Protein AF-G6AG49-F1 (afdb_monomer_lite)

Secondary structure (DSSP, 8-state):
-PPP----EEEEEEEES-TTSTTSSEEEEEPPSS-------TTSSHHHHHHHHHHHHHTTEEEEEEEEEEETTEEEEEEEE--TTTTGGGS-TTS--SS--EEEEEEEETTEEEEEEEETTT--EEEEEETTEEPP-B---HHHHTTS-HHHHTTBHHHHHHHHHHHHHSS-HHHHHHIIIIIS---TT---STT--TTTT---HHHHHHHHHHS-HHHHHHHHHHHHHHHHHHHHHHHHHHHHHHHHHHHHHHHHHHH----TT-HHHHHHHHHHHHHHHHHHHHHHHHHHHHHHHHHHHHHHHHHHHHHHHHHHHHHHHHHHHHHHHHH-TTS-TTHHHHHHHHHHH-B-TTT--B-HHHHHHHHH-TTS------

Foldseek 3Di:
DFDAFWAKAFAKKWWAQACLAPPGGIDIDGDDPDDDDDDDDPSSCPVVVLVVQLCQQQWQFLAFWFQPDADPNDTQTFTDGDDQCPRVVVGDPVDDHDDFTKMWTWIDTQNKIKTWIATSGGRKGDWIAIPNRTDAAAIDGRVVLSVDDPVVNVRHPVVVVQVVCCVRRVDGSNVNSLCSNPPPDDDPVPPDLVPDCDPPNPRSSVVLVCCRRPPDPVVNVVVSVVVRVVVSVVNVVVVVVVVVVVVVVVVVVVVVVVVPPDDPPPPVVVVVVVVVVVVVVVVVVVVVVVVVVVVVVVVVVVVVVVVVVVVVVVVVVVVVLVVVQVVCCVVDVPDDSCQVVQLVCCLPVCAGPPPRDRNVVSNVVCVVCVPDRDDSDD

pLDDT: mean 82.21, std 12.56, range [41.91, 98.38]

Radius of gyration: 30.63 Å; chains: 1; bounding box: 72×56×93 Å

InterPro domains:
  IPR027417 P-loop containing nucleoside triphosphate hydrolase [G3DSA:3.40.50.300] (9-369)
  IPR027417 P-loop containing nucleoside triphosphate hydrolase [SSF52540] (10-350)
  IPR038729 Rad50/SbcC-type AAA domain [PF13476] (13-328)

Organism: NCBI:txid857291

Structure (mmCIF, N/CA/C/O backbone):
data_AF-G6AG49-F1
#
_entry.id   AF-G6AG49-F1
#
loop_
_atom_site.group_PDB
_atom_site.id
_atom_site.type_symbol
_atom_site.label_atom_id
_atom_site.label_alt_id
_atom_site.label_comp_id
_atom_site.label_asym_id
_atom_site.label_entity_id
_atom_site.label_seq_id
_atom_site.pdbx_PDB_ins_code
_atom_site.Cartn_x
_atom_site.Cartn_y
_atom_site.Cartn_z
_atom_site.occupancy
_atom_site.B_iso_or_equiv
_atom_site.auth_seq_id
_atom_site.auth_comp_id
_atom_site.auth_asym_id
_atom_site.auth_atom_id
_atom_site.pdbx_PDB_model_num
ATOM 1 N N . MET A 1 1 ? -23.319 -19.915 -4.419 1.00 45.50 1 MET A N 1
ATOM 2 C CA . MET A 1 1 ? -22.562 -19.621 -5.659 1.00 45.50 1 MET A CA 1
ATOM 3 C C . MET A 1 1 ? -21.210 -19.075 -5.234 1.00 45.50 1 MET A C 1
ATOM 5 O O . MET A 1 1 ? -21.193 -18.243 -4.340 1.00 45.50 1 MET A O 1
ATOM 9 N N . SER A 1 2 ? -20.096 -19.571 -5.775 1.00 56.59 2 SER A N 1
ATOM 10 C CA . SER A 1 2 ? -18.758 -19.092 -5.401 1.00 56.59 2 SER A CA 1
ATOM 11 C C . SER A 1 2 ? -18.564 -17.644 -5.862 1.00 56.59 2 SER A C 1
ATOM 13 O O . SER A 1 2 ? -18.714 -17.359 -7.052 1.00 56.59 2 SER A O 1
ATOM 15 N N . ARG A 1 3 ? -18.248 -16.741 -4.928 1.00 73.50 3 ARG A N 1
ATOM 16 C CA . ARG A 1 3 ? -17.888 -15.342 -5.201 1.00 73.50 3 ARG A CA 1
ATOM 17 C C . ARG A 1 3 ? -16.743 -15.295 -6.219 1.00 73.50 3 ARG A C 1
ATOM 19 O O . ARG A 1 3 ? -15.736 -15.972 -6.036 1.00 73.50 3 ARG A O 1
ATOM 26 N N . GLN A 1 4 ? -16.887 -14.492 -7.273 1.00 84.69 4 GLN A N 1
ATOM 27 C CA . GLN A 1 4 ? -15.786 -14.187 -8.191 1.00 84.69 4 GLN A CA 1
ATOM 28 C C . GLN A 1 4 ? -15.084 -12.913 -7.723 1.00 84.69 4 GLN A C 1
ATOM 30 O O . GLN A 1 4 ? -15.704 -11.852 -7.633 1.00 84.69 4 GLN A O 1
ATOM 35 N N . ILE A 1 5 ? -13.803 -13.050 -7.395 1.00 88.88 5 ILE A N 1
ATOM 36 C CA . ILE A 1 5 ? -12.906 -11.961 -7.011 1.00 88.88 5 ILE A CA 1
ATOM 37 C C . ILE A 1 5 ? -11.987 -11.686 -8.198 1.00 88.88 5 ILE A C 1
ATOM 39 O O . ILE A 1 5 ? -11.422 -12.623 -8.762 1.00 88.88 5 ILE A O 1
ATOM 43 N N . PHE A 1 6 ? -11.817 -10.413 -8.552 1.00 92.62 6 PHE A N 1
ATOM 44 C CA . PHE A 1 6 ? -10.909 -10.002 -9.621 1.00 92.62 6 PHE A CA 1
ATOM 45 C C . PHE A 1 6 ? -9.755 -9.197 -9.031 1.00 92.62 6 PHE A C 1
ATOM 47 O O . PHE A 1 6 ? -9.968 -8.168 -8.391 1.00 92.62 6 PHE A O 1
ATOM 54 N N . LEU A 1 7 ? -8.531 -9.679 -9.239 1.00 93.44 7 LEU A N 1
ATOM 55 C CA . LEU A 1 7 ? -7.311 -9.029 -8.765 1.00 93.44 7 LEU A CA 1
ATOM 56 C C . LEU A 1 7 ? -6.686 -8.169 -9.877 1.00 93.44 7 LEU A C 1
ATOM 58 O O . LEU A 1 7 ? -6.947 -8.429 -11.053 1.00 93.44 7 LEU A O 1
ATOM 62 N N . PRO A 1 8 ? -5.874 -7.155 -9.526 1.00 94.69 8 PRO A N 1
ATOM 63 C CA . PRO A 1 8 ? -5.193 -6.323 -10.511 1.00 94.69 8 PRO A CA 1
ATOM 64 C C . PRO A 1 8 ? -4.191 -7.113 -11.356 1.00 94.69 8 PRO A C 1
ATOM 66 O O . PRO A 1 8 ? -3.319 -7.799 -10.825 1.00 94.69 8 PRO A O 1
ATOM 69 N N . GLU A 1 9 ? -4.277 -6.939 -12.667 1.00 94.38 9 GLU A N 1
ATOM 70 C CA . GLU A 1 9 ? -3.309 -7.415 -13.651 1.00 94.38 9 GLU A CA 1
ATOM 71 C C . GLU A 1 9 ? -2.497 -6.220 -14.164 1.00 94.38 9 GLU A C 1
ATOM 73 O O . GLU A 1 9 ? -3.058 -5.280 -14.726 1.00 94.38 9 GLU A O 1
ATOM 78 N N . LEU A 1 10 ? -1.185 -6.210 -13.927 1.00 95.62 10 LEU A N 1
ATOM 79 C CA . LEU A 1 10 ? -0.319 -5.084 -14.288 1.00 95.62 10 LEU A CA 1
ATOM 80 C C . LEU A 1 10 ? -0.082 -5.049 -15.799 1.00 95.62 10 LEU A C 1
ATOM 82 O O . LEU A 1 10 ? 0.292 -6.064 -16.377 1.00 95.62 10 LEU A O 1
ATOM 86 N N . THR A 1 11 ? -0.235 -3.879 -16.423 1.00 96.00 11 THR A N 1
ATOM 87 C CA . THR A 1 11 ? 0.016 -3.707 -17.865 1.00 96.00 11 THR A CA 1
ATOM 88 C C . THR A 1 11 ? 1.254 -2.865 -18.123 1.00 96.00 11 THR A C 1
ATOM 90 O O . THR A 1 11 ? 2.099 -3.241 -18.926 1.00 96.00 11 THR A O 1
ATOM 93 N N . SER A 1 12 ? 1.409 -1.742 -17.421 1.00 96.88 12 SER A N 1
ATOM 94 C CA . SER A 1 12 ? 2.627 -0.938 -17.512 1.00 96.88 12 SER A CA 1
ATOM 95 C C . SER A 1 12 ? 2.825 -0.042 -16.302 1.00 96.88 12 SER A C 1
ATOM 97 O O . SER A 1 12 ? 1.891 0.269 -15.562 1.00 96.88 12 SER A O 1
ATOM 99 N N . ILE A 1 13 ? 4.066 0.369 -16.089 1.00 96.50 13 ILE A N 1
ATOM 100 C CA . ILE A 1 13 ? 4.456 1.323 -15.061 1.00 96.50 13 ILE A CA 1
ATOM 101 C C . ILE A 1 13 ? 5.357 2.385 -15.675 1.00 96.50 13 ILE A C 1
ATOM 103 O O . ILE A 1 13 ? 6.276 2.089 -16.435 1.00 96.50 13 ILE A O 1
ATOM 107 N N . ASN A 1 14 ? 5.099 3.632 -15.314 1.00 95.25 14 ASN A N 1
ATOM 108 C CA . ASN A 1 14 ? 5.888 4.782 -15.704 1.00 95.25 14 ASN A CA 1
ATOM 109 C C . ASN A 1 14 ? 6.264 5.571 -14.442 1.00 95.25 14 ASN A C 1
ATOM 111 O O . ASN A 1 14 ? 5.392 5.990 -13.687 1.00 95.25 14 ASN A O 1
ATOM 115 N N . ILE A 1 15 ? 7.557 5.727 -14.174 1.00 93.69 15 ILE A N 1
ATOM 116 C CA . ILE A 1 15 ? 8.104 6.414 -13.002 1.00 93.69 15 ILE A CA 1
ATOM 117 C C . ILE A 1 15 ? 8.802 7.672 -13.491 1.00 93.69 15 ILE A C 1
ATOM 119 O O . ILE A 1 15 ? 9.798 7.592 -14.208 1.00 93.69 15 ILE A O 1
ATOM 123 N N . LYS A 1 16 ? 8.297 8.828 -13.069 1.00 91.38 16 LYS A N 1
ATOM 124 C CA . LYS A 1 16 ? 8.783 10.138 -13.485 1.00 91.38 16 LYS A CA 1
ATOM 125 C C . LYS A 1 16 ? 9.449 10.898 -12.353 1.00 91.38 16 LYS A C 1
ATOM 127 O O . LYS A 1 16 ? 9.025 10.809 -11.203 1.00 91.38 16 LYS A O 1
ATOM 132 N N . ASN A 1 17 ? 10.470 11.672 -12.705 1.00 88.50 17 ASN A N 1
ATOM 133 C CA . ASN A 1 17 ? 11.197 12.597 -11.835 1.00 88.50 17 ASN A CA 1
ATOM 134 C C . ASN A 1 17 ? 11.714 11.978 -10.522 1.00 88.50 17 ASN A C 1
ATOM 136 O O . ASN A 1 17 ? 11.823 12.659 -9.500 1.00 88.50 17 ASN A O 1
ATOM 140 N N . TYR A 1 18 ? 12.030 10.679 -10.537 1.00 89.50 18 TYR A N 1
ATOM 141 C CA . TYR A 1 18 ? 12.500 9.943 -9.366 1.00 89.50 18 TYR A CA 1
ATOM 142 C C . TYR A 1 18 ? 13.965 9.540 -9.532 1.00 89.50 18 TYR A C 1
ATOM 144 O O . TYR A 1 18 ? 14.293 8.606 -10.263 1.00 89.50 18 TYR A O 1
ATOM 152 N N . THR A 1 19 ? 14.845 10.249 -8.825 1.00 86.06 19 THR A N 1
ATOM 153 C CA . THR A 1 19 ? 16.299 10.242 -9.064 1.00 86.06 19 THR A CA 1
ATOM 154 C C . THR A 1 19 ? 16.997 8.921 -8.723 1.00 86.06 19 THR A C 1
ATOM 156 O O . THR A 1 19 ? 18.154 8.738 -9.089 1.00 86.06 19 THR A O 1
ATOM 159 N N . LEU A 1 20 ? 16.299 7.964 -8.095 1.00 84.00 20 LEU A N 1
ATOM 160 C CA . LEU A 1 20 ? 16.817 6.616 -7.837 1.00 84.00 20 LEU A CA 1
ATOM 161 C C . LEU A 1 20 ? 17.056 5.798 -9.123 1.00 84.00 20 LEU A C 1
ATOM 163 O O . LEU A 1 20 ? 17.931 4.933 -9.128 1.00 84.00 20 LEU A O 1
ATOM 167 N N . TYR A 1 21 ? 16.290 6.026 -10.197 1.00 81.44 21 TYR A N 1
ATOM 168 C CA . TYR A 1 21 ? 16.445 5.276 -11.450 1.00 81.44 21 TYR A CA 1
ATOM 169 C C . TYR A 1 21 ? 17.320 6.053 -12.452 1.00 81.44 21 TYR A C 1
ATOM 171 O O . TYR A 1 21 ? 17.100 7.251 -12.660 1.00 81.44 21 TYR A O 1
ATOM 179 N N . PRO A 1 22 ? 18.333 5.407 -13.072 1.00 58.34 22 PRO A N 1
ATOM 180 C CA . PRO A 1 22 ? 19.308 6.089 -13.920 1.00 58.34 22 PRO A CA 1
ATOM 181 C C . PRO A 1 22 ? 18.636 6.684 -15.166 1.00 58.34 22 PRO A C 1
ATOM 183 O O . PRO A 1 22 ? 17.690 6.112 -15.700 1.00 58.34 22 PRO A O 1
ATOM 186 N N . ASN A 1 23 ? 19.139 7.839 -15.617 1.00 55.06 23 ASN A N 1
ATOM 187 C CA . ASN A 1 23 ? 18.520 8.775 -16.578 1.00 55.06 23 ASN A CA 1
ATOM 188 C C . ASN A 1 23 ? 17.356 9.623 -16.026 1.00 55.06 23 ASN A C 1
ATOM 190 O O . ASN A 1 23 ? 16.737 10.389 -16.760 1.00 55.06 23 ASN A O 1
ATOM 194 N N . GLY A 1 24 ? 17.138 9.574 -14.712 1.00 56.69 24 GLY A N 1
ATOM 195 C CA . GLY A 1 24 ? 16.800 10.736 -13.894 1.00 56.69 24 GLY A CA 1
ATOM 196 C C . GLY A 1 24 ? 15.356 11.218 -13.895 1.00 56.69 24 GLY A C 1
ATOM 197 O O . GLY A 1 24 ? 14.978 11.825 -12.900 1.00 56.69 24 GLY A O 1
ATOM 198 N N . LEU A 1 25 ? 14.540 10.984 -14.929 1.00 62.00 25 LEU A N 1
ATOM 199 C CA . LEU A 1 25 ? 13.220 11.631 -14.982 1.00 62.00 25 LEU A CA 1
ATOM 200 C C . LEU A 1 25 ? 12.089 10.828 -15.629 1.00 62.00 25 LEU A C 1
ATOM 202 O O . LEU A 1 25 ? 10.942 11.221 -15.441 1.00 62.00 25 LEU A O 1
ATOM 206 N N . ASP A 1 26 ? 12.348 9.744 -16.364 1.00 79.75 26 ASP A N 1
ATOM 207 C CA . ASP A 1 26 ? 11.265 8.975 -16.994 1.00 79.75 26 ASP A CA 1
ATOM 208 C C . ASP A 1 26 ? 11.678 7.519 -17.276 1.00 79.75 26 ASP A C 1
ATOM 210 O O . ASP A 1 26 ? 12.415 7.227 -18.217 1.00 79.75 26 ASP A O 1
ATOM 214 N N . TYR A 1 27 ? 11.231 6.595 -16.429 1.00 87.50 27 TYR A N 1
ATOM 215 C CA . TYR A 1 27 ? 11.411 5.155 -16.595 1.00 87.50 27 TYR A CA 1
ATOM 216 C C . TYR A 1 27 ? 10.069 4.521 -16.941 1.00 87.50 27 TYR A C 1
ATOM 218 O O . TYR A 1 27 ? 9.126 4.623 -16.161 1.00 87.50 27 TYR A O 1
ATOM 226 N N . THR A 1 28 ? 9.986 3.826 -18.074 1.00 90.88 28 THR A N 1
ATOM 227 C CA . THR A 1 28 ? 8.778 3.096 -18.480 1.00 90.88 28 THR A CA 1
ATOM 228 C C . THR A 1 28 ? 9.084 1.618 -18.633 1.00 90.88 28 THR A C 1
ATOM 230 O O . THR A 1 28 ? 10.103 1.250 -19.217 1.00 90.88 28 THR A O 1
ATOM 233 N N . TYR A 1 29 ? 8.182 0.783 -18.131 1.00 92.31 29 TYR A N 1
ATOM 234 C CA . TYR A 1 29 ? 8.218 -0.656 -18.318 1.00 92.31 29 TYR A CA 1
ATOM 235 C C . TYR A 1 29 ? 6.817 -1.186 -18.615 1.00 92.31 29 TYR A C 1
ATOM 237 O O . TYR A 1 29 ? 5.886 -0.954 -17.842 1.00 92.31 29 TYR A O 1
ATOM 245 N N . ASP A 1 30 ? 6.691 -1.917 -19.717 1.00 94.00 30 ASP A N 1
ATOM 246 C CA . ASP A 1 30 ? 5.480 -2.642 -20.083 1.00 94.00 30 ASP A CA 1
ATOM 247 C C . ASP A 1 30 ? 5.623 -4.094 -19.616 1.00 94.00 30 ASP A C 1
ATOM 249 O O . ASP A 1 30 ? 6.590 -4.778 -19.962 1.00 94.00 30 ASP A O 1
ATOM 253 N N . PHE A 1 31 ? 4.681 -4.552 -18.793 1.00 94.06 31 PHE A N 1
ATOM 254 C CA . PHE A 1 31 ? 4.692 -5.915 -18.274 1.00 94.06 31 PHE A CA 1
ATOM 255 C C . PHE A 1 31 ? 4.266 -6.886 -19.371 1.00 94.06 31 PHE A C 1
ATOM 257 O O . PHE A 1 31 ? 3.296 -6.648 -20.090 1.00 94.06 31 PHE A O 1
ATOM 264 N N . VAL A 1 32 ? 4.980 -8.005 -19.476 1.00 90.81 32 VAL A N 1
ATOM 265 C CA . VAL A 1 32 ? 4.575 -9.113 -20.346 1.00 90.81 32 VAL A CA 1
ATOM 266 C C . VAL A 1 32 ? 3.719 -10.106 -19.573 1.00 90.81 32 VAL A C 1
ATOM 268 O O . VAL A 1 32 ? 3.889 -10.279 -18.363 1.00 90.81 32 VAL A O 1
ATOM 271 N N . GLU A 1 33 ? 2.820 -10.793 -20.272 1.00 87.00 33 GLU A N 1
ATOM 272 C CA . GLU A 1 33 ? 2.081 -11.909 -19.686 1.00 87.00 33 GLU A CA 1
ATOM 273 C C . GLU A 1 33 ? 3.053 -13.004 -19.215 1.00 87.00 33 GLU A C 1
ATOM 275 O O . GLU A 1 33 ? 3.989 -13.392 -19.920 1.00 87.00 33 GLU A O 1
ATOM 280 N N . GLY A 1 34 ? 2.832 -13.512 -18.002 1.00 88.50 34 GLY A N 1
ATOM 281 C CA . GLY A 1 34 ? 3.677 -14.534 -17.390 1.00 88.50 34 GLY A CA 1
ATOM 282 C C . GLY A 1 34 ? 4.770 -13.958 -16.488 1.00 88.50 34 GLY A C 1
ATOM 283 O O . GLY A 1 34 ? 4.496 -13.189 -15.565 1.00 88.50 34 GLY A O 1
ATOM 284 N N . ILE A 1 35 ? 6.012 -14.408 -16.682 1.00 88.19 35 ILE A N 1
ATOM 285 C CA . ILE A 1 35 ? 7.111 -14.160 -15.740 1.00 88.19 35 ILE A CA 1
ATOM 286 C C . ILE A 1 35 ? 7.915 -12.936 -16.177 1.00 88.19 35 ILE A C 1
ATOM 288 O O . ILE A 1 35 ? 8.559 -12.940 -17.222 1.00 88.19 35 ILE A O 1
ATOM 292 N N . ASN A 1 36 ? 7.940 -11.921 -15.315 1.00 87.75 36 ASN A N 1
ATOM 293 C CA . ASN A 1 36 ? 8.778 -10.734 -15.461 1.00 87.75 36 ASN A CA 1
ATOM 294 C C . ASN A 1 36 ? 9.935 -10.824 -14.451 1.00 87.75 36 ASN A C 1
ATOM 296 O O . ASN A 1 36 ? 9.696 -11.032 -13.260 1.00 87.75 36 ASN A O 1
ATOM 300 N N . LEU A 1 37 ? 11.184 -10.681 -14.906 1.00 88.38 37 LEU A N 1
ATOM 301 C CA . LEU A 1 37 ? 12.378 -10.823 -14.063 1.00 88.38 37 LEU A CA 1
ATOM 302 C C . LEU A 1 37 ? 13.109 -9.483 -13.907 1.00 88.38 37 LEU A C 1
ATOM 304 O O . LEU A 1 37 ? 13.590 -8.916 -14.885 1.00 88.38 37 LEU A O 1
ATOM 308 N N . ILE A 1 38 ? 13.239 -9.007 -12.665 1.00 86.56 38 ILE A N 1
ATOM 309 C CA . ILE A 1 38 ? 13.958 -7.769 -12.328 1.00 86.56 38 ILE A CA 1
ATOM 310 C C . ILE A 1 38 ? 15.336 -8.132 -11.767 1.00 86.56 38 ILE A C 1
ATOM 312 O O . ILE A 1 38 ? 15.445 -8.692 -10.674 1.00 86.56 38 ILE A O 1
ATOM 316 N N . LEU A 1 39 ? 16.396 -7.794 -12.503 1.00 85.56 39 LEU A N 1
ATOM 317 C CA . LEU A 1 39 ? 17.785 -8.088 -12.138 1.00 85.56 39 LEU A CA 1
ATOM 318 C C . LEU A 1 39 ? 18.558 -6.810 -11.807 1.00 85.56 39 LEU A C 1
ATOM 320 O O . LEU A 1 39 ? 18.322 -5.754 -12.384 1.00 85.56 39 LEU A O 1
ATOM 324 N N . GLY A 1 40 ? 19.510 -6.913 -10.881 1.00 83.00 40 GLY A N 1
ATOM 325 C CA . GLY A 1 40 ? 20.385 -5.803 -10.504 1.00 83.00 40 GLY A CA 1
ATOM 326 C C . GLY A 1 40 ? 21.175 -6.086 -9.230 1.00 83.00 40 GLY A C 1
ATOM 327 O O . GLY A 1 40 ? 20.786 -6.929 -8.418 1.00 83.00 40 GLY A O 1
ATOM 328 N N . GLY A 1 41 ? 22.271 -5.359 -9.030 1.00 80.94 41 GLY A N 1
ATOM 329 C CA . GLY A 1 41 ? 23.076 -5.395 -7.810 1.00 80.94 41 GLY A CA 1
ATOM 330 C C . GLY A 1 41 ? 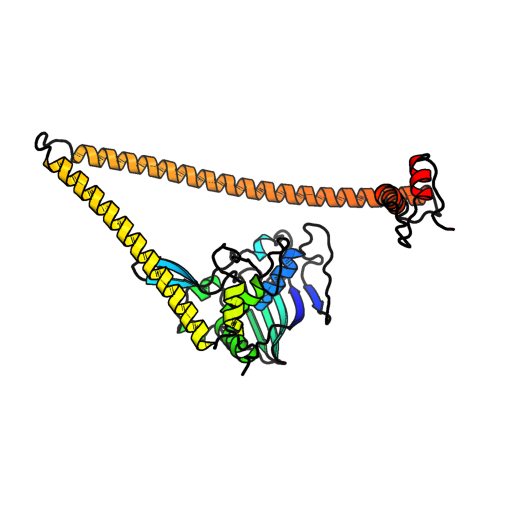22.317 -4.922 -6.565 1.00 80.94 41 GLY A C 1
ATOM 331 O O . GLY A 1 41 ? 21.202 -4.384 -6.632 1.00 80.94 41 GLY A O 1
ATOM 332 N N . ASN A 1 42 ? 22.904 -5.151 -5.392 1.00 80.31 42 ASN A N 1
ATOM 333 C CA . ASN A 1 42 ? 22.365 -4.631 -4.134 1.00 80.31 42 ASN A CA 1
ATOM 334 C C . ASN A 1 42 ? 22.374 -3.098 -4.153 1.00 80.31 42 ASN A C 1
ATOM 336 O O . ASN A 1 42 ? 23.290 -2.487 -4.691 1.00 80.31 42 ASN A O 1
ATOM 340 N N . GLY A 1 43 ? 21.322 -2.479 -3.615 1.00 77.19 43 GLY A N 1
ATOM 341 C CA . GLY A 1 43 ? 21.180 -1.018 -3.608 1.00 77.19 43 GLY A CA 1
ATOM 342 C C . GLY A 1 43 ? 20.691 -0.386 -4.919 1.00 77.19 43 GLY A C 1
ATOM 343 O O . GLY A 1 43 ? 20.373 0.793 -4.914 1.00 77.19 43 GLY A O 1
ATOM 344 N N . MET A 1 44 ? 20.516 -1.142 -6.013 1.00 81.38 44 MET A N 1
ATOM 345 C CA . MET A 1 44 ? 20.035 -0.601 -7.304 1.00 81.38 44 MET A CA 1
ATOM 346 C C . MET A 1 44 ? 18.529 -0.262 -7.358 1.00 81.38 44 MET A C 1
ATOM 348 O O . MET A 1 44 ? 17.984 -0.038 -8.431 1.00 81.38 44 MET A O 1
ATOM 352 N N . GLY A 1 45 ? 17.816 -0.283 -6.228 1.00 85.88 45 GLY A N 1
ATOM 353 C CA . GLY A 1 45 ? 16.396 0.093 -6.186 1.00 85.88 45 GLY A CA 1
ATOM 354 C C . GLY A 1 45 ? 15.385 -1.000 -6.565 1.00 85.88 45 GLY A C 1
ATOM 355 O O . GLY A 1 45 ? 14.204 -0.697 -6.661 1.00 85.88 45 GLY A O 1
ATOM 356 N N . LYS A 1 46 ? 15.784 -2.274 -6.708 1.00 89.00 46 LYS A N 1
ATOM 357 C CA . LYS A 1 46 ? 14.863 -3.395 -7.029 1.00 89.00 46 LYS A CA 1
ATOM 358 C C . LYS A 1 46 ? 13.660 -3.485 -6.080 1.00 89.00 46 LYS A C 1
ATOM 360 O O . LYS A 1 46 ? 12.514 -3.524 -6.512 1.00 89.00 46 LYS A O 1
ATOM 365 N N . THR A 1 47 ? 13.917 -3.485 -4.773 1.00 88.31 47 THR A N 1
ATOM 366 C CA . THR A 1 47 ? 12.860 -3.534 -3.751 1.00 88.31 47 THR A CA 1
ATOM 367 C C . THR A 1 47 ? 12.007 -2.270 -3.785 1.00 88.31 47 THR A C 1
ATOM 369 O O . THR A 1 47 ? 10.789 -2.341 -3.640 1.00 88.31 47 THR A O 1
ATOM 372 N N . THR A 1 48 ? 12.624 -1.112 -4.040 1.00 90.44 48 THR A N 1
ATOM 373 C CA . THR A 1 48 ? 11.899 0.149 -4.225 1.00 90.44 48 THR A CA 1
ATOM 374 C C . THR A 1 48 ? 10.963 0.069 -5.425 1.00 90.44 48 THR A C 1
ATOM 376 O O . THR A 1 48 ? 9.829 0.511 -5.313 1.00 90.44 48 THR A O 1
ATOM 379 N N . PHE A 1 49 ? 11.379 -0.548 -6.531 1.00 91.69 49 PHE A N 1
ATOM 380 C CA . PHE A 1 49 ? 10.553 -0.721 -7.727 1.00 91.69 49 PHE A CA 1
ATOM 381 C C . PHE A 1 49 ? 9.299 -1.538 -7.428 1.00 91.69 49 PHE A C 1
ATOM 383 O O . PHE A 1 49 ? 8.185 -1.093 -7.696 1.00 91.69 49 PHE A O 1
ATOM 390 N N . VAL A 1 50 ? 9.471 -2.682 -6.764 1.00 91.44 50 VAL A N 1
ATOM 391 C CA . VAL A 1 50 ? 8.355 -3.522 -6.311 1.00 91.44 50 VAL A CA 1
ATOM 392 C C . VAL A 1 50 ? 7.423 -2.747 -5.370 1.00 91.44 50 VAL A C 1
ATOM 394 O O . VAL A 1 50 ? 6.202 -2.824 -5.498 1.00 91.44 50 VAL A O 1
ATOM 397 N N . ASN A 1 51 ? 7.975 -1.943 -4.460 1.00 92.38 51 ASN A N 1
ATOM 398 C CA . ASN A 1 51 ? 7.174 -1.118 -3.556 1.00 92.38 51 ASN A CA 1
ATOM 399 C C . ASN A 1 51 ? 6.461 0.039 -4.270 1.00 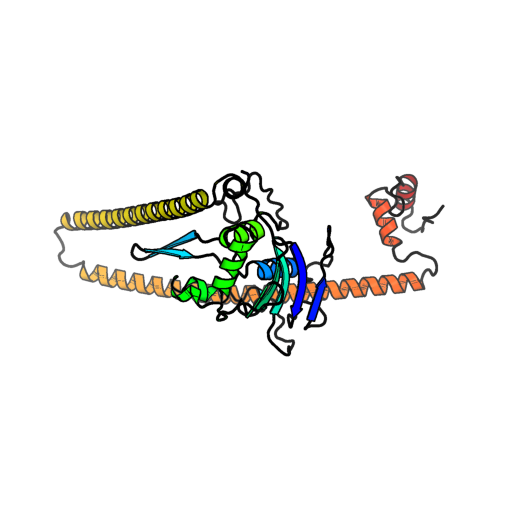92.38 51 ASN A C 1
ATOM 401 O O . ASN A 1 51 ? 5.368 0.405 -3.850 1.00 92.38 51 ASN A O 1
ATOM 405 N N . ILE A 1 52 ? 7.021 0.591 -5.350 1.00 94.44 52 ILE A N 1
ATOM 406 C CA . ILE A 1 52 ? 6.342 1.594 -6.182 1.00 94.44 52 ILE A CA 1
ATOM 407 C C . ILE A 1 52 ? 5.140 0.963 -6.898 1.00 94.44 52 ILE A C 1
ATOM 409 O O . ILE A 1 52 ? 4.096 1.601 -6.984 1.00 94.44 52 ILE A O 1
ATOM 413 N N . ILE A 1 53 ? 5.236 -0.293 -7.349 1.00 95.19 53 ILE A N 1
ATOM 414 C CA . ILE A 1 53 ? 4.085 -1.014 -7.917 1.00 95.19 53 ILE A CA 1
ATOM 415 C C . ILE A 1 53 ? 2.974 -1.156 -6.867 1.00 95.19 53 ILE A C 1
ATOM 417 O O . ILE A 1 53 ? 1.824 -0.806 -7.141 1.00 95.19 53 ILE A O 1
ATOM 421 N N . LYS A 1 54 ? 3.310 -1.601 -5.644 1.00 94.81 54 LYS A N 1
ATOM 422 C CA . LYS A 1 54 ? 2.347 -1.653 -4.527 1.00 94.81 54 LYS A CA 1
ATOM 423 C C . LYS A 1 54 ? 1.718 -0.285 -4.280 1.00 94.81 54 LYS A C 1
ATOM 425 O O . LYS A 1 54 ? 0.499 -0.168 -4.207 1.00 94.81 54 LYS A O 1
ATOM 430 N N . PHE A 1 55 ? 2.553 0.747 -4.209 1.00 95.69 55 PHE A N 1
ATOM 431 C CA . PHE A 1 55 ? 2.123 2.121 -4.002 1.00 95.69 55 PHE A CA 1
ATOM 432 C C . PHE A 1 55 ? 1.194 2.619 -5.117 1.00 95.69 55 PHE A C 1
ATOM 434 O O . PHE A 1 55 ? 0.202 3.277 -4.825 1.00 95.69 55 PHE A O 1
ATOM 441 N N . GLY A 1 56 ? 1.437 2.252 -6.377 1.00 96.00 56 GLY A N 1
ATOM 442 C CA . GLY A 1 56 ? 0.534 2.548 -7.489 1.00 96.00 56 GLY A CA 1
ATOM 443 C C . GLY A 1 56 ? -0.877 1.989 -7.263 1.00 96.00 56 GLY A C 1
ATOM 444 O O . GLY A 1 56 ? -1.859 2.711 -7.434 1.00 96.00 56 GLY A O 1
ATOM 445 N N . LEU A 1 57 ? -0.975 0.737 -6.801 1.00 96.38 57 LEU A N 1
ATOM 446 C CA . LEU A 1 57 ? -2.251 0.056 -6.546 1.00 96.38 57 LEU A CA 1
ATOM 447 C C . LEU A 1 57 ? -2.972 0.589 -5.300 1.00 96.38 57 LEU A C 1
ATOM 449 O O . LEU A 1 57 ? -4.149 0.958 -5.368 1.00 96.38 57 LEU A O 1
ATOM 453 N N . ILE A 1 58 ? -2.275 0.613 -4.161 1.00 95.56 58 ILE A N 1
ATOM 454 C CA . ILE A 1 58 ? -2.879 0.801 -2.834 1.00 95.56 58 ILE A CA 1
ATOM 455 C C . ILE A 1 58 ? -2.318 1.990 -2.055 1.00 95.56 58 ILE A C 1
ATOM 457 O O . ILE A 1 58 ? -2.726 2.193 -0.925 1.00 95.56 58 ILE A O 1
ATOM 461 N N . GLY A 1 59 ? -1.402 2.787 -2.595 1.00 95.00 59 GLY A N 1
ATOM 462 C CA . GLY A 1 59 ? -0.841 3.919 -1.857 1.00 95.00 59 GLY A CA 1
ATOM 463 C C . GLY A 1 59 ? 0.133 3.535 -0.739 1.00 95.00 59 GLY A C 1
ATOM 464 O O . GLY A 1 59 ? 0.721 2.455 -0.749 1.00 95.00 59 GLY A O 1
ATOM 465 N N . LEU A 1 60 ? 0.340 4.432 0.230 1.00 94.12 60 LEU A N 1
ATOM 466 C CA . LEU A 1 60 ? 1.198 4.222 1.406 1.00 94.12 60 LEU A CA 1
ATOM 467 C C . LEU A 1 60 ? 0.549 3.297 2.447 1.00 94.12 60 LEU A C 1
ATOM 469 O O . LEU A 1 60 ? 1.091 3.144 3.545 1.00 94.12 60 LEU A O 1
ATOM 473 N N . TYR A 1 61 ? -0.596 2.680 2.150 1.00 93.69 61 TYR A N 1
ATOM 474 C CA . TYR A 1 61 ? -1.282 1.799 3.085 1.00 93.69 61 TYR A CA 1
ATOM 475 C C . TYR A 1 61 ? -0.502 0.505 3.315 1.00 93.69 61 TYR A C 1
ATOM 477 O O . TYR A 1 61 ? -0.354 -0.358 2.450 1.00 93.69 61 TYR A O 1
ATOM 485 N N . ARG A 1 62 ? -0.038 0.350 4.552 1.00 88.69 62 ARG A N 1
ATOM 486 C CA . ARG A 1 62 ? 0.585 -0.872 5.050 1.00 88.69 62 ARG A CA 1
ATOM 487 C C . ARG A 1 62 ? -0.468 -1.882 5.497 1.00 88.69 62 ARG A C 1
ATOM 489 O O . ARG A 1 62 ? -0.269 -3.077 5.306 1.00 88.69 62 ARG A O 1
ATOM 496 N N . LYS A 1 63 ? -1.573 -1.419 6.096 1.00 85.56 63 LYS A N 1
ATOM 497 C CA . LYS A 1 63 ? -2.645 -2.284 6.618 1.00 85.56 63 LYS A CA 1
ATOM 498 C C . LYS A 1 63 ? -4.032 -1.693 6.425 1.00 85.56 63 LYS A C 1
ATOM 500 O O . LYS A 1 63 ? -4.189 -0.471 6.409 1.00 85.56 63 LYS A O 1
ATOM 505 N N . ALA A 1 64 ? -5.008 -2.595 6.358 1.00 85.69 64 ALA A N 1
ATOM 506 C CA . ALA A 1 64 ? -6.431 -2.295 6.424 1.00 85.69 64 ALA A CA 1
ATOM 507 C C . ALA A 1 64 ? -6.811 -1.532 7.707 1.00 85.69 64 ALA A C 1
ATOM 509 O O . ALA A 1 64 ? -6.034 -1.457 8.666 1.00 85.69 64 ALA A O 1
ATOM 510 N N . LYS A 1 65 ? -8.022 -0.966 7.723 1.00 85.12 65 LYS A N 1
ATOM 511 C CA . LYS A 1 65 ? -8.582 -0.273 8.892 1.00 85.12 65 LYS A CA 1
ATOM 512 C C . LYS A 1 65 ? -8.600 -1.177 10.130 1.00 85.12 65 LYS A C 1
ATOM 514 O O . LYS A 1 65 ? -9.253 -2.216 10.141 1.00 85.12 65 LYS A O 1
ATOM 519 N N . ASP A 1 66 ? -7.955 -0.730 11.206 1.00 81.44 66 ASP A N 1
ATOM 520 C CA . ASP A 1 66 ? -8.005 -1.391 12.516 1.00 81.44 66 ASP A CA 1
ATOM 521 C C . ASP A 1 66 ? -8.120 -0.357 13.647 1.00 81.44 66 ASP A C 1
ATOM 523 O O . ASP A 1 66 ? -7.887 0.847 13.464 1.00 81.44 66 ASP A O 1
ATOM 527 N N . LEU A 1 67 ? -8.498 -0.824 14.838 1.00 78.88 67 LEU A N 1
ATOM 528 C CA . LEU A 1 67 ? -8.492 -0.008 16.045 1.00 78.88 67 LEU A CA 1
ATOM 529 C C . LEU A 1 67 ? -7.053 0.418 16.358 1.00 78.88 67 LEU A C 1
ATOM 531 O O . LEU A 1 67 ? -6.231 -0.392 16.778 1.00 78.88 67 LEU A O 1
ATOM 535 N N . THR A 1 68 ? -6.755 1.707 16.193 1.00 76.12 68 THR A N 1
ATOM 536 C CA . THR A 1 68 ? -5.417 2.232 16.484 1.00 76.12 68 THR A CA 1
ATOM 537 C C . THR A 1 68 ? -5.272 2.634 17.946 1.00 76.12 68 THR A C 1
ATOM 539 O O . THR A 1 68 ? -4.263 2.332 18.578 1.00 76.12 68 THR A O 1
ATOM 542 N N . ARG A 1 69 ? -6.251 3.370 18.485 1.00 76.62 69 ARG A N 1
ATOM 543 C CA . ARG A 1 69 ? -6.241 3.810 19.885 1.00 76.62 69 ARG A CA 1
ATOM 544 C C . ARG A 1 69 ? -7.644 4.117 20.385 1.00 76.62 69 ARG A C 1
ATOM 546 O O . ARG A 1 69 ? -8.510 4.515 19.607 1.00 76.62 69 ARG A O 1
ATOM 553 N N . THR A 1 70 ? -7.811 4.026 21.694 1.00 77.38 70 THR A N 1
ATOM 554 C CA . THR A 1 70 ? -8.982 4.536 22.407 1.00 77.38 70 THR A CA 1
ATOM 555 C C . THR A 1 70 ? -8.615 5.882 23.024 1.00 77.38 70 THR A C 1
ATOM 557 O O . THR A 1 70 ? -7.586 5.995 23.686 1.00 77.38 70 THR A O 1
ATOM 560 N N . TYR A 1 71 ? -9.406 6.925 22.778 1.00 70.75 71 TYR A N 1
ATOM 561 C CA . TYR A 1 71 ? -9.185 8.247 23.369 1.00 70.75 71 TYR A CA 1
ATOM 562 C C . TYR A 1 71 ? -10.509 8.849 23.825 1.00 70.75 71 TYR A C 1
ATOM 564 O O . TYR A 1 71 ? -11.421 8.979 23.013 1.00 70.75 71 TYR A O 1
ATOM 572 N N . MET A 1 72 ? -10.605 9.224 25.105 1.00 71.31 72 MET A N 1
ATOM 573 C CA . MET A 1 72 ? -11.828 9.774 25.714 1.00 71.31 72 MET A CA 1
ATOM 574 C C . MET A 1 72 ? -13.073 8.942 25.360 1.00 71.31 72 MET A C 1
ATOM 576 O O . MET A 1 72 ? -14.040 9.461 24.806 1.00 71.31 72 MET A O 1
ATOM 580 N N . ASP A 1 73 ? -12.989 7.628 25.584 1.00 70.19 73 ASP A N 1
ATOM 581 C CA . ASP A 1 73 ? -14.031 6.642 25.267 1.00 70.19 73 ASP A CA 1
ATOM 582 C C . ASP A 1 73 ? -14.426 6.541 23.782 1.00 70.19 73 ASP A C 1
ATOM 584 O O . ASP A 1 73 ? -15.382 5.851 23.440 1.00 70.19 73 ASP A O 1
ATOM 588 N N . ARG A 1 74 ? -13.672 7.154 22.863 1.00 75.31 74 ARG A N 1
ATOM 589 C CA . ARG A 1 74 ? -13.884 7.026 21.415 1.00 75.31 74 ARG A CA 1
ATOM 590 C C . ARG A 1 74 ? -12.865 6.081 20.795 1.00 75.31 74 ARG A C 1
ATOM 592 O O . ARG A 1 74 ? -11.662 6.198 21.039 1.00 75.31 74 ARG A O 1
ATOM 599 N N . ALA A 1 75 ? -13.354 5.168 19.961 1.00 77.94 75 ALA A N 1
ATOM 600 C CA . ALA A 1 75 ? -12.517 4.332 19.113 1.00 77.94 75 ALA A CA 1
ATOM 601 C C . ALA A 1 75 ? -11.971 5.166 17.947 1.00 77.94 75 ALA A C 1
ATOM 603 O O . ALA A 1 75 ? -12.735 5.771 17.198 1.00 77.94 75 ALA A O 1
ATOM 604 N N . ILE A 1 76 ? -10.649 5.193 17.783 1.00 81.69 76 ILE A N 1
ATOM 605 C CA . ILE A 1 76 ? -10.004 5.767 16.601 1.00 81.69 76 ILE A CA 1
ATOM 606 C C . ILE A 1 76 ? -9.614 4.609 15.689 1.00 81.69 76 ILE A C 1
ATOM 608 O O . ILE A 1 76 ? -8.661 3.875 15.970 1.00 81.69 76 ILE A O 1
ATOM 612 N N . VAL A 1 77 ? -10.377 4.461 14.609 1.00 84.06 77 VAL A N 1
ATOM 613 C CA . VAL A 1 77 ? -10.186 3.449 13.568 1.00 84.06 77 VAL A CA 1
ATOM 614 C C . VAL A 1 77 ? -9.613 4.138 12.339 1.00 84.06 77 VAL A C 1
ATOM 616 O O . VAL A 1 77 ? -10.203 5.086 11.833 1.00 84.06 77 VAL A O 1
ATOM 619 N N . LYS A 1 78 ? -8.452 3.679 11.879 1.00 86.94 78 LYS A N 1
ATOM 620 C CA . LYS A 1 78 ? -7.802 4.187 10.666 1.00 86.94 78 LYS A CA 1
ATOM 621 C C . LYS A 1 78 ? -6.911 3.116 10.060 1.00 86.94 78 LYS A C 1
ATOM 623 O O . LYS A 1 78 ? -6.554 2.149 10.738 1.00 86.94 78 LYS A O 1
ATOM 628 N N . ARG A 1 79 ? -6.534 3.297 8.799 1.00 90.44 79 ARG A N 1
ATOM 629 C CA . ARG A 1 79 ? -5.507 2.468 8.158 1.00 90.44 79 ARG A CA 1
ATOM 630 C C . ARG A 1 79 ? -4.128 2.807 8.713 1.00 90.44 79 ARG A C 1
ATOM 632 O O . ARG A 1 79 ? -3.877 3.920 9.185 1.00 90.44 79 ARG A O 1
ATOM 639 N N . GLN A 1 80 ? -3.215 1.844 8.649 1.00 88.75 80 GLN A N 1
ATOM 640 C CA . GLN A 1 80 ? -1.811 2.083 8.972 1.00 88.75 80 GLN A CA 1
ATOM 641 C C . GLN A 1 80 ? -1.058 2.453 7.698 1.00 88.75 80 GLN A C 1
ATOM 643 O O . GLN A 1 80 ? -1.128 1.724 6.711 1.00 88.75 80 GLN A O 1
ATOM 648 N N . LEU A 1 81 ? -0.318 3.559 7.737 1.00 91.31 81 LEU A N 1
ATOM 649 C CA . LEU A 1 81 ? 0.455 4.066 6.607 1.00 91.31 81 LEU A CA 1
ATOM 650 C C . LEU A 1 81 ? 1.953 3.902 6.863 1.00 91.31 81 LEU A C 1
ATOM 652 O O . LEU A 1 81 ? 2.396 3.893 8.016 1.00 91.31 81 LEU A O 1
ATOM 656 N N . TYR A 1 82 ? 2.724 3.813 5.784 1.00 89.69 82 TYR A N 1
ATOM 657 C CA . TYR A 1 82 ? 4.132 4.192 5.804 1.00 89.69 82 TYR A CA 1
ATOM 658 C C . TYR A 1 82 ? 4.282 5.695 6.087 1.00 89.69 82 TYR A C 1
ATOM 660 O O . TYR A 1 82 ? 3.323 6.466 5.995 1.00 89.69 82 TYR A O 1
ATOM 668 N N . GLU A 1 83 ? 5.490 6.111 6.463 1.00 87.50 83 GLU A N 1
ATOM 669 C CA . GLU A 1 83 ? 5.803 7.531 6.629 1.00 87.50 83 GLU A CA 1
ATOM 670 C C . GLU A 1 83 ? 5.604 8.275 5.301 1.00 87.50 83 GLU A C 1
ATOM 672 O O . GLU A 1 83 ? 5.785 7.710 4.221 1.00 87.50 83 GLU A O 1
ATOM 677 N N . SER A 1 84 ? 5.168 9.535 5.368 1.00 84.81 84 SER A N 1
ATOM 678 C CA . SER A 1 84 ? 4.818 10.310 4.168 1.00 84.81 84 SER A CA 1
ATOM 679 C C . SER A 1 84 ? 6.005 10.532 3.238 1.00 84.81 84 SER A C 1
ATOM 681 O O . SER A 1 84 ? 5.819 10.689 2.039 1.00 84.81 84 SER A O 1
ATOM 683 N N . ASP A 1 85 ? 7.213 10.525 3.792 1.00 86.38 85 ASP A N 1
ATOM 684 C CA . ASP A 1 85 ? 8.476 10.674 3.084 1.00 86.38 85 ASP A CA 1
ATOM 685 C C . ASP A 1 85 ? 9.088 9.335 2.648 1.00 86.38 85 ASP A C 1
ATOM 687 O O . ASP A 1 85 ? 10.231 9.297 2.204 1.00 86.38 85 ASP A O 1
ATOM 691 N N . TYR A 1 86 ? 8.342 8.222 2.721 1.00 89.50 86 TYR A N 1
ATOM 692 C CA . TYR A 1 86 ? 8.865 6.887 2.415 1.00 89.50 86 TYR A CA 1
ATOM 693 C C . TYR A 1 86 ? 9.637 6.842 1.089 1.00 89.50 86 TYR A C 1
ATOM 695 O O . TYR A 1 86 ? 10.733 6.286 1.033 1.00 89.50 86 TYR A O 1
ATOM 703 N N . PHE A 1 87 ? 9.094 7.418 0.014 1.00 89.75 87 PHE A N 1
ATOM 704 C CA . PHE A 1 87 ? 9.773 7.456 -1.283 1.00 89.75 87 PHE A CA 1
ATOM 705 C C . PHE A 1 87 ? 10.704 8.660 -1.439 1.00 89.75 87 PHE A C 1
ATOM 707 O O . PHE A 1 87 ? 11.792 8.478 -1.993 1.00 89.75 87 PHE A O 1
ATOM 714 N N . SER A 1 88 ? 10.331 9.843 -0.944 1.00 85.88 88 SER A N 1
ATOM 715 C CA . SER A 1 88 ? 11.142 11.061 -1.072 1.00 85.88 88 SER A CA 1
ATOM 716 C C . SER A 1 88 ? 12.446 11.000 -0.280 1.00 85.88 88 SER A C 1
ATOM 718 O O . SER A 1 88 ? 13.464 11.449 -0.788 1.00 85.88 88 SER A O 1
ATOM 720 N N . ALA A 1 89 ? 12.488 10.316 0.864 1.00 85.44 89 ALA A N 1
ATOM 721 C CA . ALA A 1 89 ? 13.719 10.074 1.623 1.00 85.44 89 ALA A CA 1
ATOM 722 C C . ALA A 1 89 ? 14.767 9.233 0.862 1.00 85.44 89 ALA A C 1
ATOM 724 O O . ALA A 1 89 ? 15.917 9.135 1.286 1.00 85.44 89 ALA A O 1
ATOM 725 N N . ARG A 1 90 ? 14.381 8.592 -0.251 1.00 84.06 90 ARG A N 1
ATOM 726 C CA . ARG A 1 90 ? 15.280 7.834 -1.140 1.00 84.06 90 ARG A CA 1
ATOM 727 C C . ARG A 1 90 ? 15.631 8.596 -2.421 1.00 84.06 90 ARG A C 1
ATOM 729 O O . ARG A 1 90 ? 16.299 8.030 -3.285 1.00 84.06 90 ARG A O 1
ATOM 736 N N . LYS A 1 91 ? 15.152 9.835 -2.560 1.00 82.75 91 LYS A N 1
ATOM 737 C CA . LYS A 1 91 ? 15.515 10.748 -3.643 1.00 82.75 91 LYS A CA 1
ATOM 738 C C . LYS A 1 91 ? 16.875 11.370 -3.320 1.00 82.75 91 LYS A C 1
ATOM 740 O O . LYS A 1 91 ? 17.156 11.730 -2.182 1.00 82.75 91 LYS A O 1
ATOM 745 N N . ASP A 1 92 ? 17.720 11.484 -4.332 1.00 80.62 92 ASP A N 1
ATOM 746 C CA . ASP A 1 92 ? 18.887 12.358 -4.290 1.00 80.62 92 ASP A CA 1
ATOM 747 C C . ASP A 1 92 ? 18.457 13.792 -4.631 1.00 80.62 92 ASP A C 1
ATOM 749 O O . ASP A 1 92 ? 18.156 14.092 -5.790 1.00 80.62 92 ASP A O 1
ATOM 753 N N . ASP A 1 93 ? 18.406 14.653 -3.613 1.00 76.44 93 ASP A N 1
ATOM 754 C CA . ASP A 1 93 ? 18.031 16.068 -3.731 1.00 76.44 93 ASP A CA 1
ATOM 755 C C . ASP A 1 93 ? 19.122 16.933 -4.383 1.00 76.44 93 ASP A C 1
ATOM 757 O O . ASP A 1 93 ? 18.874 18.089 -4.728 1.00 76.44 93 ASP A O 1
ATOM 761 N N . SER A 1 94 ? 20.338 16.404 -4.578 1.00 76.12 94 SER A N 1
ATOM 762 C CA . SER A 1 94 ? 21.396 17.128 -5.295 1.00 76.12 94 SER A CA 1
ATOM 763 C C . SER A 1 94 ? 21.135 17.224 -6.804 1.00 76.12 94 SER A C 1
ATOM 765 O O . SER A 1 94 ? 21.739 18.053 -7.488 1.00 76.12 94 SER A O 1
ATOM 767 N N . ILE A 1 95 ? 20.211 16.409 -7.322 1.00 76.25 95 ILE A N 1
ATOM 768 C CA . ILE A 1 95 ? 19.829 16.362 -8.731 1.00 76.25 95 ILE A CA 1
ATOM 769 C C . ILE A 1 95 ? 18.528 17.148 -8.914 1.00 76.25 95 ILE A C 1
ATOM 771 O O . ILE A 1 95 ? 17.468 16.759 -8.423 1.00 76.25 95 ILE A O 1
ATOM 775 N N . SER A 1 96 ? 18.603 18.257 -9.651 1.00 72.50 96 SER A N 1
ATOM 776 C CA . SER A 1 96 ? 17.424 19.051 -10.004 1.00 72.50 96 SER A CA 1
ATOM 777 C C . SER A 1 96 ? 16.549 18.302 -11.014 1.00 72.50 96 SER A C 1
ATOM 779 O O . SER A 1 96 ? 17.055 17.757 -11.996 1.00 72.50 96 SER A O 1
ATOM 781 N N . THR A 1 97 ? 15.239 18.270 -10.763 1.00 75.44 97 THR A N 1
ATOM 782 C CA . THR A 1 97 ? 14.245 17.609 -11.615 1.00 75.44 97 THR A CA 1
ATOM 783 C C . THR A 1 97 ? 13.173 18.603 -12.054 1.00 75.44 97 THR A C 1
ATOM 785 O O . THR A 1 97 ? 12.611 19.302 -11.210 1.00 75.44 97 THR A O 1
ATOM 788 N N . ASP A 1 98 ? 12.836 18.627 -13.345 1.00 73.44 98 ASP A N 1
ATOM 789 C CA . ASP A 1 98 ? 11.762 19.470 -13.884 1.00 73.44 98 ASP A CA 1
ATOM 790 C C . ASP A 1 98 ? 10.386 18.837 -13.603 1.00 73.44 98 ASP A C 1
ATOM 792 O O . ASP A 1 98 ? 9.768 18.188 -14.449 1.00 73.44 98 ASP A O 1
ATOM 796 N N . GLY A 1 99 ? 9.909 19.006 -12.368 1.00 80.94 99 GLY A N 1
ATOM 797 C CA . GLY A 1 99 ? 8.576 18.590 -11.931 1.00 80.94 99 GLY A CA 1
ATOM 798 C C . GLY A 1 99 ? 8.566 17.636 -10.737 1.00 80.94 99 GLY A C 1
ATOM 799 O O . GLY A 1 99 ? 9.602 17.299 -10.164 1.00 80.94 99 GLY A O 1
ATOM 800 N N . ILE A 1 100 ? 7.354 17.215 -10.369 1.00 88.00 100 ILE A N 1
ATOM 801 C CA . ILE A 1 100 ? 7.075 16.382 -9.191 1.00 88.00 100 ILE A CA 1
ATOM 802 C C . ILE A 1 100 ? 7.427 14.924 -9.495 1.00 88.00 100 ILE A C 1
ATOM 804 O O . ILE A 1 100 ? 7.116 14.427 -10.585 1.00 88.00 100 ILE A O 1
ATOM 808 N N . ALA A 1 101 ? 8.050 14.235 -8.536 1.00 91.56 101 ALA A N 1
ATOM 809 C CA . ALA A 1 101 ? 8.263 12.791 -8.616 1.00 91.56 101 ALA A CA 1
ATOM 810 C C . ALA A 1 101 ? 6.920 12.048 -8.566 1.00 91.56 101 ALA A C 1
ATOM 812 O O . ALA A 1 101 ? 6.166 12.185 -7.603 1.00 91.56 101 ALA A O 1
ATOM 813 N N . GLN A 1 102 ? 6.607 11.241 -9.579 1.00 94.50 102 GLN A N 1
ATOM 814 C CA . GLN A 1 102 ? 5.314 10.559 -9.673 1.00 94.50 102 GLN A CA 1
ATOM 815 C C . GLN A 1 102 ? 5.423 9.182 -10.322 1.00 94.50 102 GLN A C 1
ATOM 817 O O . GLN A 1 102 ? 6.349 8.903 -11.078 1.00 94.50 102 GLN A O 1
ATOM 822 N N . VAL A 1 103 ? 4.444 8.327 -10.050 1.00 96.12 103 VAL A N 1
ATOM 823 C CA . VAL A 1 103 ? 4.255 7.050 -10.736 1.00 96.12 103 VAL A CA 1
ATOM 824 C C . VAL A 1 103 ? 2.900 7.040 -11.428 1.00 96.12 103 VAL A C 1
ATOM 826 O O . VAL A 1 103 ? 1.892 7.399 -10.824 1.00 96.12 103 VAL A O 1
ATOM 829 N N . VAL A 1 104 ? 2.882 6.601 -12.681 1.00 97.38 104 VAL A N 1
ATOM 830 C CA . VAL A 1 104 ? 1.681 6.224 -13.419 1.00 97.38 104 VAL A CA 1
ATOM 831 C C . VAL A 1 104 ? 1.677 4.706 -13.533 1.00 97.38 104 VAL A C 1
ATOM 833 O O . VAL A 1 104 ? 2.554 4.123 -14.169 1.00 97.38 104 VAL A O 1
ATOM 836 N N . LEU A 1 105 ? 0.708 4.057 -12.897 1.00 98.19 105 LEU A N 1
ATOM 837 C CA . LEU A 1 105 ? 0.515 2.616 -12.981 1.00 98.19 105 LEU A CA 1
ATOM 838 C C . LEU A 1 105 ? -0.716 2.321 -13.830 1.00 98.19 105 LEU A C 1
ATOM 840 O O . LEU A 1 105 ? -1.810 2.798 -13.523 1.00 98.19 105 LEU A O 1
ATOM 844 N N . LYS A 1 106 ? -0.539 1.505 -14.867 1.00 98.25 106 LYS A N 1
ATOM 845 C CA . LYS A 1 106 ? -1.628 0.967 -15.674 1.00 98.25 106 LYS A CA 1
ATOM 846 C C . LYS A 1 106 ? -1.845 -0.496 -15.32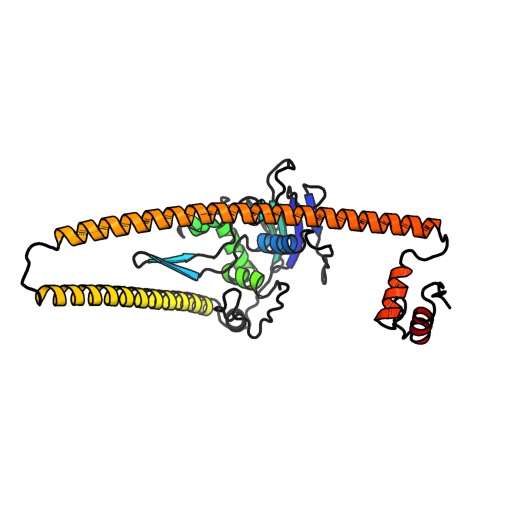7 1.00 98.25 106 LYS A C 1
ATOM 848 O O . LYS A 1 106 ? -0.895 -1.282 -15.268 1.00 98.25 106 LYS A O 1
ATOM 853 N N . PHE A 1 107 ? -3.092 -0.848 -15.065 1.00 97.31 107 PHE A N 1
ATOM 854 C CA . PHE A 1 107 ? -3.489 -2.204 -14.716 1.00 97.31 107 PHE A CA 1
ATOM 855 C C . PHE A 1 107 ? -4.937 -2.458 -15.125 1.00 97.31 107 PHE A C 1
ATOM 857 O O . PHE A 1 107 ? -5.681 -1.543 -15.473 1.00 97.31 107 PHE A O 1
ATOM 864 N N . LYS A 1 108 ? -5.345 -3.719 -15.075 1.00 96.44 108 LYS A N 1
ATOM 865 C CA . LYS A 1 108 ? -6.670 -4.178 -15.471 1.00 96.44 108 LYS A CA 1
ATOM 866 C C . LYS A 1 108 ? -7.334 -4.922 -14.317 1.00 96.44 108 LYS A C 1
ATOM 868 O O . LYS A 1 108 ? -6.688 -5.706 -13.629 1.00 96.44 108 LYS A O 1
ATOM 873 N N . ILE A 1 109 ? -8.625 -4.683 -14.103 1.00 95.75 109 ILE A N 1
ATOM 874 C CA . ILE A 1 109 ? -9.469 -5.458 -13.181 1.00 95.75 109 ILE A CA 1
ATOM 875 C C . ILE A 1 109 ? -10.748 -5.808 -13.930 1.00 95.75 109 ILE A C 1
ATOM 877 O O . ILE A 1 109 ? -11.462 -4.912 -14.365 1.00 95.75 109 ILE A O 1
ATOM 881 N N . ASN A 1 110 ? -11.047 -7.101 -14.077 1.00 93.44 110 ASN A N 1
ATOM 882 C CA . ASN A 1 110 ? -12.278 -7.581 -14.718 1.00 93.44 110 ASN A CA 1
ATOM 883 C C . ASN A 1 110 ? -12.581 -6.916 -16.082 1.00 93.44 110 ASN A C 1
ATOM 885 O O . ASN A 1 110 ? -13.672 -6.408 -16.314 1.00 93.44 110 ASN A O 1
ATOM 889 N N . ASN A 1 111 ? -11.596 -6.883 -16.984 1.00 91.06 111 ASN A N 1
ATOM 890 C CA . ASN A 1 111 ? -11.690 -6.218 -18.296 1.00 91.06 111 ASN A CA 1
ATOM 891 C C . ASN A 1 111 ? -11.794 -4.690 -18.315 1.00 91.06 111 ASN A C 1
ATOM 893 O O . ASN A 1 111 ? -11.758 -4.118 -19.400 1.00 91.06 111 ASN A O 1
ATOM 897 N N . THR A 1 112 ? -11.785 -4.044 -17.156 1.00 96.50 112 THR A N 1
ATOM 898 C CA . THR A 1 112 ? -11.712 -2.589 -17.024 1.00 96.50 112 THR A CA 1
ATOM 899 C C . THR A 1 112 ? -10.263 -2.141 -16.881 1.00 96.50 112 THR A C 1
ATOM 901 O O . THR A 1 112 ? -9.525 -2.684 -16.053 1.00 96.50 112 THR A O 1
ATOM 904 N N . TYR A 1 113 ? -9.858 -1.137 -17.654 1.00 97.44 113 TYR A N 1
ATOM 905 C CA . TYR A 1 113 ? -8.514 -0.570 -17.624 1.00 97.44 113 TYR A CA 1
ATOM 906 C C . TYR A 1 113 ? -8.444 0.620 -16.675 1.00 97.44 113 TYR A C 1
ATOM 908 O O . TYR A 1 113 ? -9.220 1.567 -16.789 1.00 97.44 113 TYR A O 1
ATOM 916 N N . PHE A 1 114 ? -7.473 0.584 -15.773 1.00 98.31 114 PHE A N 1
ATOM 917 C CA . PHE A 1 114 ? -7.160 1.644 -14.830 1.00 98.31 114 PHE A CA 1
ATOM 918 C C . PHE A 1 114 ? -5.802 2.244 -15.168 1.00 98.31 114 PHE A C 1
ATOM 920 O O . PHE A 1 114 ? -4.830 1.527 -15.390 1.00 98.31 114 PHE A O 1
ATOM 927 N N . GLU A 1 115 ? -5.727 3.566 -15.137 1.00 98.38 115 GLU A N 1
ATOM 928 C CA . GLU A 1 115 ? -4.484 4.325 -15.135 1.00 98.38 115 GLU A CA 1
ATOM 929 C C . GLU A 1 115 ? -4.500 5.251 -13.920 1.00 98.38 115 GLU A C 1
ATOM 931 O O . GLU A 1 115 ? -5.344 6.139 -13.803 1.00 98.38 115 GLU A O 1
ATOM 936 N N . VAL A 1 116 ? -3.595 4.995 -12.981 1.00 98.12 116 VAL A N 1
ATOM 937 C CA . VAL A 1 116 ? -3.529 5.665 -11.682 1.00 98.12 116 VAL A CA 1
ATOM 938 C C . VAL A 1 116 ? -2.227 6.442 -11.590 1.00 98.12 116 VAL A C 1
ATOM 940 O O . VAL A 1 116 ? -1.153 5.853 -11.690 1.00 98.12 116 VAL A O 1
ATOM 943 N N . THR A 1 117 ? -2.322 7.750 -11.350 1.00 97.75 117 THR A N 1
ATOM 944 C CA . THR A 1 117 ? -1.158 8.616 -11.139 1.00 97.75 117 THR A CA 1
ATOM 945 C C . THR A 1 117 ? -1.055 9.019 -9.678 1.00 97.75 117 THR A C 1
ATOM 947 O O . THR A 1 117 ? -1.992 9.595 -9.118 1.00 97.75 117 THR A O 1
ATOM 950 N N . ARG A 1 118 ? 0.095 8.760 -9.055 1.00 97.00 118 ARG A N 1
ATOM 951 C CA . ARG A 1 118 ? 0.375 9.106 -7.657 1.00 97.00 118 ARG A CA 1
ATOM 952 C C . ARG A 1 118 ? 1.689 9.856 -7.510 1.00 97.00 118 ARG A C 1
ATOM 954 O O . ARG A 1 118 ? 2.663 9.550 -8.190 1.00 97.00 118 ARG A O 1
ATOM 961 N N . SER A 1 119 ? 1.716 10.792 -6.571 1.00 94.94 119 SER A N 1
ATOM 962 C CA . SER A 1 119 ? 2.913 11.528 -6.166 1.00 94.94 119 SER A CA 1
ATOM 963 C C . SER A 1 119 ? 3.795 10.667 -5.260 1.00 94.94 119 SER A C 1
ATOM 965 O O . SER A 1 119 ? 3.337 10.146 -4.243 1.00 94.94 119 SER A O 1
ATOM 967 N N . LEU A 1 120 ? 5.072 10.543 -5.617 1.00 92.81 120 LEU A N 1
ATOM 968 C CA . LEU A 1 120 ? 6.107 9.894 -4.808 1.00 92.81 120 LEU A CA 1
ATOM 969 C C . LEU A 1 120 ? 6.691 10.842 -3.742 1.00 92.81 120 LEU A C 1
ATOM 971 O O . LEU A 1 120 ? 7.543 10.422 -2.964 1.00 92.81 120 LEU A O 1
ATOM 975 N N . GLU A 1 121 ? 6.261 12.106 -3.691 1.00 88.81 121 GLU A N 1
ATOM 976 C CA . GLU A 1 121 ? 6.757 13.083 -2.713 1.00 88.81 121 GLU A CA 1
ATOM 977 C C . GLU A 1 121 ? 5.935 13.091 -1.422 1.00 88.81 121 GLU A C 1
ATOM 979 O O . GLU A 1 121 ? 6.502 13.121 -0.331 1.00 88.81 121 GLU A O 1
ATOM 984 N N . ASP A 1 122 ? 4.606 13.041 -1.549 1.00 87.69 122 ASP A N 1
ATOM 985 C CA . ASP A 1 122 ? 3.655 13.228 -0.445 1.00 87.69 122 ASP A CA 1
ATOM 986 C C . ASP A 1 122 ? 2.557 12.150 -0.363 1.00 87.69 122 ASP A C 1
ATOM 988 O O . ASP A 1 122 ? 1.680 12.212 0.507 1.00 87.69 122 ASP A O 1
ATOM 992 N N . GLY A 1 123 ? 2.592 11.157 -1.257 1.00 89.25 123 GLY A N 1
ATOM 993 C CA . GLY A 1 123 ? 1.639 10.050 -1.280 1.00 89.25 123 GLY A CA 1
ATOM 994 C C . GLY A 1 123 ? 0.268 10.396 -1.870 1.00 89.25 123 GLY A C 1
ATOM 995 O O . GLY A 1 123 ? -0.655 9.592 -1.753 1.00 89.25 123 GLY A O 1
ATOM 996 N N . CYS A 1 124 ? 0.086 11.574 -2.477 1.00 94.88 124 CYS A N 1
ATOM 997 C CA . CYS A 1 124 ? -1.202 11.978 -3.048 1.00 94.88 124 CYS A CA 1
ATOM 998 C C . CYS A 1 124 ? -1.595 11.146 -4.278 1.00 94.88 124 CYS A C 1
ATOM 1000 O O . CYS A 1 124 ? -0.786 10.913 -5.177 1.00 94.88 124 CYS A O 1
ATOM 1002 N N . LEU A 1 125 ? -2.878 10.786 -4.367 1.00 96.81 125 LEU A N 1
ATOM 1003 C CA . LEU A 1 125 ? -3.504 10.311 -5.601 1.00 96.81 125 LEU A CA 1
ATOM 1004 C C . LEU A 1 125 ? -3.865 11.519 -6.474 1.00 96.81 125 LEU A C 1
ATOM 1006 O O . LEU A 1 125 ? -4.736 12.303 -6.103 1.00 96.81 125 LEU A O 1
ATOM 1010 N N . LEU A 1 126 ? -3.168 11.683 -7.599 1.00 96.75 126 LEU A N 1
ATOM 1011 C CA . LEU A 1 126 ? -3.252 12.874 -8.449 1.00 96.75 126 LEU A CA 1
ATOM 1012 C C . LEU A 1 126 ? -4.337 12.749 -9.519 1.00 96.75 126 LEU A C 1
ATOM 1014 O O . LEU A 1 126 ? -5.098 13.688 -9.736 1.00 96.75 126 LEU A O 1
ATOM 1018 N N . SER A 1 127 ? -4.415 11.598 -10.187 1.00 97.50 127 SER A N 1
ATOM 1019 C CA . SER A 1 127 ? -5.430 11.332 -11.206 1.00 97.50 127 SER A CA 1
ATOM 1020 C C . SER A 1 127 ? -5.733 9.842 -11.311 1.00 97.50 127 SER A C 1
ATOM 1022 O O . SER A 1 127 ? -4.895 8.990 -11.007 1.00 97.50 127 SER A O 1
ATOM 1024 N N . VAL A 1 128 ? -6.955 9.534 -11.742 1.00 98.06 128 VAL A N 1
ATOM 1025 C CA . VAL A 1 128 ? -7.393 8.178 -12.072 1.00 98.06 128 VAL A CA 1
ATOM 1026 C C . VAL A 1 128 ? -8.171 8.242 -13.375 1.00 98.06 128 VAL A C 1
ATOM 1028 O O . VAL A 1 128 ? -9.097 9.041 -13.499 1.00 98.06 128 VAL A O 1
ATOM 1031 N N . ILE A 1 129 ? -7.817 7.394 -14.330 1.00 98.06 129 ILE A N 1
ATOM 1032 C CA . ILE A 1 129 ? -8.518 7.232 -15.600 1.00 98.06 129 ILE A CA 1
ATOM 1033 C C . ILE A 1 129 ? -9.012 5.788 -15.675 1.00 98.06 129 ILE A C 1
ATOM 1035 O O . ILE A 1 129 ? -8.245 4.856 -15.444 1.00 98.06 129 ILE A O 1
ATOM 1039 N N . ILE A 1 130 ? -10.296 5.607 -15.983 1.00 97.31 130 ILE A N 1
ATOM 1040 C CA . ILE A 1 130 ? -10.945 4.298 -16.118 1.00 97.31 130 ILE A CA 1
ATOM 1041 C C . ILE A 1 130 ? -11.524 4.205 -17.528 1.00 97.31 130 ILE A C 1
ATOM 1043 O O . ILE A 1 130 ? -12.358 5.032 -17.899 1.00 97.31 130 ILE A O 1
ATOM 1047 N N . ASP A 1 131 ? -11.057 3.243 -18.327 1.00 95.38 131 ASP A N 1
ATOM 1048 C CA . ASP A 1 131 ? -11.434 3.065 -19.741 1.00 95.38 131 ASP A CA 1
ATOM 1049 C C . ASP A 1 131 ? -11.400 4.383 -20.547 1.00 95.38 131 ASP A C 1
ATOM 1051 O O . ASP A 1 131 ? -12.309 4.718 -21.310 1.00 95.38 131 ASP A O 1
ATOM 1055 N N . GLY A 1 132 ? -10.354 5.186 -20.324 1.00 93.00 132 GLY A N 1
ATOM 1056 C CA . GLY A 1 132 ? -10.154 6.480 -20.985 1.00 93.00 132 GLY A CA 1
ATOM 1057 C C . GLY A 1 132 ? -10.955 7.655 -20.405 1.00 93.00 132 GLY A C 1
ATOM 1058 O O . GLY A 1 132 ? -10.804 8.777 -20.884 1.00 93.00 132 GLY A O 1
ATOM 1059 N N . LYS A 1 133 ? -11.776 7.449 -19.368 1.00 95.75 133 LYS A N 1
ATOM 1060 C CA . LYS A 1 133 ? -12.528 8.518 -18.688 1.00 95.75 133 LYS A CA 1
ATOM 1061 C C . LYS A 1 133 ? -11.857 8.909 -17.375 1.00 95.75 133 LYS A C 1
ATOM 1063 O O . LYS A 1 133 ? -11.662 8.060 -16.510 1.00 95.75 133 LYS A O 1
ATOM 1068 N N . SER A 1 134 ? -11.540 10.194 -17.209 1.00 96.56 134 SER A N 1
ATOM 1069 C CA . SER A 1 134 ? -11.021 10.705 -15.935 1.00 96.56 134 SER A CA 1
ATOM 1070 C C . SER A 1 134 ? -12.088 10.617 -14.851 1.00 96.56 134 SER A C 1
ATOM 1072 O O . SER A 1 134 ? -13.241 10.992 -15.065 1.00 96.56 134 SER A O 1
ATOM 1074 N N . LEU A 1 135 ? -11.684 10.147 -13.680 1.00 95.62 135 LEU A N 1
ATOM 1075 C CA . LEU A 1 135 ? -12.493 10.161 -12.475 1.00 95.62 135 LEU A CA 1
ATOM 1076 C C . LEU A 1 135 ? -12.435 11.554 -11.838 1.00 95.62 135 LEU A C 1
ATOM 1078 O O . LEU A 1 135 ? -11.375 12.179 -11.793 1.00 95.62 135 LEU A O 1
ATOM 1082 N N . GLU A 1 136 ? -13.573 12.039 -11.352 1.00 94.75 136 GLU A N 1
ATOM 1083 C CA . GLU A 1 136 ? -13.660 13.323 -10.656 1.00 94.75 136 GLU A CA 1
ATOM 1084 C C . GLU A 1 136 ? -13.352 13.163 -9.164 1.00 94.75 136 GLU A C 1
ATOM 1086 O O . GLU A 1 136 ? -13.685 12.150 -8.546 1.00 94.75 136 GLU A O 1
ATOM 1091 N N . GLY A 1 137 ? -12.736 14.183 -8.571 1.00 93.50 137 GLY A N 1
ATOM 1092 C CA . GLY A 1 137 ? -12.478 14.250 -7.138 1.00 93.50 137 GLY A CA 1
ATOM 1093 C C . GLY A 1 137 ? -11.286 15.137 -6.808 1.00 93.50 137 GLY A C 1
ATOM 1094 O O . GLY A 1 137 ? -10.423 15.387 -7.648 1.00 93.50 137 GLY A O 1
ATOM 1095 N N . ILE A 1 138 ? -11.236 15.619 -5.570 1.00 94.81 138 ILE A N 1
ATOM 1096 C CA . ILE A 1 138 ? -10.146 16.480 -5.104 1.00 94.81 138 ILE A CA 1
ATOM 1097 C C . ILE A 1 138 ? -8.952 15.602 -4.675 1.00 94.81 138 ILE A C 1
ATOM 1099 O O . ILE A 1 138 ? -9.150 14.670 -3.886 1.00 94.81 138 ILE A O 1
ATOM 1103 N N . PRO A 1 139 ? -7.721 15.863 -5.155 1.00 95.12 139 PRO A N 1
ATOM 1104 C CA . PRO A 1 139 ? -6.516 15.211 -4.645 1.00 95.12 139 PRO A CA 1
ATOM 1105 C C . PRO A 1 139 ? -6.254 15.578 -3.180 1.00 95.12 139 PRO A C 1
ATOM 1107 O O . PRO A 1 139 ? -6.361 16.738 -2.782 1.00 95.12 139 PRO A O 1
ATOM 1110 N N . ILE A 1 140 ? -5.884 14.592 -2.365 1.00 94.69 140 ILE A N 1
ATOM 1111 C CA . ILE A 1 140 ? -5.509 14.779 -0.960 1.00 94.69 140 ILE A CA 1
ATOM 1112 C C . ILE A 1 140 ? -4.463 13.735 -0.572 1.00 94.69 140 ILE A C 1
ATOM 1114 O O . ILE A 1 140 ? -4.477 12.615 -1.086 1.00 94.69 140 ILE A O 1
ATOM 1118 N N . SER A 1 141 ? -3.564 14.089 0.348 1.00 92.50 141 SER A N 1
ATOM 1119 C CA . SER A 1 141 ? -2.602 13.126 0.876 1.00 92.50 141 SER A CA 1
ATOM 1120 C C . SER A 1 141 ? -3.295 12.119 1.782 1.00 92.50 141 SER A C 1
ATOM 1122 O O . SER A 1 141 ? -4.187 12.460 2.562 1.00 92.50 141 SER A O 1
ATOM 1124 N N . GLU A 1 142 ? -2.856 10.869 1.722 1.00 91.44 142 GLU A N 1
ATOM 1125 C CA . GLU A 1 142 ? -3.516 9.757 2.414 1.00 91.44 142 GLU A CA 1
ATOM 1126 C C . GLU A 1 142 ? -3.523 9.948 3.935 1.00 91.44 142 GLU A C 1
ATOM 1128 O O . GLU A 1 142 ? -4.520 9.690 4.603 1.00 91.44 142 GLU A O 1
ATOM 1133 N N . ASN A 1 143 ? -2.453 10.523 4.495 1.00 89.38 143 ASN A N 1
ATOM 1134 C CA . ASN A 1 143 ? -2.390 10.857 5.921 1.00 89.38 143 ASN A CA 1
ATOM 1135 C C . ASN A 1 143 ? -3.466 11.880 6.329 1.00 89.38 143 ASN A C 1
ATOM 1137 O O . ASN A 1 143 ? -4.002 11.805 7.436 1.00 89.38 143 ASN A O 1
ATOM 1141 N N . ARG A 1 144 ? -3.788 12.842 5.454 1.00 91.12 144 ARG A N 1
ATOM 1142 C CA . ARG A 1 144 ? -4.880 13.789 5.705 1.00 91.12 144 ARG A CA 1
ATOM 1143 C C . ARG A 1 144 ? -6.234 13.123 5.498 1.00 91.12 144 ARG A C 1
ATOM 1145 O O . ARG A 1 144 ? -7.099 13.326 6.340 1.00 91.12 144 ARG A O 1
ATOM 1152 N N . TYR A 1 145 ? -6.392 12.314 4.452 1.00 92.38 145 TYR A N 1
ATOM 1153 C CA . TYR A 1 145 ? -7.637 11.605 4.152 1.00 92.38 145 TYR A CA 1
ATOM 1154 C C . TYR A 1 145 ? -8.136 10.758 5.332 1.00 92.38 145 TYR A C 1
ATOM 1156 O O . TYR A 1 145 ? -9.297 10.870 5.708 1.00 92.38 145 TYR A O 1
ATOM 1164 N N . GLU A 1 146 ? -7.250 10.023 6.014 1.00 90.44 146 GLU A N 1
ATOM 1165 C CA . GLU A 1 146 ? -7.613 9.222 7.202 1.00 90.44 146 GLU A CA 1
ATOM 1166 C C . GLU A 1 146 ? -8.080 10.049 8.419 1.00 90.44 146 GLU A C 1
ATOM 1168 O O . GLU A 1 146 ? -8.501 9.486 9.429 1.00 90.44 146 GLU A O 1
ATOM 1173 N N . ARG A 1 147 ? -7.960 11.382 8.378 1.00 89.31 147 ARG A N 1
ATOM 1174 C CA . ARG A 1 147 ? -8.419 12.295 9.443 1.00 89.31 147 ARG A CA 1
ATOM 1175 C C . ARG A 1 147 ? -9.719 13.008 9.087 1.00 89.31 147 ARG A C 1
ATOM 1177 O O . ARG A 1 147 ? -10.255 13.720 9.933 1.00 89.31 147 ARG A O 1
ATOM 1184 N N . VAL A 1 148 ? -10.178 12.868 7.847 1.00 89.75 148 VAL A N 1
ATOM 1185 C CA . VAL A 1 148 ? -11.406 13.484 7.349 1.00 89.75 148 VAL A CA 1
ATOM 1186 C C . VAL A 1 148 ? -12.603 12.630 7.762 1.00 89.75 148 VAL A C 1
ATOM 1188 O O . VAL A 1 148 ? -12.533 11.401 7.755 1.00 89.75 148 VAL A O 1
ATOM 1191 N N . ASN A 1 149 ? -13.714 13.284 8.097 1.00 86.81 149 ASN A N 1
ATOM 1192 C CA . ASN A 1 149 ? -14.966 12.611 8.439 1.00 86.81 149 ASN A CA 1
ATOM 1193 C C . ASN A 1 149 ? -15.576 11.893 7.223 1.00 86.81 149 ASN A C 1
ATOM 1195 O O . ASN A 1 149 ? -15.474 12.375 6.096 1.00 86.81 149 ASN A O 1
ATOM 1199 N N . ASP A 1 150 ? -16.304 10.801 7.449 1.00 83.62 150 ASP A N 1
ATOM 1200 C CA . ASP A 1 150 ? -16.848 9.958 6.372 1.00 83.62 150 ASP A CA 1
ATOM 1201 C C . ASP A 1 150 ? -17.734 10.716 5.362 1.00 83.62 150 ASP A C 1
ATOM 1203 O O . ASP A 1 150 ? -17.695 10.434 4.165 1.00 83.62 150 ASP A O 1
ATOM 1207 N N . SER A 1 151 ? -18.498 11.724 5.803 1.00 87.19 151 SER A N 1
ATOM 1208 C CA . SER A 1 151 ? -19.325 12.547 4.905 1.00 87.19 151 SER A CA 1
ATOM 1209 C C . SER A 1 151 ? -18.483 13.374 3.932 1.00 87.19 151 SER A C 1
ATOM 1211 O O . SER A 1 151 ? -18.804 13.484 2.749 1.00 87.19 151 SER A O 1
ATOM 1213 N N . GLU A 1 152 ? -17.383 13.935 4.430 1.00 90.06 152 GLU A N 1
ATOM 1214 C CA . GLU A 1 152 ? -16.459 14.767 3.663 1.00 90.06 152 GLU A CA 1
ATOM 1215 C C . GLU A 1 152 ? -15.540 13.928 2.773 1.00 90.06 152 GLU A C 1
ATOM 1217 O O . GLU A 1 152 ? -15.052 14.444 1.773 1.00 90.06 152 GLU A O 1
ATOM 1222 N N . GLN A 1 153 ? -15.318 12.643 3.080 1.00 90.44 153 GLN A N 1
ATOM 1223 C CA . GLN A 1 153 ? -14.482 11.762 2.255 1.00 90.44 153 GLN A CA 1
ATOM 1224 C C . GLN A 1 153 ? -15.008 11.643 0.815 1.00 90.44 153 GLN A C 1
ATOM 1226 O O . GLN A 1 153 ? -14.218 11.534 -0.120 1.00 90.44 153 GLN A O 1
ATOM 1231 N N . THR A 1 154 ? -16.327 11.749 0.624 1.00 92.69 154 THR A N 1
ATOM 1232 C CA . THR A 1 154 ? -17.006 11.563 -0.672 1.00 92.69 154 THR A CA 1
ATOM 1233 C C . THR A 1 154 ? -16.550 12.514 -1.786 1.00 92.69 154 THR A C 1
ATOM 1235 O O . THR A 1 154 ? -16.649 12.164 -2.964 1.00 92.69 154 THR A O 1
ATOM 1238 N N . GLN A 1 155 ? -16.022 13.690 -1.431 1.00 93.62 155 GLN A N 1
ATOM 1239 C CA . GLN A 1 155 ? -15.548 14.699 -2.388 1.00 93.62 155 GLN A CA 1
ATOM 1240 C C . GLN A 1 155 ? -14.142 14.409 -2.945 1.00 93.62 155 GLN A C 1
ATOM 1242 O O . GLN A 1 155 ? -13.715 15.026 -3.923 1.00 93.62 155 GLN A O 1
ATOM 1247 N N . TYR A 1 156 ? -13.390 13.510 -2.306 1.00 96.62 156 TYR A N 1
ATOM 1248 C CA . TYR A 1 156 ? -11.995 13.261 -2.649 1.00 96.62 156 TYR A CA 1
ATOM 1249 C C . TYR A 1 156 ? -11.851 12.152 -3.685 1.00 96.62 156 TYR A C 1
ATOM 1251 O O . TYR A 1 156 ? -12.609 11.181 -3.713 1.00 96.62 156 TYR A O 1
ATOM 1259 N N . LEU A 1 157 ? -10.807 12.276 -4.505 1.00 96.75 157 LEU A N 1
ATOM 1260 C CA . LEU A 1 157 ? -10.504 11.319 -5.566 1.00 96.75 157 LEU A CA 1
ATOM 1261 C C . LEU A 1 157 ? -10.259 9.908 -5.013 1.00 96.75 157 LEU A C 1
ATOM 1263 O O . LEU A 1 157 ? -10.663 8.923 -5.629 1.00 96.75 157 LEU A O 1
ATOM 1267 N N . LEU A 1 158 ? -9.651 9.810 -3.826 1.00 95.94 158 LEU A N 1
ATOM 1268 C CA . LEU A 1 158 ? -9.364 8.532 -3.180 1.00 95.94 158 LEU A CA 1
ATOM 1269 C C . LEU A 1 158 ? -10.648 7.750 -2.866 1.00 95.94 158 LEU A C 1
ATOM 1271 O O . LEU A 1 158 ? -10.728 6.575 -3.201 1.00 95.94 158 LEU A O 1
ATOM 1275 N N . TYR A 1 159 ? -11.691 8.406 -2.349 1.00 96.06 159 TYR A N 1
ATOM 1276 C CA . TYR A 1 159 ? -12.983 7.760 -2.093 1.00 96.06 159 TYR A CA 1
ATOM 1277 C C . TYR A 1 159 ? -13.615 7.206 -3.376 1.00 96.06 159 TYR A C 1
ATOM 1279 O O . TYR A 1 159 ? -14.099 6.072 -3.409 1.00 96.06 159 TYR A O 1
ATOM 1287 N N . GLN A 1 160 ? -13.592 7.993 -4.455 1.00 96.44 160 GLN A N 1
ATOM 1288 C CA . GLN A 1 160 ? -14.144 7.568 -5.742 1.00 96.44 160 GLN A CA 1
ATOM 1289 C C . GLN A 1 160 ? -13.351 6.394 -6.326 1.00 96.44 160 GLN A C 1
ATOM 1291 O O . GLN A 1 160 ? -13.942 5.454 -6.863 1.00 96.44 160 GLN A O 1
ATOM 1296 N N . TYR A 1 161 ? -12.025 6.413 -6.175 1.00 96.88 161 TYR A N 1
ATOM 1297 C CA . TYR A 1 161 ? -11.156 5.308 -6.563 1.00 96.88 161 TYR A CA 1
ATOM 1298 C C . TYR A 1 161 ? -11.481 4.032 -5.777 1.00 96.88 161 TYR A C 1
ATOM 1300 O O . TYR A 1 161 ? -11.733 2.997 -6.389 1.00 96.88 161 TYR A O 1
ATOM 1308 N N . GLU A 1 162 ? -11.580 4.104 -4.446 1.00 95.69 162 GLU A N 1
ATOM 1309 C CA . GLU A 1 162 ? -11.948 2.961 -3.596 1.00 95.69 162 GLU A CA 1
ATOM 1310 C C . GLU A 1 162 ? -13.306 2.363 -3.989 1.00 95.69 162 GLU A C 1
ATOM 1312 O O . GLU A 1 162 ? -13.463 1.141 -4.069 1.00 95.69 162 GLU A O 1
ATOM 1317 N N . LYS A 1 163 ? -14.287 3.221 -4.292 1.00 95.75 163 LYS A N 1
ATOM 1318 C CA . LYS A 1 163 ? -15.613 2.801 -4.754 1.00 95.75 163 LYS A CA 1
ATOM 1319 C C . LYS A 1 163 ? -15.542 2.059 -6.090 1.00 95.75 163 LYS A C 1
ATOM 1321 O O . LYS A 1 163 ? -16.189 1.023 -6.238 1.00 95.75 163 LYS A O 1
ATOM 1326 N N . LYS A 1 164 ? -14.751 2.562 -7.042 1.00 95.94 164 LYS A N 1
ATOM 1327 C CA . LYS A 1 164 ? -14.557 1.925 -8.352 1.00 95.94 164 LYS A CA 1
ATOM 1328 C C . LYS A 1 164 ? -13.806 0.604 -8.233 1.00 95.94 164 LYS A C 1
ATOM 1330 O O . LYS A 1 164 ? -14.227 -0.377 -8.837 1.00 95.94 164 LYS A O 1
ATOM 1335 N N . ILE A 1 165 ? -12.775 0.530 -7.392 1.00 95.69 165 ILE A N 1
ATOM 1336 C CA . ILE A 1 165 ? -12.119 -0.740 -7.067 1.00 95.69 165 ILE A CA 1
ATOM 1337 C C . ILE A 1 165 ? -13.150 -1.744 -6.557 1.00 95.69 165 ILE A C 1
ATOM 1339 O O . ILE A 1 165 ? -13.208 -2.853 -7.084 1.00 95.69 165 ILE A O 1
ATOM 1343 N N . LYS A 1 166 ? -14.016 -1.362 -5.611 1.00 93.44 166 LYS A N 1
ATOM 1344 C CA . LYS A 1 166 ? -15.055 -2.260 -5.089 1.00 93.44 166 LYS A CA 1
ATOM 1345 C C . LYS A 1 166 ? -16.029 -2.748 -6.158 1.00 93.44 166 LYS A C 1
ATOM 1347 O O . LYS A 1 166 ? -16.356 -3.931 -6.177 1.00 93.44 166 LYS A O 1
ATOM 1352 N N . GLU A 1 167 ? -16.457 -1.853 -7.040 1.00 93.69 167 GLU A N 1
ATOM 1353 C CA . GLU A 1 167 ? -17.376 -2.148 -8.144 1.00 93.69 167 GLU A CA 1
ATOM 1354 C C . GLU A 1 167 ? -16.806 -3.183 -9.127 1.00 93.69 167 GLU A C 1
ATOM 1356 O O . GLU A 1 167 ? -17.523 -4.093 -9.529 1.00 93.69 167 GLU A O 1
ATOM 1361 N N . PHE A 1 168 ? -15.521 -3.079 -9.487 1.00 94.12 168 PHE A N 1
ATOM 1362 C CA . PHE A 1 168 ? -14.920 -3.941 -10.515 1.00 94.12 168 PHE A CA 1
ATOM 1363 C C . PHE A 1 168 ? -14.213 -5.187 -9.966 1.00 94.12 168 PHE A C 1
ATOM 1365 O O . PHE A 1 168 ? -14.169 -6.209 -10.649 1.00 94.12 168 PHE A O 1
ATOM 1372 N N . SER A 1 169 ? -13.663 -5.129 -8.748 1.00 92.06 169 SER A N 1
ATOM 1373 C CA . SER A 1 169 ? -12.919 -6.245 -8.135 1.00 92.06 169 SER A CA 1
ATOM 1374 C C . SER A 1 169 ? -13.784 -7.185 -7.295 1.00 92.06 169 SER A C 1
ATOM 1376 O O . SER A 1 169 ? -13.350 -8.293 -6.969 1.00 92.06 169 SER A O 1
ATOM 1378 N N . ASN A 1 170 ? -14.988 -6.743 -6.913 1.00 89.75 170 ASN A N 1
ATOM 1379 C CA . ASN A 1 170 ? -15.792 -7.341 -5.847 1.00 89.75 170 ASN A CA 1
ATOM 1380 C C . ASN A 1 170 ? -15.046 -7.448 -4.504 1.00 89.75 170 ASN A C 1
ATOM 1382 O O . ASN A 1 170 ? -15.403 -8.291 -3.684 1.00 89.75 170 ASN A O 1
ATOM 1386 N N . LEU A 1 171 ? -14.022 -6.625 -4.258 1.00 90.06 171 LEU A N 1
ATOM 1387 C CA . LEU A 1 171 ? -13.272 -6.541 -3.002 1.00 90.06 171 LEU A CA 1
ATOM 1388 C C . LEU A 1 171 ? -13.445 -5.166 -2.371 1.00 90.06 171 LEU A C 1
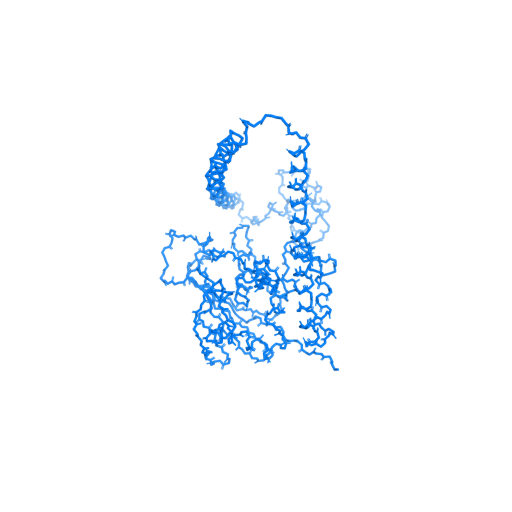ATOM 1390 O O . LEU A 1 171 ? -13.492 -4.157 -3.068 1.00 90.06 171 LEU A O 1
ATOM 1394 N N . THR A 1 172 ? -13.498 -5.087 -1.043 1.00 91.19 172 THR A N 1
ATOM 1395 C CA . THR A 1 172 ? -13.327 -3.775 -0.411 1.00 91.19 172 THR A CA 1
ATOM 1396 C C . THR A 1 172 ? -11.891 -3.297 -0.612 1.00 91.19 172 THR A C 1
ATOM 1398 O O . THR A 1 172 ? -10.980 -4.093 -0.842 1.00 91.19 172 THR A O 1
ATOM 1401 N N . PHE A 1 173 ? -11.658 -1.990 -0.527 1.00 93.50 173 PHE A N 1
ATOM 1402 C CA . PHE A 1 173 ? -10.298 -1.479 -0.673 1.00 93.50 173 PHE A CA 1
ATOM 1403 C C . PHE A 1 173 ? -9.366 -1.976 0.447 1.00 93.50 173 PHE A C 1
ATOM 1405 O O . PHE A 1 173 ? -8.196 -2.254 0.203 1.00 93.50 173 PHE A O 1
ATOM 1412 N N . ASP A 1 174 ? -9.901 -2.183 1.652 1.00 91.56 174 ASP A N 1
ATOM 1413 C CA . ASP A 1 174 ? -9.184 -2.814 2.762 1.00 91.56 174 ASP A CA 1
ATOM 1414 C C . ASP A 1 174 ? -8.811 -4.279 2.460 1.00 91.56 174 ASP A C 1
ATOM 1416 O O . ASP A 1 174 ? -7.696 -4.709 2.769 1.00 91.56 174 ASP A O 1
ATOM 1420 N N . ASP A 1 175 ? -9.683 -5.029 1.777 1.00 90.88 175 ASP A N 1
ATOM 1421 C CA . ASP A 1 175 ? -9.339 -6.364 1.274 1.00 90.88 175 ASP A CA 1
ATOM 1422 C C . ASP A 1 175 ? -8.230 -6.291 0.223 1.00 90.88 175 ASP A C 1
ATOM 1424 O O . ASP A 1 175 ? -7.301 -7.094 0.266 1.00 90.88 175 ASP A O 1
ATOM 1428 N N . LEU A 1 176 ? -8.289 -5.323 -0.698 1.00 93.06 176 LEU A N 1
ATOM 1429 C CA . LEU A 1 176 ? -7.243 -5.136 -1.703 1.00 93.06 176 LEU A CA 1
ATOM 1430 C C . LEU A 1 176 ? -5.883 -4.842 -1.051 1.00 93.06 176 LEU A C 1
ATOM 1432 O O . LEU A 1 176 ? -4.884 -5.428 -1.464 1.00 93.06 176 LEU A O 1
ATOM 1436 N N . ILE A 1 177 ? -5.840 -3.997 -0.012 1.00 93.31 177 ILE A N 1
ATOM 1437 C CA . ILE A 1 177 ? -4.620 -3.734 0.770 1.00 93.31 177 ILE A CA 1
ATOM 1438 C C . ILE A 1 177 ? -4.061 -5.040 1.343 1.00 93.31 177 ILE A C 1
ATOM 1440 O O . ILE A 1 177 ? -2.865 -5.303 1.216 1.00 93.31 177 ILE A O 1
ATOM 1444 N N . PHE A 1 178 ? -4.919 -5.878 1.934 1.00 89.81 178 PHE A N 1
ATOM 1445 C CA . PHE A 1 178 ? -4.523 -7.192 2.442 1.00 89.81 178 PHE A CA 1
ATOM 1446 C C . PHE A 1 178 ? -3.962 -8.091 1.329 1.00 89.81 178 PHE A C 1
ATOM 1448 O O . PHE A 1 178 ? -2.862 -8.621 1.470 1.00 89.81 178 PHE A O 1
ATOM 1455 N N . PHE A 1 179 ? -4.664 -8.216 0.199 1.00 91.00 179 PHE A N 1
ATOM 1456 C CA . PHE A 1 179 ? -4.211 -9.038 -0.925 1.00 91.00 179 PHE A CA 1
ATOM 1457 C C . PHE A 1 179 ? -2.859 -8.576 -1.468 1.00 91.00 179 PHE A C 1
ATOM 1459 O O . PHE A 1 179 ? -1.966 -9.396 -1.666 1.00 91.00 179 PHE A O 1
ATOM 1466 N N . VAL A 1 180 ? -2.679 -7.273 -1.680 1.00 91.75 180 VAL A N 1
ATOM 1467 C CA . VAL A 1 180 ? -1.428 -6.719 -2.210 1.00 91.75 180 VAL A CA 1
ATOM 1468 C C . VAL A 1 180 ? -0.273 -6.894 -1.222 1.00 91.75 180 VAL A C 1
ATOM 1470 O O . VAL A 1 180 ? 0.835 -7.227 -1.638 1.00 91.75 180 VAL A O 1
ATOM 1473 N N . ASN A 1 181 ? -0.493 -6.704 0.079 1.00 88.12 181 ASN A N 1
ATOM 1474 C CA . ASN A 1 181 ? 0.604 -6.747 1.045 1.00 88.12 181 ASN A CA 1
ATOM 1475 C C . ASN A 1 181 ? 0.963 -8.153 1.536 1.00 88.12 181 ASN A C 1
ATOM 1477 O O . ASN A 1 181 ? 2.144 -8.382 1.790 1.00 88.12 181 ASN A O 1
ATOM 1481 N N . GLU A 1 182 ? -0.006 -9.065 1.645 1.00 84.75 182 GLU A N 1
ATOM 1482 C CA . GLU A 1 182 ? 0.185 -10.375 2.290 1.00 84.75 182 GLU A CA 1
ATOM 1483 C C . GLU A 1 182 ? 0.114 -11.566 1.312 1.00 84.75 182 GLU A C 1
ATOM 1485 O O . GLU A 1 182 ? 0.638 -12.633 1.627 1.00 84.75 182 GLU A O 1
ATOM 1490 N N . ILE A 1 183 ? -0.525 -11.418 0.138 1.00 85.50 183 ILE A N 1
ATOM 1491 C CA . ILE A 1 183 ? -0.793 -12.542 -0.787 1.00 85.50 183 ILE A CA 1
ATOM 1492 C C . ILE A 1 183 ? -0.079 -12.401 -2.134 1.00 85.50 183 ILE A C 1
ATOM 1494 O O . ILE A 1 183 ? 0.501 -13.361 -2.627 1.00 85.50 183 ILE A O 1
ATOM 1498 N N . LEU A 1 184 ? -0.153 -11.231 -2.770 1.00 86.38 184 LEU A N 1
ATOM 1499 C CA . LEU A 1 184 ? 0.359 -11.025 -4.129 1.00 86.38 184 LEU A CA 1
ATOM 1500 C C . LEU A 1 184 ? 1.860 -10.734 -4.161 1.00 86.38 184 LEU A C 1
ATOM 1502 O O . LEU A 1 184 ? 2.516 -10.975 -5.171 1.00 86.38 184 LEU A O 1
ATOM 1506 N N . PHE A 1 185 ? 2.408 -10.207 -3.069 1.00 81.00 185 PHE A N 1
ATOM 1507 C CA . PHE A 1 185 ? 3.800 -9.792 -3.007 1.00 81.00 185 PHE A CA 1
ATOM 1508 C C . PHE A 1 185 ? 4.502 -10.409 -1.808 1.00 81.00 185 PHE A C 1
ATOM 1510 O O . PHE A 1 185 ? 4.211 -10.070 -0.663 1.00 81.00 185 PHE A O 1
ATOM 1517 N N . PHE A 1 186 ? 5.514 -11.222 -2.088 1.00 71.56 186 PHE A N 1
ATOM 1518 C CA . PHE A 1 186 ? 6.363 -11.832 -1.075 1.00 71.56 186 PHE A CA 1
ATOM 1519 C C . PHE A 1 186 ? 7.703 -11.101 -0.997 1.00 71.56 186 PHE A C 1
ATOM 1521 O O . PHE A 1 186 ? 8.317 -10.784 -2.016 1.00 71.56 186 PHE A O 1
ATOM 1528 N N . GLY A 1 187 ? 8.138 -10.806 0.226 1.00 68.25 187 GLY A N 1
ATOM 1529 C CA . GLY A 1 187 ? 9.495 -10.333 0.492 1.00 68.25 187 GLY A CA 1
ATOM 1530 C C . GLY A 1 187 ? 10.480 -11.490 0.660 1.00 68.25 187 GLY A C 1
ATOM 1531 O O . GLY A 1 187 ? 10.105 -12.660 0.606 1.00 68.25 187 GLY A O 1
ATOM 1532 N N . GLU A 1 188 ? 11.735 -11.150 0.950 1.00 64.31 188 GLU A N 1
ATOM 1533 C CA . GLU A 1 188 ? 12.831 -12.111 1.177 1.00 64.31 188 GLU A CA 1
ATOM 1534 C C . GLU A 1 188 ? 12.557 -13.099 2.320 1.00 64.31 188 GLU A C 1
ATOM 1536 O O . GLU A 1 188 ? 13.093 -14.201 2.334 1.00 64.31 188 GLU A O 1
ATOM 1541 N N . ASN A 1 189 ? 11.687 -12.733 3.263 1.00 61.44 189 ASN A N 1
ATOM 1542 C CA . ASN A 1 189 ? 11.385 -13.568 4.424 1.00 61.44 189 ASN A CA 1
ATOM 1543 C C . ASN A 1 189 ? 10.530 -14.802 4.084 1.00 61.44 189 ASN A C 1
ATOM 1545 O O . ASN A 1 189 ? 10.356 -15.646 4.952 1.00 61.44 189 ASN A O 1
ATOM 1549 N N . HIS A 1 190 ? 10.006 -14.918 2.853 1.00 59.38 190 HIS A N 1
ATOM 1550 C CA . HIS A 1 190 ? 9.261 -16.087 2.362 1.00 59.38 190 HIS A CA 1
ATOM 1551 C C . HIS A 1 190 ? 8.224 -16.653 3.351 1.00 59.38 190 HIS A C 1
ATOM 1553 O O . HIS A 1 190 ? 8.038 -17.868 3.428 1.00 59.38 190 HIS A O 1
ATOM 1559 N N . ASN A 1 191 ? 7.528 -15.790 4.100 1.00 65.38 191 ASN A N 1
ATOM 1560 C CA . ASN A 1 191 ? 6.455 -16.235 4.983 1.00 65.38 191 ASN A CA 1
ATOM 1561 C C . ASN A 1 191 ? 5.362 -16.877 4.120 1.00 65.38 191 ASN A C 1
ATOM 1563 O O . ASN A 1 191 ? 4.661 -16.193 3.371 1.00 65.38 191 ASN A O 1
ATOM 1567 N N . THR A 1 192 ? 5.240 -18.200 4.193 1.00 68.44 192 THR A N 1
ATOM 1568 C CA . THR A 1 192 ? 4.164 -18.930 3.526 1.00 68.44 192 THR A CA 1
ATOM 1569 C C . THR A 1 192 ? 2.835 -18.506 4.125 1.00 68.44 192 THR A C 1
ATOM 1571 O O . THR A 1 192 ? 2.750 -18.343 5.331 1.00 68.44 192 THR A O 1
ATOM 1574 N N . VAL A 1 193 ? 1.778 -18.384 3.317 1.00 73.06 193 VAL A N 1
ATOM 1575 C CA . VAL A 1 193 ? 0.422 -18.054 3.810 1.00 73.06 193 VAL A CA 1
ATOM 1576 C C . VAL A 1 193 ? -0.010 -18.977 4.961 1.00 73.06 193 VAL A C 1
ATOM 1578 O O . VAL A 1 193 ? -0.675 -18.539 5.895 1.00 73.06 193 VAL A O 1
ATOM 1581 N N . LEU A 1 194 ? 0.410 -20.246 4.910 1.00 69.00 194 LEU A N 1
ATOM 1582 C CA . LEU A 1 194 ? 0.255 -21.210 5.996 1.00 69.00 194 LEU A CA 1
ATOM 1583 C C . LEU A 1 194 ? 1.132 -20.796 7.185 1.00 69.00 194 LEU A C 1
ATOM 1585 O O . LEU A 1 194 ? 2.352 -20.721 7.037 1.00 69.00 194 LEU A O 1
ATOM 1589 N N . TRP A 1 195 ? 0.508 -20.589 8.348 1.00 69.25 195 TRP A N 1
ATOM 1590 C CA . TRP A 1 195 ? 1.170 -20.191 9.603 1.00 69.25 195 TRP A CA 1
ATOM 1591 C C . TRP A 1 195 ? 1.769 -18.777 9.600 1.00 69.25 195 TRP A C 1
ATOM 1593 O O . TRP A 1 195 ? 2.676 -18.485 10.378 1.00 69.25 195 TRP A O 1
ATOM 1603 N N . ASN A 1 196 ? 1.279 -17.891 8.729 1.00 72.88 196 ASN A N 1
ATOM 1604 C CA . ASN A 1 196 ? 1.667 -16.487 8.754 1.00 72.88 196 ASN A CA 1
ATOM 1605 C C . ASN A 1 196 ? 0.747 -15.706 9.699 1.00 72.88 196 ASN A C 1
ATOM 1607 O O . ASN A 1 196 ? -0.410 -15.441 9.375 1.00 72.88 196 ASN A O 1
ATOM 1611 N N . ASP A 1 197 ? 1.303 -15.278 10.831 1.00 71.06 197 ASP A N 1
ATOM 1612 C CA . ASP A 1 197 ? 0.646 -14.378 11.789 1.00 71.06 197 ASP A CA 1
ATOM 1613 C C . ASP A 1 197 ? 0.585 -12.909 11.291 1.00 71.06 197 ASP A C 1
ATOM 1615 O O . ASP A 1 197 ? 0.248 -11.974 12.036 1.00 71.06 197 ASP A O 1
ATOM 1619 N N . GLY A 1 198 ? 0.921 -12.692 10.017 1.00 66.75 198 GLY A N 1
ATOM 1620 C CA . GLY A 1 198 ? 0.952 -11.408 9.337 1.00 66.75 198 GLY A CA 1
ATOM 1621 C C . GLY A 1 198 ? 2.112 -10.540 9.810 1.00 66.75 198 GLY A C 1
ATOM 1622 O O . GLY A 1 198 ? 2.877 -10.891 10.709 1.00 66.75 198 GLY A O 1
ATOM 1623 N N . ILE A 1 199 ? 2.221 -9.340 9.240 1.00 60.41 199 ILE A N 1
ATOM 1624 C CA . ILE A 1 199 ? 3.340 -8.419 9.512 1.00 60.41 199 ILE A CA 1
ATOM 1625 C C . ILE A 1 199 ? 3.518 -8.053 11.010 1.00 60.41 199 ILE A C 1
ATOM 1627 O O . ILE A 1 199 ? 4.615 -7.661 11.402 1.00 60.41 199 ILE A O 1
ATOM 1631 N N . ASP A 1 200 ? 2.483 -8.183 11.855 1.00 60.62 200 ASP A N 1
ATOM 1632 C CA . ASP A 1 200 ? 2.547 -7.809 13.288 1.00 60.62 200 ASP A CA 1
ATOM 1633 C C . ASP A 1 200 ? 2.374 -8.987 14.264 1.00 60.62 200 ASP A C 1
ATOM 1635 O O . ASP A 1 200 ? 2.265 -8.761 15.471 1.00 60.62 200 ASP A O 1
ATOM 1639 N N . GLY A 1 201 ? 2.293 -10.230 13.781 1.00 63.31 201 GLY A N 1
ATOM 1640 C CA . GLY A 1 201 ? 2.085 -11.387 14.660 1.00 63.31 201 GLY A CA 1
ATOM 1641 C C . GLY A 1 201 ? 0.674 -11.477 15.266 1.00 63.31 201 GLY A C 1
ATOM 1642 O O . GLY A 1 201 ? 0.497 -12.005 16.361 1.00 63.31 201 GLY A O 1
ATOM 1643 N N . ARG A 1 202 ? -0.326 -10.860 14.623 1.00 62.16 202 ARG A N 1
ATOM 1644 C CA . ARG A 1 202 ? -1.706 -10.722 15.138 1.00 62.16 202 ARG A CA 1
ATOM 1645 C C . ARG A 1 202 ? -2.791 -10.992 14.103 1.00 62.16 202 ARG A C 1
ATOM 1647 O O . ARG A 1 202 ? -3.969 -10.971 14.448 1.00 62.16 202 ARG A O 1
ATOM 1654 N N . THR A 1 203 ? -2.423 -11.131 12.836 1.00 68.19 203 THR A N 1
ATOM 1655 C CA . THR A 1 203 ? -3.363 -11.324 11.734 1.00 68.19 203 THR A CA 1
ATOM 1656 C C . THR A 1 203 ? -3.061 -12.672 11.134 1.00 68.19 203 THR A C 1
ATOM 1658 O O . THR A 1 203 ? -2.119 -12.798 10.368 1.00 68.19 203 THR A O 1
ATOM 1661 N N . ASP A 1 204 ? -3.850 -13.672 11.495 1.00 81.69 204 ASP A N 1
ATOM 1662 C CA . ASP A 1 204 ? -3.756 -14.971 10.850 1.00 81.69 204 ASP A CA 1
ATOM 1663 C C . ASP A 1 204 ? -4.163 -14.811 9.377 1.00 81.69 204 ASP A C 1
ATOM 1665 O O . ASP A 1 204 ? -5.346 -14.677 9.042 1.00 81.69 204 ASP A O 1
ATOM 1669 N N . VAL A 1 205 ? -3.151 -14.744 8.505 1.00 84.75 205 VAL A N 1
ATOM 1670 C CA . VAL A 1 205 ? -3.313 -14.465 7.074 1.00 84.75 205 VAL A CA 1
ATOM 1671 C C . VAL A 1 205 ? -4.122 -15.574 6.415 1.00 84.75 205 VAL A C 1
ATOM 1673 O O . VAL A 1 205 ? -4.930 -15.293 5.532 1.00 84.75 205 VAL A O 1
ATOM 1676 N N . GLN A 1 206 ? -3.962 -16.820 6.863 1.00 86.25 206 GLN A N 1
ATOM 1677 C CA . GLN A 1 206 ? -4.737 -17.945 6.356 1.00 86.25 206 GLN A CA 1
ATOM 1678 C C . GLN A 1 206 ? -6.220 -17.778 6.691 1.00 86.25 206 GLN A C 1
ATOM 1680 O O . GLN A 1 206 ? -7.068 -17.895 5.804 1.00 86.25 206 GLN A O 1
ATOM 1685 N N . ASN A 1 207 ? -6.536 -17.471 7.949 1.00 85.38 207 ASN A N 1
ATOM 1686 C CA . ASN A 1 207 ? -7.918 -17.265 8.369 1.00 85.38 207 ASN A CA 1
ATOM 1687 C C . ASN A 1 207 ? -8.556 -16.060 7.667 1.00 85.38 207 ASN A C 1
ATOM 1689 O O . ASN A 1 207 ? -9.687 -16.160 7.193 1.00 85.38 207 ASN A O 1
ATOM 1693 N N . GLU A 1 208 ? -7.848 -14.936 7.538 1.00 86.69 208 GLU A N 1
ATOM 1694 C CA . GLU A 1 208 ? -8.350 -13.779 6.783 1.00 86.69 208 GLU A CA 1
ATOM 1695 C C . GLU A 1 208 ? -8.580 -14.108 5.304 1.00 86.69 208 GLU A C 1
ATOM 1697 O O . GLU A 1 208 ? -9.620 -13.754 4.747 1.00 86.69 208 GLU A O 1
ATOM 1702 N N . LEU A 1 209 ? -7.667 -14.849 4.675 1.00 87.81 209 LEU A N 1
ATOM 1703 C CA . LEU A 1 209 ? -7.825 -15.294 3.294 1.00 87.81 209 LEU A CA 1
ATOM 1704 C C . LEU A 1 209 ? -9.074 -16.169 3.127 1.00 87.81 209 LEU A C 1
ATOM 1706 O O . LEU A 1 209 ? -9.882 -15.928 2.230 1.00 87.81 209 LEU A O 1
ATOM 1710 N N . PHE A 1 210 ? -9.256 -17.163 3.998 1.00 86.69 210 PHE A N 1
ATOM 1711 C CA . PHE A 1 210 ? -10.416 -18.051 3.955 1.00 86.69 210 PHE A CA 1
ATOM 1712 C C . PHE A 1 210 ? -11.718 -17.295 4.140 1.00 86.69 210 PHE A C 1
ATOM 1714 O O . PHE A 1 210 ? -12.661 -17.504 3.381 1.00 86.69 210 PHE A O 1
ATOM 1721 N N . ASN A 1 211 ? -11.756 -16.367 5.085 1.00 86.25 211 ASN A N 1
ATOM 1722 C CA . ASN A 1 211 ? -12.941 -15.567 5.298 1.00 86.25 211 ASN A CA 1
ATOM 1723 C C . ASN A 1 211 ? -13.294 -14.707 4.073 1.00 86.25 211 ASN A C 1
ATOM 1725 O O . ASN A 1 211 ? -14.459 -14.656 3.685 1.00 86.25 211 ASN A O 1
ATOM 1729 N N . LYS A 1 212 ? -12.303 -14.102 3.407 1.00 86.00 212 LYS A N 1
ATOM 1730 C CA . LYS A 1 212 ? -12.534 -13.280 2.207 1.00 86.00 212 LYS A CA 1
ATOM 1731 C C . LYS A 1 212 ? -13.028 -14.098 1.007 1.00 86.00 212 LYS A C 1
ATOM 1733 O O . LYS A 1 212 ? -13.823 -13.587 0.216 1.00 86.00 212 LYS A O 1
ATOM 1738 N N . TYR A 1 213 ? -12.585 -15.349 0.862 1.00 83.50 213 TYR A N 1
ATOM 1739 C CA . TYR A 1 213 ? -12.986 -16.224 -0.250 1.00 83.50 213 TYR A CA 1
ATOM 1740 C C . TYR A 1 213 ? -14.284 -16.997 -0.006 1.00 83.50 213 TYR A C 1
ATOM 1742 O O . TYR A 1 213 ? -15.075 -17.156 -0.937 1.00 83.50 213 TYR A O 1
ATOM 1750 N N . PHE A 1 214 ? -14.485 -17.512 1.208 1.00 84.19 214 PHE A N 1
ATOM 1751 C CA . PHE A 1 214 ? -15.556 -18.468 1.495 1.00 84.19 214 PHE A CA 1
ATOM 1752 C C . PHE A 1 214 ? -16.792 -17.843 2.141 1.00 84.19 214 PHE A C 1
ATOM 1754 O O . PHE A 1 214 ? -17.878 -18.397 1.973 1.00 84.19 214 PHE A O 1
ATOM 1761 N N . ASN A 1 215 ? -16.665 -16.703 2.828 1.00 84.69 215 ASN A N 1
ATOM 1762 C CA . ASN A 1 215 ? -17.817 -16.046 3.443 1.00 84.69 215 ASN A CA 1
ATOM 1763 C C . ASN A 1 215 ? -18.465 -15.023 2.509 1.00 84.69 215 ASN A C 1
ATOM 1765 O O . ASN A 1 215 ? -17.854 -14.490 1.576 1.00 84.69 215 ASN A O 1
ATOM 1769 N N . GLU A 1 216 ? -19.722 -14.708 2.810 1.00 84.94 216 GLU A N 1
ATOM 1770 C CA . GLU A 1 216 ? -20.422 -13.598 2.178 1.00 84.94 216 GLU A CA 1
ATOM 1771 C C . GLU A 1 216 ? -19.776 -12.257 2.580 1.00 84.94 216 GLU A C 1
ATOM 1773 O O . GLU A 1 216 ? -19.407 -12.084 3.746 1.00 84.94 216 GLU A O 1
ATOM 1778 N N . PRO A 1 217 ? -19.642 -11.285 1.654 1.00 82.12 217 PRO A N 1
ATOM 1779 C CA . PRO A 1 217 ? -18.960 -10.018 1.933 1.00 82.12 217 PRO A CA 1
ATOM 1780 C C . PRO A 1 217 ? -19.556 -9.228 3.104 1.00 82.12 217 PRO A C 1
ATOM 1782 O O . PRO A 1 217 ? -18.827 -8.559 3.830 1.00 82.12 217 PRO A O 1
ATOM 1785 N N . GLU A 1 218 ? -20.875 -9.294 3.286 1.00 85.44 218 GLU A N 1
ATOM 1786 C CA . GLU A 1 218 ? -21.578 -8.594 4.368 1.00 85.44 218 GLU A CA 1
ATOM 1787 C C . GLU A 1 218 ? -21.236 -9.195 5.737 1.00 85.44 218 GLU A C 1
ATOM 1789 O O . GLU A 1 218 ? -20.914 -8.458 6.667 1.00 85.44 218 GLU A O 1
ATOM 1794 N N . LEU A 1 219 ? -21.194 -10.529 5.830 1.00 87.31 219 LEU A N 1
ATOM 1795 C CA . LEU A 1 219 ? -20.798 -11.246 7.045 1.00 87.31 219 LEU A CA 1
ATOM 1796 C C . LEU A 1 219 ? -19.316 -11.038 7.379 1.00 87.31 219 LEU A C 1
ATOM 1798 O O . LEU A 1 219 ? -18.950 -10.933 8.549 1.00 87.31 219 LEU A O 1
ATOM 1802 N N . ASP A 1 220 ? -18.447 -10.970 6.366 1.00 85.50 220 ASP A N 1
ATOM 1803 C CA . ASP A 1 220 ? -17.026 -10.664 6.565 1.00 85.50 220 ASP A CA 1
ATOM 1804 C C . ASP A 1 220 ? -16.831 -9.247 7.128 1.00 85.50 220 ASP A C 1
ATOM 1806 O O . ASP A 1 220 ? -16.094 -9.064 8.098 1.00 85.50 220 ASP A O 1
ATOM 1810 N N . LEU A 1 221 ? -17.554 -8.260 6.587 1.00 84.69 221 LEU A N 1
ATOM 1811 C CA . LEU A 1 221 ? -17.554 -6.885 7.091 1.00 84.69 221 LEU A CA 1
ATOM 1812 C C . LEU A 1 221 ? -18.060 -6.798 8.533 1.00 84.69 221 LEU A C 1
ATOM 1814 O O . LEU A 1 221 ? -17.426 -6.146 9.367 1.00 84.69 221 LEU A O 1
ATOM 1818 N N . GLU A 1 222 ? -19.163 -7.480 8.843 1.00 88.88 222 GLU A N 1
ATOM 1819 C CA . GLU A 1 222 ? -19.697 -7.545 10.202 1.00 88.88 222 GLU A CA 1
ATOM 1820 C C . GLU A 1 222 ? -18.693 -8.202 11.157 1.00 88.88 222 GLU A C 1
ATOM 1822 O O . GLU A 1 222 ? -18.436 -7.667 12.237 1.00 88.88 222 GLU A O 1
ATOM 1827 N N . ARG A 1 223 ? -18.024 -9.294 10.748 1.00 88.81 223 ARG A N 1
ATOM 1828 C CA . ARG A 1 223 ? -16.951 -9.903 11.553 1.00 88.81 223 ARG A CA 1
ATOM 1829 C C . ARG A 1 223 ? -15.852 -8.889 11.854 1.00 88.81 223 ARG A C 1
ATOM 1831 O O . ARG A 1 223 ? -15.452 -8.765 13.011 1.00 88.81 223 ARG A O 1
ATOM 1838 N N . GLN A 1 224 ? -15.348 -8.185 10.841 1.00 86.06 224 GLN A N 1
ATOM 1839 C CA . GLN A 1 224 ? -14.270 -7.207 11.013 1.00 86.06 224 GLN A CA 1
ATOM 1840 C C . GLN A 1 224 ? 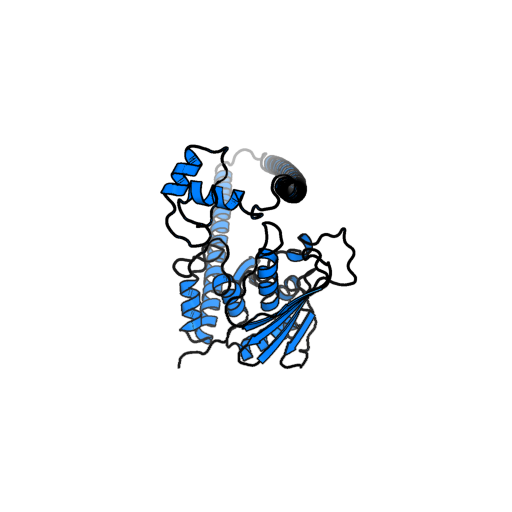-14.692 -6.064 11.958 1.00 86.06 224 GLN A C 1
ATOM 1842 O O . GLN A 1 224 ? -13.900 -5.620 12.792 1.00 86.06 224 GLN A O 1
ATOM 1847 N N . GLU A 1 225 ? -15.941 -5.596 11.871 1.00 87.19 225 GLU A N 1
ATOM 1848 C CA . GLU A 1 225 ? -16.526 -4.607 12.791 1.00 87.19 225 GLU A CA 1
ATOM 1849 C C . GLU A 1 225 ? -16.589 -5.145 14.230 1.00 87.19 225 GLU A C 1
ATOM 1851 O O . GLU A 1 225 ? -16.103 -4.500 15.161 1.00 87.19 225 GLU A O 1
ATOM 1856 N N . MET A 1 226 ? -17.098 -6.365 14.416 1.00 87.50 226 MET A N 1
ATOM 1857 C CA . MET A 1 226 ? -17.215 -7.008 15.728 1.00 87.50 226 MET A CA 1
ATOM 1858 C C . MET A 1 226 ? -15.847 -7.292 16.357 1.00 87.50 226 MET A C 1
ATOM 1860 O O . MET A 1 226 ? -15.661 -7.091 17.557 1.00 87.50 226 MET A O 1
ATOM 1864 N N . GLN A 1 227 ? -14.849 -7.682 15.560 1.00 86.94 227 GLN A N 1
ATOM 1865 C CA . GLN A 1 227 ? -13.464 -7.824 16.016 1.00 86.94 227 GLN A CA 1
ATOM 1866 C C . GLN A 1 227 ? -12.884 -6.483 16.490 1.00 86.94 227 GLN A C 1
ATOM 1868 O O . GLN A 1 227 ? -12.233 -6.432 17.538 1.00 86.94 227 GLN A O 1
ATOM 1873 N N . ARG A 1 228 ? -13.145 -5.383 15.768 1.00 87.19 228 ARG A N 1
ATOM 1874 C CA . ARG A 1 228 ? -12.739 -4.031 16.189 1.00 87.19 228 ARG A CA 1
ATOM 1875 C C . ARG A 1 228 ? -13.412 -3.624 17.502 1.00 87.19 228 ARG A C 1
ATOM 1877 O O . ARG A 1 228 ? -12.734 -3.119 18.398 1.00 87.19 228 ARG A O 1
ATOM 1884 N N . GLN A 1 229 ? -14.710 -3.887 17.651 1.00 87.62 229 GLN A N 1
ATOM 1885 C CA . GLN A 1 229 ? -15.446 -3.607 18.888 1.00 87.62 229 GLN A CA 1
ATOM 1886 C C . GLN A 1 229 ? -14.928 -4.436 20.070 1.00 87.62 229 GLN A C 1
ATOM 1888 O O . GLN A 1 229 ? -14.718 -3.891 21.154 1.00 87.62 229 GLN A O 1
ATOM 1893 N N . ALA A 1 230 ? -14.649 -5.726 19.866 1.00 87.88 230 ALA A N 1
ATOM 1894 C CA . ALA A 1 230 ? -14.073 -6.588 20.895 1.00 87.88 230 ALA A CA 1
ATOM 1895 C C . ALA A 1 230 ? -12.718 -6.051 21.389 1.00 87.88 230 ALA A C 1
ATOM 1897 O O . ALA A 1 230 ? -12.509 -5.921 22.596 1.00 87.88 230 ALA A O 1
ATOM 1898 N N . LYS A 1 231 ? -11.828 -5.648 20.467 1.00 86.44 231 LYS A N 1
ATOM 1899 C CA . LYS A 1 231 ? -10.552 -4.994 20.813 1.00 86.44 231 LYS A CA 1
ATOM 1900 C C . LYS A 1 231 ? -10.764 -3.694 21.595 1.00 86.44 231 LYS A C 1
ATOM 1902 O O . LYS A 1 231 ? -10.024 -3.417 22.538 1.00 86.44 231 LYS A O 1
ATOM 1907 N N . TYR A 1 232 ? -11.767 -2.899 21.220 1.00 87.94 232 TYR A N 1
ATOM 1908 C CA . TYR A 1 232 ? -12.091 -1.647 21.905 1.00 87.94 232 TYR A CA 1
ATOM 1909 C C . TYR A 1 232 ? -12.528 -1.896 23.352 1.00 87.94 232 TYR A C 1
ATOM 1911 O O . TYR A 1 232 ? -11.984 -1.276 24.267 1.00 87.94 232 TYR A O 1
ATOM 1919 N N . PHE A 1 233 ? -13.445 -2.838 23.583 1.00 86.38 233 PHE A N 1
ATOM 1920 C CA . PHE A 1 233 ? -13.900 -3.161 24.936 1.00 86.38 233 PHE A CA 1
ATOM 1921 C C . PHE A 1 233 ? -12.807 -3.810 25.793 1.00 86.38 233 PHE A C 1
ATOM 1923 O O . PHE A 1 233 ? -12.732 -3.518 26.988 1.00 86.38 233 PHE A O 1
ATOM 1930 N N . ASP A 1 234 ? -11.920 -4.619 25.204 1.00 86.50 234 ASP A N 1
ATOM 1931 C CA . ASP A 1 234 ? -10.742 -5.145 25.906 1.00 86.50 234 ASP A CA 1
ATOM 1932 C C . ASP A 1 234 ? -9.793 -4.010 26.332 1.00 86.50 234 ASP A C 1
ATOM 1934 O O . ASP A 1 234 ? -9.391 -3.926 27.493 1.00 86.50 234 ASP A O 1
ATOM 1938 N N . SER A 1 235 ? -9.508 -3.059 25.435 1.00 85.25 235 SER A N 1
ATOM 1939 C CA . SER A 1 235 ? -8.719 -1.861 25.759 1.00 85.25 235 SER A CA 1
ATOM 1940 C C . SER A 1 235 ? -9.367 -1.024 26.870 1.00 85.25 235 SER A C 1
ATOM 1942 O O . SER A 1 235 ? -8.685 -0.641 27.822 1.00 85.25 235 SER A O 1
ATOM 1944 N N . LEU A 1 236 ? -10.680 -0.787 26.803 1.00 86.69 236 LEU A N 1
ATOM 1945 C CA . LEU A 1 236 ? -11.430 -0.055 27.829 1.00 86.69 236 LEU A CA 1
ATOM 1946 C C . LEU A 1 236 ? -11.369 -0.763 29.195 1.00 86.69 236 LEU A C 1
ATOM 1948 O O . LEU A 1 236 ? -11.185 -0.120 30.228 1.00 86.69 236 LEU A O 1
ATOM 1952 N N . SER A 1 237 ? -11.508 -2.091 29.205 1.00 86.12 237 SER A N 1
ATOM 1953 C CA . SER A 1 237 ? -11.412 -2.927 30.407 1.00 86.12 237 SER A CA 1
ATOM 1954 C C . SER A 1 237 ? -10.033 -2.823 31.070 1.00 86.12 237 SER A C 1
ATOM 1956 O O . SER A 1 237 ? -9.935 -2.664 32.294 1.00 86.12 237 SER A O 1
ATOM 1958 N N . ARG A 1 238 ? -8.959 -2.832 30.267 1.00 84.50 238 ARG A N 1
ATOM 1959 C CA . ARG A 1 238 ? -7.580 -2.648 30.748 1.00 84.50 238 ARG A CA 1
ATOM 1960 C C . ARG A 1 238 ? -7.384 -1.275 31.384 1.00 84.50 238 ARG A C 1
ATOM 1962 O O . ARG A 1 238 ? -6.911 -1.219 32.515 1.00 84.50 238 ARG A O 1
ATOM 1969 N N . HIS A 1 239 ? -7.832 -0.202 30.731 1.00 84.69 239 HIS A N 1
ATOM 1970 C CA . HIS A 1 239 ? -7.750 1.152 31.293 1.00 84.69 239 HIS A CA 1
ATOM 1971 C C . HIS A 1 239 ? -8.527 1.289 32.607 1.00 84.69 239 HIS A C 1
ATOM 1973 O O . HIS A 1 239 ? -7.977 1.762 33.597 1.00 84.69 239 HIS A O 1
ATOM 1979 N N . LYS A 1 240 ? -9.758 0.767 32.685 1.00 86.00 240 LYS A N 1
ATOM 1980 C CA . LYS A 1 240 ? -10.531 0.766 33.942 1.00 86.00 240 LYS A CA 1
ATOM 1981 C C . LYS A 1 240 ? -9.839 -0.018 35.058 1.00 86.00 240 LYS A C 1
ATOM 1983 O O . LYS A 1 240 ? -9.894 0.373 36.222 1.00 86.00 240 LYS A O 1
ATOM 1988 N N . SER A 1 241 ? -9.187 -1.126 34.715 1.00 85.38 241 SER A N 1
ATOM 1989 C CA . SER A 1 241 ? -8.411 -1.922 35.670 1.00 85.38 241 SER A CA 1
ATOM 1990 C C . SER A 1 241 ? -7.171 -1.170 36.165 1.00 85.38 241 SER A C 1
ATOM 1992 O O . SER A 1 241 ? -6.841 -1.249 37.350 1.00 85.38 241 SER A O 1
ATOM 1994 N N . GLU A 1 242 ? -6.492 -0.426 35.289 1.00 85.50 242 GLU A N 1
ATOM 1995 C CA . GLU A 1 242 ? -5.380 0.462 35.647 1.00 85.50 242 GLU A CA 1
ATOM 1996 C C . GLU A 1 242 ? -5.849 1.592 36.571 1.00 85.50 242 GLU A C 1
ATOM 1998 O O . GLU A 1 242 ? -5.274 1.768 37.648 1.00 85.50 242 GLU A O 1
ATOM 2003 N N . ASP A 1 243 ? -6.945 2.270 36.227 1.00 86.81 243 ASP A N 1
ATOM 2004 C CA . ASP A 1 243 ? -7.552 3.321 37.050 1.00 86.81 243 ASP A CA 1
ATOM 2005 C C . ASP A 1 243 ? -7.947 2.794 38.430 1.00 86.81 243 ASP A C 1
ATOM 2007 O O . ASP A 1 243 ? -7.631 3.400 39.455 1.00 86.81 243 ASP A O 1
ATOM 2011 N N . MET A 1 244 ? -8.571 1.614 38.487 1.00 85.50 244 MET A N 1
ATOM 2012 C CA . MET A 1 244 ? -8.951 0.989 39.751 1.00 85.50 244 MET A CA 1
ATOM 2013 C C . MET A 1 244 ? -7.724 0.655 40.609 1.00 85.50 244 MET A C 1
ATOM 2015 O O . MET A 1 244 ? -7.755 0.864 41.823 1.00 85.50 244 MET A O 1
ATOM 2019 N N . ARG A 1 245 ? -6.610 0.211 40.006 1.00 88.19 245 ARG A N 1
ATOM 2020 C CA . ARG A 1 245 ? -5.334 0.002 40.719 1.00 88.19 245 ARG A CA 1
ATOM 2021 C C . ARG A 1 245 ? -4.763 1.313 41.258 1.00 88.19 245 ARG A C 1
AT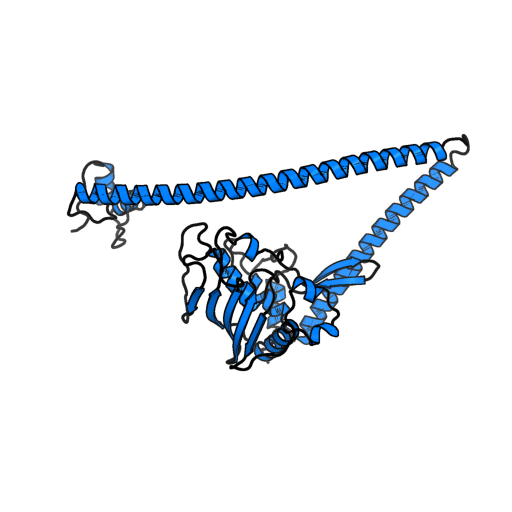OM 2023 O O . ARG A 1 245 ? -4.279 1.332 42.389 1.00 88.19 245 ARG A O 1
ATOM 2030 N N . VAL A 1 246 ? -4.815 2.397 40.484 1.00 89.12 246 VAL A N 1
ATOM 2031 C CA . VAL A 1 246 ? -4.363 3.728 40.923 1.00 89.12 246 VAL A CA 1
ATOM 2032 C C . VAL A 1 246 ? -5.220 4.232 42.084 1.00 89.12 246 VAL A C 1
ATOM 2034 O O . VAL A 1 246 ? -4.674 4.614 43.118 1.00 89.12 246 VAL A O 1
ATOM 2037 N N . ILE A 1 247 ? -6.548 4.163 41.963 1.00 86.62 247 ILE A N 1
ATOM 2038 C CA . ILE A 1 247 ? -7.488 4.561 43.019 1.00 86.62 247 ILE A CA 1
ATOM 2039 C C . ILE A 1 247 ? -7.265 3.727 44.282 1.00 86.62 247 ILE A C 1
ATOM 2041 O O . ILE A 1 247 ? -7.189 4.286 45.372 1.00 86.62 247 ILE A O 1
ATOM 2045 N N . THR A 1 248 ? -7.099 2.409 44.152 1.00 89.31 248 THR A N 1
ATOM 2046 C CA . THR A 1 248 ? -6.837 1.521 45.296 1.00 89.31 248 THR A CA 1
ATOM 2047 C C . THR A 1 248 ? -5.547 1.920 46.012 1.00 89.31 248 THR A C 1
ATOM 2049 O O . THR A 1 248 ? -5.569 2.118 47.224 1.00 89.31 248 THR A O 1
ATOM 2052 N N . LYS A 1 249 ? -4.457 2.171 45.272 1.00 89.44 249 LYS A N 1
ATOM 2053 C CA . LYS A 1 249 ? -3.197 2.676 45.847 1.00 89.44 249 LYS A CA 1
ATOM 2054 C C . LYS A 1 249 ? -3.362 4.034 46.537 1.00 89.44 249 LYS A C 1
ATOM 2056 O O . LYS A 1 249 ? -2.751 4.272 47.577 1.00 89.44 249 LYS A O 1
ATOM 2061 N N . LEU A 1 250 ? -4.164 4.942 45.977 1.00 87.75 250 LEU A N 1
ATOM 2062 C CA . LEU A 1 250 ? -4.460 6.236 46.604 1.00 87.75 250 LEU A CA 1
ATOM 2063 C C . LEU A 1 250 ? -5.265 6.061 47.897 1.00 87.75 250 LEU A C 1
ATOM 2065 O O . LEU A 1 250 ? -4.941 6.683 48.906 1.00 87.75 250 LEU A O 1
ATOM 2069 N N . LEU A 1 251 ? -6.276 5.190 47.895 1.00 85.88 251 LEU A N 1
ATOM 2070 C CA . LEU A 1 251 ? -7.080 4.881 49.077 1.00 85.88 251 LEU A CA 1
ATOM 2071 C C . LEU A 1 251 ? -6.251 4.209 50.177 1.00 85.88 251 LEU A C 1
ATOM 2073 O O . LEU A 1 251 ? -6.429 4.540 51.347 1.00 85.88 251 LEU A O 1
ATOM 2077 N N . GLU A 1 252 ? -5.333 3.310 49.823 1.00 84.94 252 GLU A N 1
ATOM 2078 C CA . GLU A 1 252 ? -4.373 2.712 50.758 1.00 84.94 252 GLU A CA 1
ATOM 2079 C C . GLU A 1 252 ? -3.477 3.778 51.394 1.00 84.94 252 GLU A C 1
ATOM 2081 O O . GLU A 1 252 ? -3.382 3.837 52.619 1.00 84.94 252 GLU A O 1
ATOM 2086 N N . LYS A 1 253 ? -2.908 4.694 50.595 1.00 82.31 253 LYS A N 1
ATOM 2087 C CA . LYS A 1 253 ? -2.128 5.830 51.116 1.00 82.31 253 LYS A CA 1
ATOM 2088 C C . LYS A 1 253 ? -2.942 6.726 52.053 1.00 82.31 253 LYS A C 1
ATOM 2090 O O . LYS A 1 253 ? -2.428 7.142 53.085 1.00 82.31 253 LYS A O 1
ATOM 2095 N N . ILE A 1 254 ? -4.210 6.996 51.727 1.00 80.50 254 ILE A N 1
ATOM 2096 C CA . ILE A 1 254 ? -5.113 7.797 52.574 1.00 80.50 254 ILE A CA 1
ATOM 2097 C C . ILE A 1 254 ? -5.474 7.062 53.875 1.00 80.50 254 ILE A C 1
ATOM 2099 O O . ILE A 1 254 ? -5.677 7.693 54.910 1.00 80.50 254 ILE A O 1
ATOM 2103 N N . LYS A 1 255 ? -5.593 5.729 53.851 1.00 75.94 255 LYS A N 1
ATOM 2104 C CA . LYS A 1 255 ? -5.826 4.937 55.068 1.00 75.94 255 LYS A CA 1
ATOM 2105 C C . LYS A 1 255 ? -4.605 4.955 55.983 1.00 75.94 255 LYS A C 1
ATOM 2107 O O . LYS A 1 255 ? -4.779 5.191 57.173 1.00 75.94 255 LYS A O 1
ATOM 2112 N N . ILE A 1 256 ? -3.406 4.786 55.423 1.00 66.69 256 ILE A N 1
ATOM 2113 C CA . ILE A 1 256 ? -2.137 4.873 56.163 1.00 66.69 256 ILE A CA 1
ATOM 2114 C C . ILE A 1 256 ? -1.975 6.271 56.786 1.00 66.69 256 ILE A C 1
ATOM 2116 O O . ILE A 1 256 ? -1.653 6.389 57.963 1.00 66.69 256 ILE A O 1
ATOM 2120 N N . SER A 1 257 ? -2.317 7.341 56.061 1.00 59.06 257 SER A N 1
ATOM 2121 C CA . SER A 1 257 ? -2.251 8.705 56.607 1.00 59.06 257 SER A CA 1
ATOM 2122 C C . SER A 1 257 ? -3.349 9.047 57.624 1.00 59.06 257 SER A C 1
ATOM 2124 O O . SER A 1 257 ? -3.231 10.038 58.338 1.00 59.06 257 SER A O 1
ATOM 2126 N N . LYS A 1 258 ? -4.424 8.251 57.723 1.00 56.94 258 LYS A N 1
ATOM 2127 C CA . LYS A 1 258 ? -5.450 8.392 58.774 1.00 56.94 258 LYS A CA 1
ATOM 2128 C C . LYS A 1 258 ? -5.130 7.602 60.046 1.00 56.94 258 LYS A C 1
ATOM 2130 O O . LYS A 1 258 ? -5.673 7.964 61.089 1.00 56.94 258 LYS A O 1
ATOM 2135 N N . SER A 1 259 ? -4.303 6.553 59.974 1.00 51.44 259 SER A N 1
ATOM 2136 C CA . SER A 1 259 ? -3.784 5.859 61.164 1.00 51.44 259 SER A CA 1
ATOM 2137 C C . SER A 1 259 ? -2.692 6.655 61.881 1.00 51.44 259 SER A C 1
ATOM 2139 O O . SER A 1 259 ? -2.605 6.567 63.100 1.00 51.44 259 SER A O 1
ATOM 2141 N N . ASP A 1 260 ? -1.958 7.506 61.163 1.00 46.94 260 ASP A N 1
ATOM 2142 C CA . ASP A 1 260 ? -0.981 8.435 61.736 1.00 46.94 260 ASP A CA 1
ATOM 2143 C C . ASP A 1 260 ? -1.612 9.819 61.953 1.00 46.94 260 ASP A C 1
ATOM 2145 O O . ASP A 1 260 ? -1.341 10.788 61.246 1.00 46.94 260 ASP A O 1
ATOM 2149 N N . LYS A 1 261 ? -2.495 9.927 62.952 1.00 46.69 261 LYS A N 1
ATOM 2150 C CA . LYS A 1 261 ? -2.806 11.227 63.564 1.00 46.69 261 LYS A CA 1
ATOM 2151 C C . LYS A 1 261 ? -1.822 11.494 64.698 1.00 46.69 261 LYS A C 1
ATOM 2153 O O . LYS A 1 261 ? -2.191 11.449 65.862 1.00 46.69 261 LYS A O 1
ATOM 2158 N N . ASP A 1 262 ? -0.590 11.800 64.323 1.00 45.88 262 ASP A N 1
ATOM 2159 C CA . ASP A 1 262 ? 0.213 12.803 65.009 1.00 45.88 262 ASP A CA 1
ATOM 2160 C C . ASP A 1 262 ? 1.236 13.371 64.021 1.00 45.88 262 ASP A C 1
ATOM 2162 O O . ASP A 1 262 ? 1.748 12.661 63.162 1.00 45.88 262 ASP A O 1
ATOM 2166 N N . ILE A 1 263 ? 1.521 14.668 64.164 1.00 48.81 263 ILE A N 1
ATOM 2167 C CA . ILE A 1 263 ? 2.361 15.529 63.307 1.00 48.81 263 ILE A CA 1
ATOM 2168 C C . ILE A 1 263 ? 1.581 16.231 62.183 1.00 48.81 263 ILE A C 1
ATOM 2170 O O . ILE A 1 263 ? 1.732 16.004 60.982 1.00 48.81 263 ILE A O 1
ATOM 2174 N N . GLY A 1 264 ? 0.782 17.212 62.602 1.00 50.56 264 GLY A N 1
ATOM 2175 C CA . GLY A 1 264 ? 0.323 18.294 61.738 1.00 50.56 264 GLY A CA 1
ATOM 2176 C C . GLY A 1 264 ? 1.454 19.259 61.377 1.00 50.56 264 GLY A C 1
ATOM 2177 O O . GLY A 1 264 ? 1.412 20.396 61.824 1.00 50.56 264 GLY A O 1
ATOM 2178 N N . THR A 1 265 ? 2.434 18.827 60.568 1.00 52.09 265 THR A N 1
ATOM 2179 C CA . THR A 1 265 ? 3.406 19.739 59.922 1.00 52.09 265 THR A CA 1
ATOM 2180 C C . THR A 1 265 ? 4.179 19.158 58.715 1.00 52.09 265 THR A C 1
ATOM 2182 O O . THR A 1 265 ? 5.297 19.597 58.475 1.00 52.09 265 THR A O 1
ATOM 2185 N N . SER A 1 266 ? 3.663 18.201 57.924 1.00 54.62 266 SER A N 1
ATOM 2186 C CA . SER A 1 266 ? 4.470 17.602 56.822 1.00 54.62 266 SER A CA 1
ATOM 2187 C C . SER A 1 266 ? 3.871 17.621 55.408 1.00 54.62 266 SER A C 1
ATOM 2189 O O . SER A 1 266 ? 4.628 17.669 54.443 1.00 54.62 266 SER A O 1
ATOM 2191 N N . VAL A 1 267 ? 2.545 17.667 55.230 1.00 56.00 267 VAL A N 1
ATOM 2192 C CA . VAL A 1 267 ? 1.931 17.463 53.894 1.00 56.00 267 VAL A CA 1
ATOM 2193 C C . VAL A 1 267 ? 2.322 18.548 52.875 1.00 56.00 267 VAL A C 1
ATOM 2195 O O . VAL A 1 267 ? 2.508 18.265 51.693 1.00 56.00 267 VAL A O 1
ATOM 2198 N N . SER A 1 268 ? 2.499 19.795 53.318 1.00 54.25 268 SER A N 1
ATOM 2199 C CA . SER A 1 268 ? 2.934 20.904 52.454 1.00 54.25 268 SER A CA 1
ATOM 2200 C C . SER A 1 268 ? 4.400 20.776 52.024 1.00 54.25 268 SER A C 1
ATOM 2202 O O . SER A 1 268 ? 4.755 21.212 50.931 1.00 54.25 268 SER A O 1
ATOM 2204 N N . ILE A 1 269 ? 5.241 20.180 52.876 1.00 56.28 269 ILE A N 1
ATOM 2205 C CA . ILE A 1 269 ? 6.675 19.977 52.631 1.00 56.28 269 ILE A CA 1
ATOM 2206 C C . ILE A 1 269 ? 6.860 18.824 51.630 1.00 56.28 269 ILE A C 1
ATOM 2208 O O . ILE A 1 269 ? 7.597 18.985 50.658 1.00 56.28 269 ILE A O 1
ATOM 2212 N N . ASP A 1 270 ? 6.078 17.745 51.766 1.00 64.94 270 ASP A N 1
ATOM 2213 C CA . ASP A 1 270 ? 6.082 16.599 50.843 1.00 64.94 270 ASP A CA 1
ATOM 2214 C C . ASP A 1 270 ? 5.644 16.966 49.417 1.00 64.94 270 ASP A C 1
ATOM 2216 O O . ASP A 1 270 ? 6.221 16.486 48.441 1.00 64.94 270 ASP A O 1
ATOM 2220 N N . ILE A 1 271 ? 4.639 17.836 49.253 1.00 67.81 271 ILE A N 1
ATOM 2221 C CA . ILE A 1 271 ? 4.172 18.261 47.919 1.00 67.81 271 ILE A CA 1
ATOM 2222 C C . ILE A 1 271 ? 5.234 19.104 47.201 1.00 67.81 271 ILE A C 1
ATOM 2224 O O . ILE A 1 271 ? 5.409 18.973 45.988 1.00 67.81 271 ILE A O 1
ATOM 2228 N N . ILE A 1 272 ? 5.940 19.972 47.929 1.00 74.12 272 ILE A N 1
ATOM 2229 C CA . ILE A 1 272 ? 7.007 20.810 47.364 1.00 74.12 272 ILE A CA 1
ATOM 2230 C C . ILE A 1 272 ? 8.208 19.940 46.972 1.00 74.12 272 ILE A C 1
ATOM 2232 O O . ILE A 1 272 ? 8.779 20.135 45.898 1.00 74.12 272 ILE A O 1
ATOM 2236 N N . GLU A 1 273 ? 8.559 18.950 47.794 1.00 76.50 273 GLU A N 1
ATOM 2237 C CA . GLU A 1 273 ? 9.632 18.003 47.488 1.00 76.50 273 GLU A CA 1
ATOM 2238 C C . GLU A 1 273 ? 9.281 17.104 46.293 1.00 76.50 273 GLU A C 1
ATOM 2240 O O . GLU A 1 273 ? 10.091 16.944 45.378 1.00 76.50 273 GLU A O 1
ATOM 2245 N N . LEU A 1 274 ? 8.047 16.595 46.231 1.00 79.00 274 LEU A N 1
ATOM 2246 C CA . LEU A 1 274 ? 7.547 15.822 45.091 1.00 79.00 274 LEU A CA 1
ATOM 2247 C C . LEU A 1 274 ? 7.517 16.646 43.801 1.00 79.00 274 LEU A C 1
ATOM 2249 O O . LEU A 1 274 ? 7.903 16.128 42.756 1.00 79.00 274 LEU A O 1
ATOM 2253 N N . LYS A 1 275 ? 7.116 17.924 43.853 1.00 80.94 275 LYS A N 1
ATOM 2254 C CA . LYS A 1 275 ? 7.167 18.818 42.684 1.00 80.94 275 LYS A CA 1
ATOM 2255 C C . LYS A 1 275 ? 8.591 19.032 42.185 1.00 80.94 275 LYS A C 1
ATOM 2257 O O . LYS A 1 275 ? 8.814 18.884 40.990 1.00 80.94 275 LYS A O 1
ATOM 2262 N N . LYS A 1 276 ? 9.550 19.280 43.083 1.00 83.19 276 LYS A N 1
ATOM 2263 C CA . LYS A 1 276 ? 10.974 19.370 42.714 1.00 83.19 276 LYS A CA 1
ATOM 2264 C C . LYS A 1 276 ? 11.483 18.084 42.068 1.00 83.19 276 LYS A C 1
ATOM 2266 O O . LYS A 1 276 ? 12.245 18.133 41.111 1.00 83.19 276 LYS A O 1
ATOM 2271 N N . ARG A 1 277 ? 11.055 16.927 42.577 1.00 86.75 277 ARG A N 1
ATOM 2272 C CA . ARG A 1 277 ? 11.441 15.620 42.029 1.00 86.75 277 ARG A CA 1
ATOM 2273 C C . ARG A 1 277 ? 10.839 15.376 40.648 1.00 86.75 277 ARG A C 1
ATOM 2275 O O . ARG A 1 277 ? 11.512 14.820 39.791 1.00 86.75 277 ARG A O 1
ATOM 2282 N N . ILE A 1 278 ? 9.599 15.813 40.427 1.00 84.31 278 ILE A N 1
ATOM 2283 C CA . ILE A 1 278 ? 8.958 15.774 39.109 1.00 84.31 278 ILE A CA 1
ATOM 2284 C C . ILE A 1 278 ? 9.686 16.705 38.139 1.00 84.31 278 ILE A C 1
ATOM 2286 O O . ILE A 1 278 ? 9.997 16.261 37.043 1.00 84.31 278 ILE A O 1
ATOM 2290 N N . GLU A 1 279 ? 10.010 17.938 38.541 1.00 87.50 279 GLU A N 1
ATOM 2291 C CA . GLU A 1 279 ? 10.774 18.879 37.708 1.00 87.50 279 GLU A CA 1
ATOM 2292 C C . GLU A 1 279 ? 12.132 18.297 37.295 1.00 87.50 279 GLU A C 1
ATOM 2294 O O . GLU A 1 279 ? 12.429 18.243 36.102 1.00 87.50 279 GLU A O 1
ATOM 2299 N N . LEU A 1 280 ? 12.890 17.743 38.247 1.00 90.12 280 LEU A N 1
ATOM 2300 C CA . LEU A 1 280 ? 14.164 17.066 37.974 1.00 90.12 280 LEU A CA 1
ATOM 2301 C C . LEU A 1 280 ? 14.010 15.918 36.969 1.00 90.12 280 LEU A C 1
ATOM 2303 O O . LEU A 1 280 ? 14.747 15.848 35.991 1.00 90.12 280 LEU A O 1
ATOM 2307 N N . VAL A 1 281 ? 13.018 15.044 37.160 1.00 88.75 281 VAL A N 1
ATOM 2308 C CA . VAL A 1 281 ? 12.770 13.919 36.242 1.00 88.75 281 VAL A CA 1
ATOM 2309 C C . VAL A 1 281 ? 12.309 14.408 34.865 1.00 88.75 281 VAL A C 1
ATOM 2311 O O . VAL A 1 281 ? 12.648 13.802 33.849 1.00 88.75 281 VAL A O 1
ATOM 2314 N N . THR A 1 282 ? 11.550 15.505 34.790 1.00 88.31 282 THR A N 1
ATOM 2315 C CA . THR A 1 282 ? 11.149 16.088 33.503 1.00 88.31 282 THR A CA 1
ATOM 2316 C C . THR A 1 282 ? 12.317 16.732 32.762 1.00 88.31 282 THR A C 1
ATOM 2318 O O . THR A 1 282 ? 12.386 16.606 31.539 1.00 88.31 282 THR A O 1
ATOM 2321 N N . GLU A 1 283 ? 13.257 17.358 33.472 1.00 89.69 283 GLU A N 1
ATOM 2322 C CA . GLU A 1 283 ? 14.496 17.881 32.887 1.00 89.69 283 GLU A CA 1
ATOM 2323 C C . GLU A 1 283 ? 15.405 16.747 32.403 1.00 89.69 283 GLU A C 1
ATOM 2325 O O . GLU A 1 283 ? 15.908 16.798 31.277 1.00 89.69 283 GLU A O 1
ATOM 2330 N N . GLU A 1 284 ? 15.546 15.677 33.191 1.00 92.50 284 GLU A N 1
ATOM 2331 C CA . GLU A 1 284 ? 16.265 14.471 32.778 1.00 92.50 284 GLU A CA 1
ATOM 2332 C C . GLU A 1 284 ? 15.638 13.861 31.518 1.00 92.50 284 GLU A C 1
ATOM 2334 O O . GLU A 1 284 ? 16.345 13.621 30.538 1.00 92.50 284 GLU A O 1
ATOM 2339 N N . LEU A 1 285 ? 14.312 13.693 31.476 1.00 88.75 285 LEU A N 1
ATOM 2340 C CA . LEU A 1 285 ? 13.604 13.200 30.290 1.00 88.75 285 LEU A CA 1
ATOM 2341 C C . LEU A 1 285 ? 13.811 14.098 29.067 1.00 88.75 285 LEU A C 1
ATOM 2343 O O . LEU A 1 285 ? 14.026 13.583 27.969 1.00 88.75 285 LEU A O 1
ATOM 2347 N N . ALA A 1 286 ? 13.776 15.420 29.237 1.00 89.19 286 ALA A N 1
ATOM 2348 C CA . ALA A 1 286 ? 14.039 16.354 28.149 1.00 89.19 286 ALA A CA 1
ATOM 2349 C C . ALA A 1 286 ? 15.477 16.210 27.622 1.00 89.19 286 ALA A C 1
ATOM 2351 O O . ALA A 1 286 ? 15.680 16.178 26.407 1.00 89.19 286 ALA A O 1
ATOM 2352 N N . SER A 1 287 ? 16.463 16.043 28.511 1.00 90.69 287 SER A N 1
ATOM 2353 C CA . SER A 1 287 ? 17.866 15.815 28.131 1.00 90.69 287 SER A CA 1
ATOM 2354 C C . SER A 1 287 ? 18.087 14.465 27.427 1.00 90.69 287 SER A C 1
ATOM 2356 O O . SER A 1 287 ? 18.852 14.359 26.464 1.00 90.69 287 SER A O 1
ATOM 2358 N N . ILE A 1 288 ? 17.361 13.425 27.842 1.00 89.38 288 ILE A N 1
ATOM 2359 C CA . ILE A 1 288 ? 17.400 12.104 27.205 1.00 89.38 288 ILE A CA 1
ATOM 2360 C C . ILE A 1 288 ? 16.756 12.170 25.814 1.00 89.38 288 ILE A C 1
ATOM 2362 O O . ILE A 1 288 ? 17.262 11.594 24.855 1.00 89.38 288 ILE A O 1
ATOM 2366 N N . GLN A 1 289 ? 15.666 12.918 25.654 1.00 86.12 289 GLN A N 1
ATOM 2367 C CA . GLN A 1 289 ? 15.025 13.093 24.351 1.00 86.12 289 GLN A CA 1
ATOM 2368 C C . GLN A 1 289 ? 15.883 13.904 23.373 1.00 86.12 289 GLN A C 1
ATOM 2370 O O . GLN A 1 289 ? 15.894 13.606 22.175 1.00 86.12 289 GLN A O 1
ATOM 2375 N N . THR A 1 290 ? 16.608 14.924 23.839 1.00 90.25 290 THR A N 1
ATOM 2376 C CA . THR A 1 290 ? 17.518 15.690 22.974 1.00 90.25 290 THR A CA 1
ATOM 2377 C C . THR A 1 290 ? 18.722 14.856 22.547 1.00 90.25 290 THR A C 1
ATOM 2379 O O . THR A 1 290 ? 19.059 14.862 21.363 1.00 90.25 290 THR A O 1
ATOM 2382 N N . THR A 1 291 ? 19.304 14.071 23.459 1.00 91.88 291 THR A N 1
ATOM 2383 C CA . THR A 1 291 ? 20.392 13.130 23.135 1.00 91.88 291 THR A CA 1
ATOM 2384 C C . THR A 1 291 ? 19.933 12.002 22.211 1.00 91.88 291 THR A C 1
ATOM 2386 O O . THR A 1 291 ? 20.633 11.661 21.260 1.00 91.88 291 THR A O 1
ATOM 2389 N N . GLN A 1 292 ? 18.723 11.468 22.394 1.00 89.44 292 GLN A N 1
ATOM 2390 C CA . GLN A 1 292 ? 18.153 10.485 21.470 1.00 89.44 292 GLN A CA 1
ATOM 2391 C C . GLN A 1 292 ? 17.997 11.065 20.056 1.00 89.44 292 GLN A C 1
ATOM 2393 O O . GLN A 1 292 ? 18.323 10.396 19.073 1.00 89.44 292 GLN A O 1
ATOM 2398 N N . LYS A 1 293 ? 17.536 12.317 19.931 1.00 86.88 293 LYS A N 1
ATOM 2399 C CA . LYS A 1 293 ? 17.423 13.002 18.633 1.00 86.88 293 LYS A CA 1
ATOM 2400 C C . LYS A 1 293 ? 18.786 13.232 17.980 1.00 86.88 293 LYS A C 1
ATOM 2402 O O . LYS A 1 293 ? 18.904 13.023 16.773 1.00 86.88 293 LYS A O 1
ATOM 2407 N N . SER A 1 294 ? 19.807 13.633 18.743 1.00 89.62 294 SER A N 1
ATOM 2408 C CA . SER A 1 294 ? 21.156 13.824 18.194 1.00 89.62 294 SER A CA 1
ATOM 2409 C C . SER A 1 294 ? 21.771 12.504 17.731 1.00 89.62 294 SER A C 1
ATOM 2411 O O . SER A 1 294 ? 22.254 12.437 16.605 1.00 89.62 294 SER A O 1
ATOM 2413 N N . LEU A 1 295 ? 21.657 11.442 18.536 1.00 88.81 295 LEU A N 1
ATOM 2414 C CA . LEU A 1 295 ? 22.119 10.096 18.178 1.00 88.81 295 LEU A CA 1
ATOM 2415 C C . LEU A 1 295 ? 21.392 9.550 16.946 1.00 88.81 295 LEU A C 1
ATOM 2417 O O . LEU A 1 295 ? 22.017 8.973 16.064 1.00 88.81 295 LEU A O 1
ATOM 2421 N N . SER A 1 296 ? 20.081 9.773 16.834 1.00 84.31 296 SER A N 1
ATOM 2422 C CA . SER A 1 296 ? 19.309 9.350 15.655 1.00 84.31 296 SER A CA 1
ATOM 2423 C C . SER A 1 296 ? 19.784 10.057 14.381 1.00 84.31 296 SER A C 1
ATOM 2425 O O . SER A 1 296 ? 19.905 9.432 13.328 1.00 84.31 296 SER A O 1
ATOM 2427 N N . LYS A 1 297 ? 20.108 11.354 14.478 1.00 88.19 297 LYS A N 1
ATOM 2428 C CA . LYS A 1 297 ? 20.683 12.123 13.368 1.00 88.19 297 LYS A CA 1
ATOM 2429 C C . LYS A 1 297 ? 22.069 11.598 12.981 1.00 88.19 297 LYS A C 1
ATOM 2431 O O . LYS A 1 297 ? 22.355 11.468 11.797 1.00 88.19 297 LYS A O 1
ATOM 2436 N N . GLU A 1 298 ? 22.901 11.269 13.963 1.00 90.94 298 GLU A N 1
ATOM 2437 C CA . GLU A 1 298 ? 24.239 10.711 13.746 1.00 90.94 298 GLU A CA 1
ATOM 2438 C C . GLU A 1 298 ? 24.182 9.323 13.090 1.00 90.94 298 GLU A C 1
ATOM 2440 O O . GLU A 1 298 ? 24.877 9.080 12.107 1.00 90.94 298 GLU A O 1
ATOM 2445 N N . ILE A 1 299 ? 23.268 8.452 13.532 1.00 86.00 299 ILE A N 1
ATOM 2446 C CA . ILE A 1 299 ? 23.003 7.153 12.891 1.00 86.00 299 ILE A CA 1
ATOM 2447 C C . ILE A 1 299 ? 22.594 7.339 11.425 1.00 86.00 299 ILE A C 1
ATOM 2449 O O . ILE A 1 299 ? 23.085 6.619 10.558 1.00 86.00 299 ILE A O 1
ATOM 2453 N N . CYS A 1 300 ? 21.724 8.309 11.132 1.00 79.31 300 CYS A N 1
ATOM 2454 C CA . CYS A 1 300 ? 21.299 8.596 9.763 1.00 79.31 300 CYS A CA 1
ATOM 2455 C C . CYS A 1 300 ? 22.472 9.055 8.879 1.00 79.31 300 CYS A C 1
ATOM 2457 O O . CYS A 1 300 ? 22.589 8.616 7.734 1.00 79.31 300 CYS A O 1
ATOM 2459 N N . LEU A 1 301 ? 23.362 9.902 9.408 1.00 86.44 301 LEU A N 1
ATOM 2460 C CA . LEU A 1 301 ? 24.567 10.345 8.697 1.00 86.44 301 LEU A CA 1
ATOM 2461 C C . LEU A 1 301 ? 25.517 9.172 8.423 1.00 86.44 301 LEU A C 1
ATOM 2463 O O . LEU A 1 301 ? 25.919 8.977 7.278 1.00 86.44 301 LEU A O 1
ATOM 2467 N N . LEU A 1 302 ? 25.790 8.343 9.435 1.00 86.44 302 LEU A N 1
ATOM 2468 C CA . LEU A 1 302 ? 26.641 7.155 9.305 1.00 86.44 302 LEU A CA 1
ATOM 2469 C C . LEU A 1 302 ? 26.073 6.133 8.309 1.00 86.44 302 LEU A C 1
ATOM 2471 O O . LEU A 1 302 ? 26.821 5.494 7.573 1.00 86.44 302 LEU A O 1
ATOM 2475 N N . GLN A 1 303 ? 24.748 5.976 8.247 1.00 80.88 303 GLN A N 1
ATOM 2476 C CA . GLN A 1 303 ? 24.103 5.146 7.226 1.00 80.88 303 GLN A CA 1
ATOM 2477 C C . GLN A 1 303 ? 24.302 5.716 5.816 1.00 80.88 303 GLN A C 1
ATOM 2479 O O . GLN A 1 303 ? 24.570 4.957 4.884 1.00 80.88 303 GLN A O 1
ATOM 2484 N N . GLY A 1 304 ? 24.216 7.040 5.662 1.00 81.12 304 GLY A N 1
ATOM 2485 C CA . GLY A 1 304 ? 24.520 7.725 4.406 1.00 81.12 304 GLY A CA 1
ATOM 2486 C C . GLY A 1 304 ? 25.973 7.526 3.964 1.00 81.12 304 GLY A C 1
ATOM 2487 O O . GLY A 1 304 ? 26.222 7.185 2.808 1.00 81.12 304 GLY A O 1
ATOM 2488 N N . GLU A 1 305 ? 26.926 7.671 4.886 1.00 89.62 305 GLU A N 1
ATOM 2489 C CA . GLU A 1 305 ? 28.354 7.424 4.637 1.00 89.62 305 GLU A CA 1
ATOM 2490 C C . GLU A 1 305 ? 28.614 5.970 4.243 1.00 89.62 305 GLU A C 1
ATOM 2492 O O . GLU A 1 305 ? 29.207 5.717 3.198 1.00 89.62 305 GLU A O 1
ATOM 2497 N N . LYS A 1 306 ? 28.054 5.008 4.985 1.00 88.25 306 LYS A N 1
ATOM 2498 C CA . LYS A 1 306 ? 28.148 3.581 4.651 1.00 88.25 306 LYS A CA 1
ATOM 2499 C C . LYS A 1 306 ? 27.623 3.274 3.245 1.00 88.25 306 LYS A C 1
ATOM 2501 O O . LYS A 1 306 ? 28.214 2.467 2.528 1.00 88.25 306 LYS A O 1
ATOM 2506 N N . ASN A 1 307 ? 26.516 3.896 2.840 1.00 77.75 307 ASN A N 1
ATOM 2507 C CA . ASN A 1 307 ? 25.971 3.719 1.494 1.00 77.75 307 ASN A CA 1
ATOM 2508 C C . ASN A 1 307 ? 26.900 4.315 0.429 1.00 77.75 307 ASN A C 1
ATOM 2510 O O . ASN A 1 307 ? 27.119 3.686 -0.607 1.00 77.75 307 ASN A O 1
ATOM 2514 N N . ARG A 1 308 ? 27.485 5.491 0.688 1.00 86.31 308 ARG A N 1
ATOM 2515 C CA . ARG A 1 308 ? 28.464 6.121 -0.207 1.00 86.31 308 ARG A CA 1
ATOM 2516 C C . ARG A 1 308 ? 29.705 5.245 -0.380 1.00 86.31 308 ARG A C 1
ATOM 2518 O O . ARG A 1 308 ? 30.100 4.987 -1.516 1.00 86.31 308 ARG A O 1
ATOM 2525 N N . ASP A 1 309 ? 30.256 4.736 0.716 1.00 86.56 309 ASP A N 1
ATOM 2526 C CA . ASP A 1 309 ? 31.412 3.837 0.700 1.00 86.56 309 ASP A CA 1
ATOM 2527 C C . ASP A 1 309 ? 31.088 2.537 -0.040 1.00 86.56 309 ASP A C 1
ATOM 2529 O O . ASP A 1 309 ? 31.885 2.058 -0.846 1.00 86.56 309 ASP A O 1
ATOM 2533 N N . SER A 1 310 ? 29.883 1.990 0.153 1.00 83.94 310 SER A N 1
ATOM 2534 C CA . SER A 1 310 ? 29.425 0.810 -0.584 1.00 83.94 310 SER A CA 1
ATOM 2535 C C . SER A 1 310 ? 29.339 1.067 -2.091 1.00 83.94 310 SER A C 1
ATOM 2537 O O . SER A 1 310 ? 29.717 0.198 -2.875 1.00 83.94 310 SER A O 1
ATOM 2539 N N . LEU A 1 311 ? 28.860 2.241 -2.519 1.00 82.69 311 LEU A N 1
ATOM 2540 C CA . LEU A 1 311 ? 28.831 2.617 -3.936 1.00 82.69 311 LEU A CA 1
ATOM 2541 C C . LEU A 1 311 ? 30.245 2.786 -4.502 1.00 82.69 311 LEU A C 1
ATOM 2543 O O . LEU A 1 311 ? 30.508 2.372 -5.630 1.00 82.69 311 LEU A O 1
ATOM 2547 N N . GLN A 1 312 ? 31.163 3.367 -3.729 1.00 88.81 312 GLN A N 1
ATOM 2548 C CA . GLN A 1 312 ? 32.557 3.518 -4.139 1.00 88.81 312 GLN A CA 1
ATOM 2549 C C . GLN A 1 312 ? 33.269 2.165 -4.249 1.00 88.81 312 GLN A C 1
ATOM 2551 O O . GLN A 1 312 ? 34.000 1.940 -5.210 1.00 88.81 312 GLN A O 1
ATOM 2556 N N . ALA A 1 313 ? 33.010 1.239 -3.324 1.00 86.25 313 ALA A N 1
ATOM 2557 C CA . ALA A 1 313 ? 33.538 -0.120 -3.385 1.00 86.25 313 ALA A CA 1
ATOM 2558 C C . ALA A 1 313 ? 33.064 -0.869 -4.641 1.00 86.25 313 ALA A C 1
ATOM 2560 O O . ALA A 1 313 ? 33.861 -1.554 -5.274 1.00 86.25 313 ALA A O 1
ATOM 2561 N N . ILE A 1 314 ? 31.795 -0.698 -5.036 1.00 81.94 314 ILE A N 1
ATOM 2562 C CA . ILE A 1 314 ? 31.261 -1.278 -6.279 1.00 81.94 314 ILE A CA 1
ATOM 2563 C C . ILE A 1 314 ? 31.980 -0.695 -7.500 1.00 81.94 314 ILE A C 1
ATOM 2565 O O . ILE A 1 314 ? 32.437 -1.456 -8.347 1.00 81.94 314 ILE A O 1
ATOM 2569 N N . LYS A 1 315 ? 32.150 0.634 -7.564 1.00 89.31 315 LYS A N 1
ATOM 2570 C CA . LYS A 1 315 ? 32.890 1.283 -8.662 1.00 89.31 315 LYS A CA 1
ATOM 2571 C C . LYS A 1 315 ? 34.318 0.749 -8.786 1.00 89.31 315 LYS A C 1
ATOM 2573 O O . LYS A 1 315 ? 34.745 0.416 -9.885 1.00 89.31 315 LYS A O 1
ATOM 2578 N N . LEU A 1 316 ? 35.030 0.619 -7.665 1.00 89.69 316 LEU A N 1
ATOM 2579 C CA . LEU A 1 316 ? 36.389 0.069 -7.644 1.00 89.69 316 LEU A CA 1
ATOM 2580 C C . LEU A 1 316 ? 36.433 -1.405 -8.078 1.00 89.69 316 LEU A C 1
ATOM 2582 O O . LEU A 1 316 ? 37.388 -1.818 -8.733 1.00 89.69 316 LEU A O 1
ATOM 2586 N N . ASP A 1 317 ? 35.423 -2.208 -7.735 1.00 84.50 317 ASP A N 1
ATOM 2587 C CA . ASP A 1 317 ? 35.341 -3.607 -8.175 1.00 84.50 317 ASP A CA 1
ATOM 2588 C C . ASP A 1 317 ? 35.067 -3.720 -9.685 1.00 84.50 317 ASP A C 1
ATOM 2590 O O . ASP A 1 317 ? 35.641 -4.578 -10.359 1.00 84.50 317 ASP A O 1
ATOM 2594 N N . ASP A 1 318 ? 34.252 -2.822 -10.240 1.00 83.31 318 ASP A N 1
ATOM 2595 C CA . ASP A 1 318 ? 34.010 -2.742 -11.683 1.00 83.31 318 ASP A CA 1
ATOM 2596 C C . ASP A 1 318 ? 35.260 -2.271 -12.445 1.00 83.31 318 ASP A C 1
ATOM 2598 O O . ASP A 1 318 ? 35.632 -2.882 -13.450 1.00 83.31 318 ASP A O 1
ATOM 2602 N N . GLU A 1 319 ? 35.970 -1.258 -11.936 1.00 89.62 319 GLU A N 1
ATOM 2603 C CA . GLU A 1 319 ? 37.267 -0.822 -12.476 1.00 89.62 319 GLU A CA 1
ATOM 2604 C C . GLU A 1 319 ? 38.294 -1.958 -12.441 1.00 89.62 319 GLU A C 1
ATOM 2606 O O . GLU A 1 319 ? 38.969 -2.229 -13.435 1.00 89.62 319 GLU A O 1
ATOM 2611 N N . LYS A 1 320 ? 38.369 -2.691 -11.325 1.00 86.62 320 LYS A N 1
ATOM 2612 C CA . LYS A 1 320 ? 39.236 -3.864 -11.197 1.00 86.62 320 LYS A CA 1
ATOM 2613 C C . LYS A 1 320 ? 38.897 -4.930 -12.239 1.00 86.62 320 LYS A C 1
ATOM 2615 O O . LYS A 1 320 ? 39.804 -5.435 -12.895 1.00 86.62 320 LYS A O 1
ATOM 2620 N N . LYS A 1 321 ? 37.617 -5.272 -12.417 1.00 78.56 321 LYS A N 1
ATOM 2621 C CA . LYS A 1 321 ? 37.179 -6.246 -13.433 1.00 78.56 321 LYS A CA 1
ATOM 2622 C C . LYS A 1 321 ? 37.534 -5.795 -14.846 1.00 78.56 321 LYS A C 1
ATOM 2624 O O . LYS A 1 321 ? 37.923 -6.625 -15.667 1.00 78.56 321 LYS A O 1
ATOM 2629 N N . GLN A 1 322 ? 37.414 -4.501 -15.131 1.00 84.00 322 GLN A N 1
ATOM 2630 C CA . GLN A 1 322 ? 37.764 -3.939 -16.430 1.00 84.00 322 GLN A CA 1
ATOM 2631 C C . GLN A 1 322 ? 39.275 -4.030 -16.689 1.00 84.00 322 GLN A C 1
ATOM 2633 O O . GLN A 1 322 ? 39.677 -4.528 -17.740 1.00 84.00 322 GLN A O 1
ATOM 2638 N N . ILE A 1 323 ? 40.108 -3.673 -15.706 1.00 83.69 323 ILE A N 1
ATOM 2639 C CA . ILE A 1 323 ? 41.570 -3.816 -15.788 1.00 83.69 323 ILE A CA 1
ATOM 2640 C C . ILE A 1 323 ? 41.968 -5.292 -15.927 1.00 83.69 323 ILE A C 1
ATOM 2642 O O . ILE A 1 323 ? 42.814 -5.628 -16.753 1.00 83.69 323 ILE A O 1
ATOM 2646 N N . GLU A 1 324 ? 41.348 -6.201 -15.168 1.00 77.06 324 GLU A N 1
ATOM 2647 C CA . GLU A 1 324 ? 41.584 -7.644 -15.304 1.00 77.06 324 GLU A CA 1
ATOM 2648 C C . GLU A 1 324 ? 41.226 -8.137 -16.714 1.00 77.06 324 GLU A C 1
ATOM 2650 O O . GLU A 1 324 ? 41.957 -8.943 -17.291 1.00 77.06 324 GLU A O 1
ATOM 2655 N N . LYS A 1 325 ? 40.127 -7.647 -17.298 1.00 73.75 325 LYS A N 1
ATOM 2656 C CA . LYS A 1 325 ? 39.713 -7.984 -18.665 1.00 73.75 325 LYS A CA 1
ATOM 2657 C C . LYS A 1 325 ? 40.711 -7.473 -19.705 1.00 73.75 325 LYS A C 1
ATOM 2659 O O . LYS A 1 325 ? 41.075 -8.234 -20.598 1.00 73.75 325 LYS A O 1
ATOM 2664 N N . GLU A 1 326 ? 41.176 -6.234 -19.578 1.00 79.81 326 GLU A N 1
ATOM 2665 C CA . GLU A 1 326 ? 42.185 -5.637 -20.465 1.00 79.81 326 GLU A CA 1
ATOM 2666 C C . GLU A 1 326 ? 43.539 -6.348 -20.348 1.00 79.81 326 GLU A C 1
ATOM 2668 O O . GLU A 1 326 ? 44.148 -6.693 -21.359 1.00 79.81 326 GLU A O 1
ATOM 2673 N N . MET A 1 327 ? 43.979 -6.667 -19.128 1.00 70.62 327 MET A N 1
ATOM 2674 C CA . MET A 1 327 ? 45.212 -7.418 -18.886 1.00 70.62 327 MET A CA 1
ATOM 2675 C C . MET A 1 327 ? 45.141 -8.831 -19.476 1.00 70.62 327 MET A C 1
ATOM 2677 O O . MET A 1 327 ? 46.095 -9.287 -20.106 1.00 70.62 327 MET A O 1
ATOM 2681 N N . ASN A 1 328 ? 44.008 -9.518 -19.307 1.00 64.25 328 ASN A N 1
ATOM 2682 C CA . ASN A 1 328 ? 43.796 -10.847 -19.881 1.00 64.25 328 ASN A CA 1
ATOM 2683 C C . ASN A 1 328 ? 43.746 -10.807 -21.415 1.00 64.25 328 ASN A C 1
ATOM 2685 O O . ASN A 1 328 ? 44.309 -11.696 -22.048 1.00 64.25 328 ASN A O 1
ATOM 2689 N N . ALA A 1 329 ? 43.133 -9.774 -22.003 1.00 65.88 329 ALA A N 1
ATOM 2690 C CA . ALA A 1 329 ? 43.108 -9.576 -23.451 1.00 65.88 329 ALA A CA 1
ATOM 2691 C C . ALA A 1 329 ? 44.511 -9.304 -24.025 1.00 65.88 329 ALA A C 1
ATOM 2693 O O . ALA A 1 329 ? 44.851 -9.846 -25.071 1.00 65.88 329 ALA A O 1
ATOM 2694 N N . CYS A 1 330 ? 45.342 -8.522 -23.323 1.00 63.22 330 CYS A N 1
ATOM 2695 C CA . CYS A 1 330 ? 46.729 -8.248 -23.718 1.00 63.22 330 CYS A CA 1
ATOM 2696 C C . CYS A 1 330 ? 47.658 -9.459 -23.566 1.00 63.22 330 CYS A C 1
ATOM 2698 O O . CYS A 1 330 ? 48.603 -9.607 -24.336 1.00 63.22 330 CYS A O 1
ATOM 2700 N N . LEU A 1 331 ? 47.434 -10.309 -22.560 1.00 56.09 331 LEU A N 1
ATOM 2701 C CA . LEU A 1 331 ? 48.264 -11.492 -22.336 1.00 56.09 331 LEU A CA 1
ATOM 2702 C C . LEU A 1 331 ? 47.899 -12.642 -23.283 1.00 56.09 331 LEU A C 1
ATOM 2704 O O . LEU A 1 331 ? 48.792 -13.397 -23.661 1.00 56.09 331 LEU A O 1
ATOM 2708 N N . TRP A 1 332 ? 46.625 -12.785 -23.673 1.00 58.34 332 TRP A N 1
ATOM 2709 C CA . TRP A 1 332 ? 46.144 -13.954 -24.414 1.00 58.34 332 TRP A CA 1
ATOM 2710 C C . TRP A 1 332 ? 44.975 -13.623 -25.365 1.00 58.34 332 TRP A C 1
ATOM 2712 O O . TRP A 1 332 ? 43.816 -13.599 -24.956 1.00 58.34 332 TRP A O 1
ATOM 2722 N N . GLU A 1 333 ? 45.257 -13.467 -26.663 1.00 55.97 333 GLU A N 1
ATOM 2723 C CA . GLU A 1 333 ? 44.268 -13.094 -27.701 1.00 55.97 333 GLU A CA 1
ATOM 2724 C C . GLU A 1 333 ? 43.132 -14.120 -27.926 1.00 55.97 333 GLU A C 1
ATOM 2726 O O . GLU A 1 333 ? 42.120 -13.800 -28.545 1.00 55.97 333 GLU A O 1
ATOM 2731 N N . THR A 1 334 ? 43.273 -15.361 -27.441 1.00 59.22 334 THR A N 1
ATOM 2732 C CA . THR A 1 334 ? 42.376 -16.494 -27.768 1.00 59.22 334 THR A CA 1
ATOM 2733 C C . THR A 1 334 ? 41.556 -17.037 -26.595 1.00 59.22 334 THR A C 1
ATOM 2735 O O . THR A 1 334 ? 40.779 -17.977 -26.774 1.00 59.22 334 THR A O 1
ATOM 2738 N N . LEU A 1 335 ? 41.689 -16.477 -25.389 1.00 60.19 335 LEU A N 1
ATOM 2739 C CA . LEU A 1 335 ? 40.955 -16.969 -24.220 1.00 60.19 335 LEU A CA 1
ATOM 2740 C C . LEU A 1 335 ? 39.590 -16.304 -24.069 1.00 60.19 335 LEU A C 1
ATOM 2742 O O . LEU A 1 335 ? 39.430 -15.095 -24.219 1.00 60.19 335 LEU A O 1
ATOM 2746 N N . HIS A 1 336 ? 38.594 -17.112 -23.700 1.00 62.59 336 HIS A N 1
ATOM 2747 C CA . HIS A 1 336 ? 37.258 -16.608 -23.409 1.00 62.59 336 HIS A CA 1
ATOM 2748 C C . HIS A 1 336 ? 37.304 -15.630 -22.214 1.00 62.59 336 HIS A C 1
ATOM 2750 O O . HIS A 1 336 ? 37.895 -15.973 -21.185 1.00 62.59 336 HIS A O 1
ATOM 2756 N N . PRO A 1 337 ? 36.621 -14.468 -22.264 1.00 63.44 337 PRO A N 1
ATOM 2757 C CA . PRO A 1 337 ? 36.661 -13.455 -21.199 1.00 63.44 337 PRO A CA 1
ATOM 2758 C C . PRO A 1 337 ? 36.283 -13.969 -19.799 1.00 63.44 337 PRO A C 1
ATOM 2760 O O . PRO A 1 337 ? 36.714 -13.423 -18.790 1.00 63.44 337 PRO A O 1
ATOM 2763 N N . MET A 1 338 ? 35.484 -15.038 -19.730 1.00 64.94 338 MET A N 1
ATOM 2764 C CA . MET A 1 338 ? 35.054 -15.685 -18.480 1.00 64.94 338 MET A CA 1
ATOM 2765 C C . MET A 1 338 ? 35.882 -16.916 -18.071 1.00 64.94 338 MET A C 1
ATOM 2767 O O . MET A 1 338 ? 35.464 -17.670 -17.193 1.00 64.94 338 MET A O 1
ATOM 2771 N N . TYR A 1 339 ? 37.047 -17.148 -18.680 1.00 70.56 339 TYR A N 1
ATOM 2772 C CA . TYR A 1 339 ? 37.863 -18.345 -18.444 1.00 70.56 339 TYR A CA 1
ATOM 2773 C C . TYR A 1 339 ? 38.156 -18.602 -16.951 1.00 70.56 339 TYR A C 1
ATOM 2775 O O . TYR A 1 339 ? 37.961 -19.713 -16.460 1.00 70.56 339 TYR A O 1
ATOM 2783 N N . ASN A 1 340 ? 38.527 -17.564 -16.194 1.00 69.38 340 ASN A N 1
ATOM 2784 C CA . ASN A 1 340 ? 38.801 -17.687 -14.756 1.00 69.38 340 ASN A CA 1
ATOM 2785 C C . ASN A 1 340 ? 37.557 -18.079 -13.944 1.00 69.38 340 ASN A C 1
ATOM 2787 O O . ASN A 1 340 ? 37.655 -18.848 -12.987 1.00 69.38 340 ASN A O 1
ATOM 2791 N N . THR A 1 341 ? 36.383 -17.582 -14.337 1.00 70.81 341 THR A N 1
ATOM 2792 C CA . THR A 1 341 ? 35.102 -17.951 -13.723 1.00 70.81 341 THR A CA 1
ATOM 2793 C C . THR A 1 341 ? 34.779 -19.416 -13.993 1.00 70.81 341 THR A C 1
ATOM 2795 O O . THR A 1 341 ? 34.343 -20.124 -13.087 1.00 70.81 341 THR A O 1
ATOM 2798 N N . PHE A 1 342 ? 35.050 -19.898 -15.209 1.00 73.56 342 PHE A N 1
ATOM 2799 C CA . PHE A 1 342 ? 34.838 -21.297 -15.566 1.00 73.56 342 PHE A CA 1
ATOM 2800 C C . PHE A 1 342 ? 35.763 -22.239 -14.797 1.00 73.56 342 PHE A C 1
ATOM 2802 O O . PHE A 1 342 ? 35.291 -23.227 -14.244 1.00 73.56 342 PHE A O 1
ATOM 2809 N N . ILE A 1 343 ? 37.047 -21.898 -14.671 1.00 73.19 343 ILE A N 1
ATOM 2810 C CA . ILE A 1 343 ? 38.009 -22.678 -13.881 1.00 73.19 343 ILE A CA 1
ATOM 2811 C C . ILE A 1 343 ? 37.613 -22.727 -12.400 1.00 73.19 343 ILE A C 1
ATOM 2813 O O . ILE A 1 343 ? 37.621 -23.807 -11.812 1.00 73.19 343 ILE A O 1
ATOM 2817 N N . LYS A 1 344 ? 37.208 -21.598 -11.800 1.00 74.44 344 LYS A N 1
ATOM 2818 C CA . LYS A 1 344 ? 36.724 -21.572 -10.407 1.00 74.44 344 LYS A CA 1
ATOM 2819 C C . LYS A 1 344 ? 35.468 -22.424 -10.211 1.00 74.44 344 LYS A C 1
ATOM 2821 O O . LYS A 1 344 ? 35.363 -23.121 -9.207 1.00 74.44 344 LYS A O 1
ATOM 2826 N N . ASN A 1 345 ? 34.532 -22.390 -11.160 1.00 72.75 345 ASN A N 1
ATOM 2827 C CA . ASN A 1 345 ? 33.317 -23.203 -11.099 1.00 72.75 345 ASN A CA 1
ATOM 2828 C C . ASN A 1 345 ? 33.651 -24.704 -11.181 1.00 72.75 345 ASN A C 1
ATOM 2830 O O . ASN A 1 345 ? 33.202 -25.473 -10.339 1.00 72.75 345 ASN A O 1
ATOM 2834 N N . ILE A 1 346 ? 34.542 -25.105 -12.095 1.00 75.81 346 ILE A N 1
ATOM 2835 C CA . ILE A 1 346 ? 35.010 -26.497 -12.211 1.00 75.81 346 ILE A CA 1
ATOM 2836 C C . ILE A 1 346 ? 35.744 -26.950 -10.935 1.00 75.81 346 ILE A C 1
ATOM 2838 O O . ILE A 1 346 ? 35.558 -28.080 -10.495 1.00 75.81 346 ILE A O 1
ATOM 2842 N N . GLN A 1 347 ? 36.539 -26.078 -10.300 1.00 74.44 347 GLN A N 1
ATOM 2843 C CA . GLN A 1 347 ? 37.232 -26.385 -9.038 1.00 74.44 347 GLN A CA 1
ATOM 2844 C C . GLN A 1 347 ? 36.287 -26.612 -7.852 1.00 74.44 347 GLN A C 1
ATOM 2846 O O . GLN A 1 347 ? 36.590 -27.445 -6.999 1.00 74.44 347 GLN A O 1
ATOM 2851 N N . LEU A 1 348 ? 35.206 -25.831 -7.765 1.00 77.75 348 LEU A N 1
ATOM 2852 C CA . LEU A 1 348 ? 34.286 -25.845 -6.625 1.00 77.75 348 LEU A CA 1
ATOM 2853 C C . LEU A 1 348 ? 33.166 -26.869 -6.799 1.00 77.75 348 LEU A C 1
ATOM 2855 O O . LEU A 1 348 ? 32.854 -27.596 -5.863 1.00 77.75 348 LEU A O 1
ATOM 2859 N N . ASN A 1 349 ? 32.581 -26.926 -7.993 1.00 77.50 349 ASN A N 1
ATOM 2860 C CA . ASN A 1 349 ? 31.354 -27.671 -8.253 1.00 77.50 349 ASN A CA 1
ATOM 2861 C C . ASN A 1 349 ? 31.587 -28.947 -9.064 1.00 77.50 349 ASN A C 1
ATOM 2863 O O . ASN A 1 349 ? 30.633 -29.681 -9.276 1.00 77.50 349 ASN A O 1
ATOM 2867 N N . HIS A 1 350 ? 32.813 -29.207 -9.542 1.00 77.62 350 HIS A N 1
ATOM 2868 C CA . HIS A 1 350 ? 33.154 -30.393 -10.343 1.00 77.62 350 HIS A CA 1
ATOM 2869 C C . HIS A 1 350 ? 32.307 -30.575 -11.622 1.00 77.62 350 HIS A C 1
ATOM 2871 O O . HIS A 1 350 ? 32.298 -31.645 -12.226 1.00 77.62 350 HIS A O 1
ATOM 2877 N N . LEU A 1 351 ? 31.634 -29.515 -12.077 1.00 75.50 351 LEU A N 1
ATOM 2878 C CA . LEU A 1 351 ? 30.725 -29.516 -13.223 1.00 75.50 351 LEU A CA 1
ATOM 2879 C C . LEU A 1 351 ? 31.226 -28.563 -14.308 1.00 75.50 351 LEU A C 1
ATOM 2881 O O . LEU A 1 351 ? 31.750 -27.483 -14.023 1.00 75.50 351 LEU A O 1
ATOM 2885 N N . CYS A 1 352 ? 31.024 -28.943 -15.570 1.00 70.75 352 CYS A N 1
ATOM 2886 C CA . CYS A 1 352 ? 31.287 -28.066 -16.700 1.00 70.75 352 CYS A CA 1
ATOM 2887 C C . CYS A 1 352 ? 30.258 -26.916 -16.734 1.00 70.75 352 CYS A C 1
ATOM 2889 O O . CYS A 1 352 ? 29.062 -27.174 -16.867 1.00 70.75 352 CYS A O 1
ATOM 2891 N N . PRO A 1 353 ? 30.678 -25.640 -16.699 1.00 65.69 353 PRO A N 1
ATOM 2892 C CA . PRO A 1 353 ? 29.766 -24.494 -16.694 1.00 65.69 353 PRO A CA 1
ATOM 2893 C C . PRO A 1 353 ? 29.063 -24.241 -18.040 1.00 65.69 353 PRO A C 1
ATOM 2895 O O . PRO A 1 353 ? 28.219 -23.354 -18.112 1.00 65.69 353 PRO A O 1
ATOM 2898 N N . ILE A 1 354 ? 29.411 -24.986 -19.097 1.00 69.50 354 ILE A N 1
ATOM 2899 C CA . ILE A 1 354 ? 28.817 -24.860 -20.440 1.00 69.50 354 ILE A CA 1
ATOM 2900 C C . ILE A 1 354 ? 27.797 -25.976 -20.705 1.00 69.50 354 ILE A C 1
ATOM 2902 O O . ILE A 1 354 ? 26.704 -25.697 -21.183 1.00 69.50 354 ILE A O 1
ATOM 2906 N N . CYS A 1 355 ? 28.143 -27.234 -20.408 1.00 74.62 355 CYS A N 1
ATOM 2907 C CA . CYS A 1 355 ? 27.306 -28.401 -20.725 1.00 74.62 355 CYS A CA 1
ATOM 2908 C C . CYS A 1 355 ? 26.805 -29.180 -19.499 1.00 74.62 355 CYS A C 1
ATOM 2910 O O . CYS A 1 355 ? 26.181 -30.229 -19.662 1.00 74.62 355 CYS A O 1
ATOM 2912 N N . SER A 1 356 ? 27.112 -28.710 -18.285 1.00 71.94 356 SER A N 1
ATOM 2913 C CA . SER A 1 356 ? 26.673 -29.283 -17.002 1.00 71.94 356 SER A CA 1
ATOM 2914 C C . SER A 1 356 ? 27.026 -30.757 -16.772 1.00 71.94 356 SER A C 1
ATOM 2916 O O . SER A 1 356 ? 26.492 -31.369 -15.855 1.00 71.94 356 SER A O 1
ATOM 2918 N N . HIS A 1 357 ? 27.933 -31.329 -17.567 1.00 76.94 357 HIS A N 1
ATOM 2919 C CA . HIS A 1 357 ? 28.470 -32.667 -17.329 1.00 76.94 357 HIS A CA 1
ATOM 2920 C C . HIS A 1 357 ? 29.523 -32.645 -16.220 1.00 76.94 357 HIS A C 1
ATOM 2922 O O . HIS A 1 357 ? 30.242 -31.653 -16.052 1.00 76.94 357 HIS A O 1
ATOM 2928 N N . GLU A 1 358 ? 29.629 -33.754 -15.492 1.00 74.12 358 GLU A N 1
ATOM 2929 C CA . GLU A 1 358 ? 30.672 -33.975 -14.491 1.00 74.12 358 GLU A CA 1
ATOM 2930 C C . GLU A 1 358 ? 32.056 -33.924 -15.148 1.00 74.12 358 GLU A C 1
ATOM 2932 O O . GLU A 1 358 ? 32.335 -34.593 -16.142 1.00 74.12 358 GLU A O 1
ATOM 2937 N N . ALA A 1 359 ? 32.917 -33.070 -14.602 1.00 68.75 359 ALA A N 1
ATOM 2938 C CA . ALA A 1 359 ? 34.245 -32.770 -15.116 1.00 68.75 359 ALA A CA 1
ATOM 2939 C C . ALA A 1 359 ? 35.322 -33.143 -14.083 1.00 68.75 359 ALA A C 1
ATOM 2941 O O . ALA A 1 359 ? 36.250 -32.367 -13.845 1.00 68.75 359 ALA A O 1
ATOM 2942 N N . GLU A 1 360 ? 35.202 -34.320 -13.455 1.00 71.94 360 GLU A N 1
ATOM 2943 C CA . GLU A 1 360 ? 36.104 -34.778 -12.385 1.00 71.94 360 GLU A CA 1
ATOM 2944 C C . GLU A 1 360 ? 37.575 -34.806 -12.820 1.00 71.94 360 GLU A C 1
ATOM 2946 O O . GLU A 1 360 ? 38.421 -34.217 -12.145 1.00 71.94 360 GLU A O 1
ATOM 2951 N N . GLU A 1 361 ? 37.882 -35.367 -13.995 1.00 70.50 361 GLU A N 1
ATOM 2952 C CA . GLU A 1 361 ? 39.255 -35.379 -14.523 1.00 70.50 361 GLU A CA 1
ATOM 2953 C C . GLU A 1 361 ? 39.836 -33.969 -14.700 1.00 70.50 361 GLU A C 1
ATOM 2955 O O . GLU A 1 361 ? 41.041 -33.745 -14.553 1.00 70.50 361 GLU A O 1
ATOM 2960 N N . LEU A 1 362 ? 38.991 -33.011 -15.082 1.00 69.00 362 LEU A N 1
ATOM 2961 C CA . LEU A 1 362 ? 39.397 -31.636 -15.347 1.00 69.00 362 LEU A CA 1
ATOM 2962 C C . LEU A 1 362 ? 39.575 -30.871 -14.031 1.00 69.00 362 LEU A C 1
ATOM 2964 O O . LEU A 1 362 ? 40.536 -30.115 -13.894 1.00 69.00 362 LEU A O 1
ATOM 2968 N N . ALA A 1 363 ? 38.727 -31.139 -13.036 1.00 70.94 363 ALA A N 1
ATOM 2969 C CA . ALA A 1 363 ? 38.868 -30.629 -11.678 1.00 70.94 363 ALA A CA 1
ATOM 2970 C C . ALA A 1 363 ? 40.160 -31.127 -11.003 1.00 70.94 363 ALA A C 1
ATOM 2972 O O . ALA A 1 363 ? 40.857 -30.339 -10.359 1.00 70.94 363 ALA A O 1
ATOM 2973 N N . GLU A 1 364 ? 40.539 -32.396 -11.193 1.00 71.19 364 GLU A N 1
ATOM 2974 C CA . GLU A 1 364 ? 41.814 -32.933 -10.698 1.00 71.19 364 GLU A CA 1
ATOM 2975 C C . GLU A 1 364 ? 43.024 -32.315 -11.407 1.00 71.19 364 GLU A C 1
ATOM 2977 O O . GLU A 1 364 ? 43.958 -31.843 -10.752 1.00 71.19 364 GLU A O 1
ATOM 2982 N N . LYS A 1 365 ? 42.995 -32.232 -12.744 1.00 69.12 365 LYS A N 1
ATOM 2983 C CA . LYS A 1 365 ? 44.069 -31.608 -13.540 1.00 69.12 365 LYS A CA 1
ATOM 2984 C C . LYS A 1 365 ? 44.306 -30.151 -13.129 1.00 69.12 365 LYS A C 1
ATOM 2986 O O . LYS A 1 365 ? 45.455 -29.734 -12.963 1.00 69.12 365 LYS A O 1
ATOM 2991 N N . VAL A 1 366 ? 43.230 -29.403 -12.890 1.00 68.69 366 VAL A N 1
ATOM 2992 C CA . VAL A 1 366 ? 43.274 -28.011 -12.426 1.00 68.69 366 VAL A CA 1
ATOM 2993 C C . VAL A 1 366 ? 43.834 -27.885 -10.999 1.00 68.69 366 VAL A C 1
ATOM 2995 O O . VAL A 1 366 ? 44.563 -26.929 -10.727 1.00 68.69 366 VAL A O 1
ATOM 2998 N N . LYS A 1 367 ? 43.560 -28.839 -10.094 1.00 67.81 367 LYS A N 1
ATOM 2999 C CA . LYS A 1 367 ? 44.128 -28.857 -8.729 1.00 67.81 367 LYS A CA 1
ATOM 3000 C C . LYS A 1 367 ? 45.639 -29.124 -8.720 1.00 67.81 367 LYS A C 1
ATOM 3002 O O . LYS A 1 367 ? 46.356 -28.526 -7.922 1.00 67.81 367 LYS A O 1
ATOM 3007 N N . VAL A 1 368 ? 46.136 -29.983 -9.615 1.00 64.81 368 VAL A N 1
ATOM 3008 C CA . VAL A 1 368 ? 47.554 -30.402 -9.663 1.00 64.81 368 VAL A CA 1
ATOM 3009 C C . VAL A 1 368 ? 48.461 -29.372 -10.354 1.00 64.81 368 VAL A C 1
ATOM 3011 O O . VAL A 1 368 ? 49.665 -29.330 -10.108 1.00 64.81 368 VAL A O 1
ATOM 3014 N N . SER A 1 369 ? 47.929 -28.521 -11.234 1.00 57.53 369 SER A N 1
ATOM 3015 C CA . SER A 1 369 ? 48.729 -27.535 -11.978 1.00 57.53 369 SER A CA 1
ATOM 3016 C C . SER A 1 369 ? 48.022 -26.180 -12.103 1.00 57.53 369 SER A C 1
ATOM 3018 O O . SER A 1 369 ? 47.614 -25.806 -13.201 1.00 57.53 369 SER A O 1
ATOM 3020 N N . PRO A 1 370 ? 47.960 -25.376 -11.023 1.00 53.66 370 PRO A N 1
ATOM 3021 C CA . PRO A 1 370 ? 47.268 -24.080 -11.022 1.00 53.66 370 PRO A CA 1
ATOM 3022 C C . PRO A 1 370 ? 47.890 -23.037 -11.969 1.00 53.66 370 PRO A C 1
ATOM 3024 O O . PRO A 1 370 ? 47.284 -22.004 -12.231 1.00 53.66 370 PRO A O 1
ATOM 3027 N N . LYS A 1 371 ? 49.105 -23.291 -12.479 1.00 49.91 371 LYS A N 1
ATOM 3028 C CA . LYS A 1 371 ? 49.835 -22.416 -13.412 1.00 49.91 371 LYS A CA 1
ATOM 3029 C C . LYS A 1 371 ? 49.743 -22.841 -14.885 1.00 49.91 371 LYS A C 1
ATOM 3031 O O . LYS A 1 371 ? 50.316 -22.160 -15.729 1.00 49.91 371 LYS A O 1
ATOM 3036 N N . LYS A 1 372 ? 49.076 -23.955 -15.211 1.00 55.81 372 LYS A N 1
ATOM 3037 C CA . LYS A 1 372 ? 48.854 -24.384 -16.603 1.00 55.81 372 LYS A CA 1
ATOM 3038 C C . LYS A 1 372 ? 47.405 -24.106 -16.990 1.00 55.81 372 LYS A C 1
ATOM 3040 O O . LYS A 1 372 ? 46.496 -24.447 -16.244 1.00 55.81 372 LYS A O 1
ATOM 3045 N N . MET A 1 373 ? 47.193 -23.471 -18.142 1.00 55.91 373 MET A N 1
ATOM 3046 C CA . MET A 1 373 ? 45.853 -23.288 -18.701 1.00 55.91 373 MET A CA 1
ATOM 3047 C C . MET A 1 373 ? 45.408 -24.550 -19.444 1.00 55.91 373 MET A C 1
ATOM 3049 O O . MET A 1 373 ? 46.214 -25.214 -20.097 1.00 55.91 373 MET A O 1
ATOM 3053 N N . PHE A 1 374 ? 44.124 -24.879 -19.321 1.00 60.62 374 PHE A N 1
ATOM 3054 C CA . PHE A 1 374 ? 43.508 -26.075 -19.880 1.00 60.62 374 PHE A CA 1
ATOM 3055 C C . PHE A 1 374 ? 42.596 -25.668 -21.033 1.00 60.62 374 PHE A C 1
ATOM 3057 O O . PHE A 1 374 ? 41.782 -24.756 -20.892 1.00 60.62 374 PHE A O 1
ATOM 3064 N N . CYS A 1 375 ? 42.710 -26.350 -22.172 1.00 57.00 375 CYS A N 1
ATOM 3065 C CA . CYS A 1 375 ? 41.720 -26.202 -23.230 1.00 57.00 375 CYS A CA 1
ATOM 3066 C C . CYS A 1 375 ? 40.403 -26.812 -22.735 1.00 57.00 375 CYS A C 1
ATOM 3068 O O . CYS A 1 375 ? 40.333 -28.016 -22.492 1.00 57.00 375 CYS A O 1
ATOM 3070 N N . LEU A 1 376 ? 39.384 -25.972 -22.550 1.00 56.72 376 LEU A N 1
ATOM 3071 C CA . LEU A 1 376 ? 38.053 -26.383 -22.088 1.00 56.72 376 LEU A CA 1
ATOM 3072 C C . LEU A 1 376 ? 37.174 -26.936 -23.226 1.00 56.72 376 LEU A C 1
ATOM 3074 O O . LEU A 1 376 ? 36.023 -27.283 -22.983 1.00 56.72 376 LEU A O 1
ATOM 3078 N N . TRP A 1 377 ? 37.699 -27.002 -24.454 1.00 47.12 377 TRP A N 1
ATOM 3079 C CA . TRP A 1 377 ? 37.021 -27.542 -25.632 1.00 47.12 377 TRP A CA 1
ATOM 3080 C C . TRP A 1 377 ? 37.719 -28.812 -26.120 1.00 47.12 377 TRP A C 1
ATOM 3082 O O . TRP A 1 377 ? 38.913 -28.792 -26.443 1.00 47.12 377 TRP A O 1
ATOM 3092 N N . LYS A 1 378 ? 36.952 -29.898 -26.198 1.00 41.91 378 LYS A N 1
ATOM 3093 C CA . LYS A 1 378 ? 37.247 -31.081 -26.998 1.00 41.91 378 LYS A CA 1
ATOM 3094 C C . LYS A 1 378 ? 35.973 -31.556 -27.671 1.00 41.91 378 LYS A C 1
ATOM 3096 O O . LYS A 1 378 ? 34.935 -31.545 -26.973 1.00 41.91 378 LYS A O 1
#

Sequence (378 aa):
MSRQIFLPELTSINIKNYTLYPNGLDYTYDFVEGINLILGGNGMGKTTFVNIIKFGLIGLYRKAKDLTRTYMDRAIVKRQLYESDYFSARKDDSISTDGIAQVVLKFKINNTYFEVTRSLEDGCLLSVIIDGKSLEGIPISENRYERVNDSEQTQYLLYQYEKKIKEFSNLTFDDLIFFVNEILFFGENHNTVLWNDGIDGRTDVQNELFNKYFNEPELDLERQEMQRQAKYFDSLSRHKSEDMRVITKLLEKIKISKSDKDIGTSVSIDIIELKKRIELVTEELASIQTTQKSLSKEICLLQGEKNRDSLQAIKLDDEKKQIEKEMNACLWETLHPMYNTFIKNIQLNHLCPICSHEAEELAEKVKVSPKKMFCLWK